Protein AF-0000000083612497 (afdb_homodimer)

Structure (mmCIF, N/CA/C/O backbone):
data_AF-0000000083612497-model_v1
#
loop_
_entity.id
_entity.type
_entity.pdbx_description
1 polymer 'Acyl-CoA dehydrogenase'
#
loop_
_atom_site.group_PDB
_atom_site.id
_atom_site.type_symbol
_atom_site.label_atom_id
_atom_site.label_alt_id
_atom_site.label_comp_id
_atom_site.label_asym_id
_atom_site.label_entity_id
_atom_site.label_seq_id
_atom_site.pdbx_PDB_ins_code
_atom_site.Cartn_x
_atom_site.Cartn_y
_atom_site.Cartn_z
_atom_site.occupancy
_atom_site.B_iso_or_equiv
_atom_site.auth_seq_id
_atom_site.auth_comp_id
_atom_site.auth_asym_id
_atom_site.auth_atom_id
_atom_site.pdbx_PDB_model_num
ATOM 1 N N . MET A 1 1 ? 21.734 -32.062 9.484 1 79.94 1 MET A N 1
ATOM 2 C CA . MET A 1 1 ? 21.203 -30.906 8.797 1 79.94 1 MET A CA 1
ATOM 3 C C . MET A 1 1 ? 22.312 -30.062 8.18 1 79.94 1 MET A C 1
ATOM 5 O O . MET A 1 1 ? 23.359 -29.875 8.797 1 79.94 1 MET A O 1
ATOM 9 N N . ASN A 1 2 ? 22.297 -29.859 6.898 1 88.94 2 ASN A N 1
ATOM 10 C CA . ASN A 1 2 ? 23.219 -29 6.168 1 88.94 2 ASN A CA 1
ATOM 11 C C . ASN A 1 2 ? 22.5 -27.812 5.531 1 88.94 2 ASN A C 1
ATOM 13 O O . ASN A 1 2 ? 21.672 -27.984 4.641 1 88.94 2 ASN A O 1
ATOM 17 N N . PHE A 1 3 ? 22.797 -26.641 6.023 1 91.5 3 PHE A N 1
ATOM 18 C CA . PHE A 1 3 ? 22.109 -25.422 5.59 1 91.5 3 PHE A CA 1
ATOM 19 C C . PHE A 1 3 ? 22.875 -24.734 4.469 1 91.5 3 PHE A C 1
ATOM 21 O O . PHE A 1 3 ? 22.516 -23.656 4.027 1 91.5 3 PHE A O 1
ATOM 28 N N . GLU A 1 4 ? 23.906 -25.359 4.004 1 92.56 4 GLU A N 1
ATOM 29 C CA . GLU A 1 4 ? 24.672 -24.781 2.902 1 92.56 4 GLU A CA 1
ATOM 30 C C . GLU A 1 4 ? 24.031 -25.109 1.556 1 92.56 4 GLU A C 1
ATOM 32 O O . GLU A 1 4 ? 23.531 -26.219 1.355 1 92.56 4 GLU A O 1
ATOM 37 N N . LEU A 1 5 ? 24.062 -24.172 0.673 1 95.44 5 LEU A N 1
ATOM 38 C CA . LEU A 1 5 ? 23.719 -24.453 -0.717 1 95.44 5 LEU A CA 1
ATOM 39 C C . LEU A 1 5 ? 24.797 -25.297 -1.384 1 95.44 5 LEU A C 1
ATOM 41 O O . LEU A 1 5 ? 25.984 -25.125 -1.103 1 95.44 5 LEU A O 1
ATOM 45 N N . THR A 1 6 ? 24.406 -26.219 -2.207 1 95.75 6 THR A N 1
ATOM 46 C CA . THR A 1 6 ? 25.406 -26.906 -3.027 1 95.75 6 THR A CA 1
ATOM 47 C C . THR A 1 6 ? 26.125 -25.922 -3.943 1 95.75 6 THR A C 1
ATOM 49 O O . THR A 1 6 ? 25.672 -24.797 -4.125 1 95.75 6 THR A O 1
ATOM 52 N N . LYS A 1 7 ? 27.234 -26.312 -4.492 1 95.94 7 LYS A N 1
ATOM 53 C CA . LYS A 1 7 ? 28 -25.453 -5.41 1 95.94 7 LYS A CA 1
ATOM 54 C C . LYS A 1 7 ? 27.141 -25.062 -6.613 1 95.94 7 LYS A C 1
ATOM 56 O O . LYS A 1 7 ? 27.219 -23.922 -7.074 1 95.94 7 LYS A O 1
ATOM 61 N N . GLU A 1 8 ? 26.406 -26 -7.109 1 95.31 8 GLU A N 1
ATOM 62 C CA . GLU A 1 8 ? 25.531 -25.75 -8.25 1 95.31 8 GLU A CA 1
ATOM 63 C C . GLU A 1 8 ? 24.453 -24.719 -7.898 1 95.31 8 GLU A C 1
ATOM 65 O O . GLU A 1 8 ? 24.188 -23.797 -8.672 1 95.31 8 GLU A O 1
ATOM 70 N N . GLN A 1 9 ? 23.797 -24.859 -6.762 1 96.75 9 GLN A N 1
ATOM 71 C CA . GLN A 1 9 ? 22.766 -23.922 -6.289 1 96.75 9 GLN A CA 1
ATOM 72 C C . GLN A 1 9 ? 23.344 -22.531 -6.094 1 96.75 9 GLN A C 1
ATOM 74 O O . GLN A 1 9 ? 22.703 -21.531 -6.453 1 96.75 9 GLN A O 1
ATOM 79 N N . GLN A 1 10 ? 24.547 -22.453 -5.562 1 97.19 10 GLN A N 1
ATOM 80 C CA . GLN A 1 10 ? 25.219 -21.172 -5.367 1 97.19 10 GLN A CA 1
ATOM 81 C C . GLN A 1 10 ? 25.5 -20.5 -6.703 1 97.19 10 GLN A C 1
ATOM 83 O O . GLN A 1 10 ? 25.328 -19.281 -6.836 1 97.19 10 GLN A O 1
ATOM 88 N N . MET A 1 11 ? 25.969 -21.281 -7.613 1 96.69 11 MET A N 1
ATOM 89 C CA . MET A 1 11 ? 26.281 -20.75 -8.938 1 96.69 11 MET A CA 1
ATOM 90 C C . MET A 1 11 ? 25.031 -20.203 -9.609 1 96.69 11 MET A C 1
ATOM 92 O O . MET A 1 11 ? 25.078 -19.125 -10.211 1 96.69 11 MET A O 1
ATOM 96 N N . ILE A 1 12 ? 23.922 -20.906 -9.5 1 96.94 12 ILE A N 1
ATOM 97 C CA . ILE A 1 12 ? 22.672 -20.469 -10.086 1 96.94 12 ILE A CA 1
ATOM 98 C C . ILE A 1 12 ? 22.219 -19.156 -9.43 1 96.94 12 ILE A C 1
ATOM 100 O O . ILE A 1 12 ? 21.844 -18.203 -10.117 1 96.94 12 ILE A O 1
ATOM 104 N N . ARG A 1 13 ? 22.188 -19.094 -8.117 1 97.69 13 ARG A N 1
ATOM 105 C CA . ARG A 1 13 ? 21.797 -17.906 -7.379 1 97.69 13 ARG A CA 1
ATOM 106 C C . ARG A 1 13 ? 22.609 -16.688 -7.816 1 97.69 13 ARG A C 1
ATOM 108 O O . ARG A 1 13 ? 22.047 -15.633 -8.102 1 97.69 13 ARG A O 1
ATOM 115 N N . ASP A 1 14 ? 23.953 -16.844 -7.891 1 98.25 14 ASP A N 1
ATOM 116 C CA . ASP A 1 14 ? 24.844 -15.727 -8.211 1 98.25 14 ASP A CA 1
ATOM 117 C C . ASP A 1 14 ? 24.656 -15.273 -9.656 1 98.25 14 ASP A C 1
ATOM 119 O O . ASP A 1 14 ? 24.656 -14.07 -9.938 1 98.25 14 ASP A O 1
ATOM 123 N N . MET A 1 15 ? 24.5 -16.219 -10.516 1 97.69 15 MET A N 1
ATOM 124 C CA . MET A 1 15 ? 24.281 -15.891 -11.922 1 97.69 15 MET A CA 1
ATOM 125 C C . MET A 1 15 ? 22.969 -15.125 -12.102 1 97.69 15 MET A C 1
ATOM 127 O O . MET A 1 15 ? 22.938 -14.109 -12.797 1 97.69 15 MET A O 1
ATOM 131 N N . VAL A 1 16 ? 21.938 -15.594 -11.508 1 98.62 16 VAL A N 1
ATOM 132 C CA . VAL A 1 16 ? 20.625 -14.969 -11.664 1 98.62 16 VAL A CA 1
ATOM 133 C C . VAL A 1 16 ? 20.625 -13.594 -10.992 1 98.62 16 VAL A C 1
ATOM 135 O O . VAL A 1 16 ? 19.984 -12.656 -11.477 1 98.62 16 VAL A O 1
ATOM 138 N N . ARG A 1 17 ? 21.281 -13.508 -9.852 1 98.38 17 ARG A N 1
ATOM 139 C CA . ARG A 1 17 ? 21.406 -12.211 -9.195 1 98.38 17 ARG A CA 1
ATOM 140 C C . ARG A 1 17 ? 22.016 -11.18 -10.133 1 98.38 17 ARG A C 1
ATOM 142 O O . ARG A 1 17 ? 21.5 -10.062 -10.266 1 98.38 17 ARG A O 1
ATOM 149 N N . GLU A 1 18 ? 23.078 -11.516 -10.789 1 98.5 18 GLU A N 1
ATOM 150 C CA . GLU A 1 18 ? 23.766 -10.625 -11.719 1 98.5 18 GLU A CA 1
ATOM 151 C C . GLU A 1 18 ? 22.859 -10.297 -12.914 1 98.5 18 GLU A C 1
ATOM 153 O O . GLU A 1 18 ? 22.781 -9.141 -13.336 1 98.5 18 GLU A O 1
ATOM 158 N N . PHE A 1 19 ? 22.297 -11.297 -13.453 1 98.56 19 PHE A N 1
ATOM 159 C CA . PHE A 1 19 ? 21.375 -11.117 -14.578 1 98.56 19 PHE A CA 1
ATOM 160 C C . PHE A 1 19 ? 20.234 -10.18 -14.211 1 98.56 19 PHE A C 1
ATOM 162 O O . PHE A 1 19 ? 19.922 -9.25 -14.953 1 98.56 19 PHE A O 1
ATOM 169 N N . ALA A 1 20 ? 19.562 -10.438 -13.016 1 98.75 20 ALA A N 1
ATOM 170 C CA . ALA A 1 20 ? 18.391 -9.664 -12.586 1 98.75 20 ALA A CA 1
ATOM 171 C C . ALA A 1 20 ? 18.766 -8.195 -12.367 1 98.75 20 ALA A C 1
ATOM 173 O O . ALA A 1 20 ? 17.984 -7.297 -12.703 1 98.75 20 ALA A O 1
ATOM 174 N N . GLN A 1 21 ? 19.922 -7.93 -11.828 1 98.12 21 GLN A N 1
ATOM 175 C CA . GLN A 1 21 ? 20.391 -6.566 -11.594 1 98.12 21 GLN A CA 1
ATOM 176 C C . GLN A 1 21 ? 20.641 -5.84 -12.906 1 98.12 21 GLN A C 1
ATOM 178 O O . GLN A 1 21 ? 20.406 -4.637 -13.016 1 98.12 21 GLN A O 1
ATOM 183 N N . ALA A 1 22 ? 21.062 -6.574 -13.914 1 98.12 22 ALA A N 1
ATOM 184 C CA . ALA A 1 22 ? 21.453 -5.969 -15.18 1 98.12 22 ALA A CA 1
ATOM 185 C C . ALA A 1 22 ? 20.266 -5.844 -16.125 1 98.12 22 ALA A C 1
ATOM 187 O O . ALA A 1 22 ? 20.172 -4.871 -16.875 1 98.12 22 ALA A O 1
ATOM 188 N N . GLU A 1 23 ? 19.344 -6.832 -16.047 1 98.19 23 GLU A N 1
ATOM 189 C CA . GLU A 1 23 ? 18.406 -6.961 -17.156 1 98.19 23 GLU A CA 1
ATOM 190 C C . GLU A 1 23 ? 16.953 -6.816 -16.672 1 98.19 23 GLU A C 1
ATOM 192 O O . GLU A 1 23 ? 16.031 -6.766 -17.484 1 98.19 23 GLU A O 1
ATOM 197 N N . ILE A 1 24 ? 16.766 -6.691 -15.375 1 98.69 24 ILE A N 1
ATOM 198 C CA . ILE A 1 24 ? 15.398 -6.605 -14.859 1 98.69 24 ILE A CA 1
ATOM 199 C C . ILE A 1 24 ? 15.242 -5.348 -14.008 1 98.69 24 ILE A C 1
ATOM 201 O O . ILE A 1 24 ? 14.406 -4.488 -14.312 1 98.69 24 ILE A O 1
ATOM 205 N N . ALA A 1 25 ? 16.125 -5.094 -13.062 1 98.62 25 ALA A N 1
ATOM 206 C CA . ALA A 1 25 ? 16.016 -4.039 -12.062 1 98.62 25 ALA A CA 1
ATOM 207 C C . ALA A 1 25 ? 15.961 -2.662 -12.719 1 98.62 25 ALA A C 1
ATOM 209 O O . ALA A 1 25 ? 15.172 -1.802 -12.312 1 98.62 25 ALA A O 1
ATOM 210 N N . PRO A 1 26 ? 16.75 -2.387 -13.75 1 98.31 26 PRO A N 1
ATOM 211 C CA . PRO A 1 26 ? 16.781 -1.035 -14.312 1 98.31 26 PRO A CA 1
ATOM 212 C C . PRO A 1 26 ? 15.445 -0.638 -14.945 1 98.31 26 PRO A C 1
ATOM 214 O O . PRO A 1 26 ? 15.172 0.551 -15.133 1 98.31 26 PRO A O 1
ATOM 217 N N . TYR A 1 27 ? 14.594 -1.618 -15.242 1 98.25 27 TYR A N 1
ATOM 218 C CA . TYR A 1 27 ? 13.367 -1.338 -15.969 1 98.25 27 TYR A CA 1
ATOM 219 C C . TYR A 1 27 ? 12.156 -1.395 -15.039 1 98.25 27 TYR A C 1
ATOM 221 O O . TYR A 1 27 ? 11.047 -1.015 -15.43 1 98.25 27 TYR A O 1
ATOM 229 N N . ALA A 1 28 ? 12.391 -1.837 -13.836 1 98.44 28 ALA A N 1
ATOM 230 C CA . ALA A 1 28 ? 11.297 -2.16 -12.922 1 98.44 28 ALA A CA 1
ATOM 231 C C . ALA A 1 28 ? 10.398 -0.947 -12.68 1 98.44 28 ALA A C 1
ATOM 233 O O . ALA A 1 28 ? 9.18 -1.046 -12.773 1 98.44 28 ALA A O 1
ATOM 234 N N . ARG A 1 29 ? 10.922 0.215 -12.391 1 97.19 29 ARG A N 1
ATOM 235 C CA . ARG A 1 29 ? 10.141 1.413 -12.086 1 97.19 29 ARG A CA 1
ATOM 236 C C . ARG A 1 29 ? 9.328 1.862 -13.297 1 97.19 29 ARG A C 1
ATOM 238 O O . ARG A 1 29 ? 8.148 2.18 -13.172 1 97.19 29 ARG A O 1
ATOM 245 N N . GLU A 1 30 ? 9.961 1.947 -14.414 1 97.75 30 GLU A N 1
ATOM 246 C CA . GLU A 1 30 ? 9.281 2.373 -15.633 1 97.75 30 GLU A CA 1
ATOM 247 C C . GLU A 1 30 ? 8.117 1.448 -15.969 1 97.75 30 GLU A C 1
ATOM 249 O O . GLU A 1 30 ? 7.039 1.911 -16.359 1 97.75 30 GLU A O 1
ATOM 254 N N . LEU A 1 31 ? 8.359 0.127 -15.859 1 98.38 31 LEU A N 1
ATOM 255 C CA . LEU A 1 31 ? 7.309 -0.846 -16.141 1 98.38 31 LEU A CA 1
ATOM 256 C C . LEU A 1 31 ? 6.145 -0.681 -15.164 1 98.38 31 LEU A C 1
ATOM 258 O O . LEU A 1 31 ? 4.984 -0.848 -15.547 1 98.38 31 LEU A O 1
ATOM 262 N N . ASP A 1 32 ? 6.441 -0.39 -13.945 1 98.12 32 ASP A N 1
ATOM 263 C CA . ASP A 1 32 ? 5.398 -0.109 -12.961 1 98.12 32 ASP A CA 1
ATOM 264 C C . ASP A 1 32 ? 4.594 1.128 -13.359 1 98.12 32 ASP A C 1
ATOM 266 O O . ASP A 1 32 ? 3.363 1.113 -13.312 1 98.12 32 ASP A O 1
ATOM 270 N N . GLU A 1 33 ? 5.254 2.207 -13.68 1 96.62 33 GLU A N 1
ATOM 271 C CA . GLU A 1 33 ? 4.613 3.467 -14.039 1 96.62 33 GLU A CA 1
ATOM 272 C C . GLU A 1 33 ? 3.713 3.299 -15.258 1 96.62 33 GLU A C 1
ATOM 274 O O . GLU A 1 33 ? 2.611 3.848 -15.305 1 96.62 33 GLU A O 1
ATOM 279 N N . LYS A 1 34 ? 4.176 2.482 -16.234 1 96.69 34 LYS A N 1
ATOM 280 C CA . LYS A 1 34 ? 3.477 2.365 -17.516 1 96.69 34 LYS A CA 1
ATOM 281 C C . LYS A 1 34 ? 2.488 1.202 -17.484 1 96.69 34 LYS A C 1
ATOM 283 O O . LYS A 1 34 ? 1.698 1.036 -18.422 1 96.69 34 LYS A O 1
ATOM 288 N N . HIS A 1 35 ? 2.492 0.387 -16.453 1 97.25 35 HIS A N 1
ATOM 289 C CA . HIS A 1 35 ? 1.666 -0.812 -16.375 1 97.25 35 HIS A CA 1
ATOM 290 C C . HIS A 1 35 ? 1.922 -1.734 -17.562 1 97.25 35 HIS A C 1
ATOM 292 O O . HIS A 1 35 ? 0.983 -2.143 -18.25 1 97.25 35 HIS A O 1
ATOM 298 N N . GLU A 1 36 ? 3.277 -2.104 -17.688 1 97.56 36 GLU A N 1
ATOM 299 C CA . GLU A 1 36 ? 3.627 -2.834 -18.906 1 97.56 36 GLU A CA 1
ATOM 300 C C . GLU A 1 36 ? 4.449 -4.078 -18.578 1 97.56 36 GLU A C 1
ATOM 302 O O . GLU A 1 36 ? 5.199 -4.098 -17.609 1 97.56 36 GLU A O 1
ATOM 307 N N . PHE A 1 37 ? 4.301 -5.082 -19.438 1 98.31 37 PHE A N 1
ATOM 308 C CA . PHE A 1 37 ? 5.07 -6.316 -19.438 1 98.31 37 PHE A CA 1
ATOM 309 C C . PHE A 1 37 ? 6.242 -6.223 -20.406 1 98.31 37 PHE A C 1
ATOM 311 O O . PHE A 1 37 ? 6.07 -5.801 -21.562 1 98.31 37 PHE A O 1
ATOM 318 N N . ARG A 1 38 ? 7.445 -6.586 -19.969 1 97.81 38 ARG A N 1
ATOM 319 C CA . ARG A 1 38 ? 8.625 -6.535 -20.828 1 97.81 38 ARG A CA 1
ATOM 320 C C . ARG A 1 38 ? 9.008 -7.93 -21.328 1 97.81 38 ARG A C 1
ATOM 322 O O . ARG A 1 38 ? 9.812 -8.617 -20.688 1 97.81 38 ARG A O 1
ATOM 329 N N . LYS A 1 39 ? 8.594 -8.258 -22.516 1 97.75 39 LYS A N 1
ATOM 330 C CA . LYS A 1 39 ? 8.836 -9.555 -23.125 1 97.75 39 LYS A CA 1
ATOM 331 C C . LYS A 1 39 ? 10.328 -9.828 -23.281 1 97.75 39 LYS A C 1
ATOM 333 O O . LYS A 1 39 ? 10.773 -10.969 -23.156 1 97.75 39 LYS A O 1
ATOM 338 N N . GLU A 1 40 ? 11.086 -8.812 -23.516 1 97.75 40 GLU A N 1
ATOM 339 C CA . GLU A 1 40 ? 12.531 -8.938 -23.703 1 97.75 40 GLU A CA 1
ATOM 340 C C . GLU A 1 40 ? 13.188 -9.578 -22.484 1 97.75 40 GLU A C 1
ATOM 342 O O . GLU A 1 40 ? 14.109 -10.383 -22.609 1 97.75 40 GLU A O 1
ATOM 347 N N . SER A 1 41 ? 12.773 -9.234 -21.281 1 97.69 41 SER A N 1
ATOM 348 C CA . SER A 1 41 ? 13.297 -9.844 -20.062 1 97.69 41 SER A CA 1
ATOM 349 C C . SER A 1 41 ? 13.07 -11.352 -20.047 1 97.69 41 SER A C 1
ATOM 351 O O . SER A 1 41 ? 13.953 -12.117 -19.672 1 97.69 41 SER A O 1
ATOM 353 N N . PHE A 1 42 ? 11.984 -11.797 -20.531 1 98.12 42 PHE A N 1
ATOM 354 C CA . PHE A 1 42 ? 11.633 -13.219 -20.5 1 98.12 42 PHE A CA 1
ATOM 355 C C . PHE A 1 42 ? 12.344 -13.961 -21.641 1 98.12 42 PHE A C 1
ATOM 357 O O . PHE A 1 42 ? 12.703 -15.125 -21.484 1 98.12 42 PHE A O 1
ATOM 364 N N . ASP A 1 43 ? 12.516 -13.242 -22.797 1 98 43 ASP A N 1
ATOM 365 C CA . ASP A 1 43 ? 13.32 -13.844 -23.859 1 98 43 ASP A CA 1
ATOM 366 C C . ASP A 1 43 ? 14.734 -14.148 -23.359 1 98 43 ASP A C 1
ATOM 368 O O . ASP A 1 43 ? 15.25 -15.242 -23.594 1 98 43 ASP A O 1
ATOM 372 N N . LYS A 1 44 ? 15.281 -13.227 -22.672 1 98.31 44 LYS A N 1
ATOM 373 C CA . LYS A 1 44 ? 16.625 -13.391 -22.141 1 98.31 44 LYS A CA 1
ATOM 374 C C . LYS A 1 44 ? 16.672 -14.484 -21.078 1 98.31 44 LYS A C 1
ATOM 376 O O . LYS A 1 44 ? 17.625 -15.258 -21.016 1 98.31 44 LYS A O 1
ATOM 381 N N . MET A 1 45 ? 15.656 -14.555 -20.188 1 98.38 45 MET A N 1
ATOM 382 C CA . MET A 1 45 ? 15.57 -15.625 -19.203 1 98.38 45 MET A CA 1
ATOM 383 C C . MET A 1 45 ? 15.492 -16.984 -19.891 1 98.38 45 MET A C 1
ATOM 385 O O . MET A 1 45 ? 16.078 -17.953 -19.406 1 98.38 45 MET A O 1
ATOM 389 N N . GLY A 1 46 ? 14.695 -17.016 -20.984 1 97.88 46 GLY A N 1
ATOM 390 C CA . GLY A 1 46 ? 14.617 -18.25 -21.766 1 97.88 46 GLY A CA 1
ATOM 391 C C . GLY A 1 46 ? 15.953 -18.688 -22.328 1 97.88 46 GLY A C 1
ATOM 392 O O . GLY A 1 46 ? 16.312 -19.875 -22.25 1 97.88 46 GLY A O 1
ATOM 393 N N . GLU A 1 47 ? 16.734 -17.75 -22.844 1 97.12 47 GLU A N 1
ATOM 394 C CA . GLU A 1 47 ? 18.062 -18.031 -23.406 1 97.12 47 GLU A CA 1
ATOM 395 C C . GLU A 1 47 ? 19 -18.578 -22.328 1 97.12 47 GLU A C 1
ATOM 397 O O . GLU A 1 47 ? 19.859 -19.422 -22.625 1 97.12 47 GLU A O 1
ATOM 402 N N . LEU A 1 48 ? 18.766 -18.172 -21.125 1 97.44 48 LEU A N 1
ATOM 403 C CA . LEU A 1 48 ? 19.641 -18.578 -20.016 1 97.44 48 LEU A CA 1
ATOM 404 C C . LEU A 1 48 ? 19.156 -19.891 -19.406 1 97.44 48 LEU A C 1
ATOM 406 O O . LEU A 1 48 ? 19.797 -20.438 -18.516 1 97.44 48 LEU A O 1
ATOM 410 N N . GLY A 1 49 ? 18 -20.391 -19.891 1 97.62 49 GLY A N 1
ATOM 411 C CA . GLY A 1 49 ? 17.469 -21.656 -19.406 1 97.62 49 GLY A CA 1
ATOM 412 C C . GLY A 1 49 ? 16.75 -21.531 -18.078 1 97.62 49 GLY A C 1
ATOM 413 O O . GLY A 1 49 ? 16.469 -22.531 -17.406 1 97.62 49 GLY A O 1
ATOM 414 N N . LEU A 1 50 ? 16.391 -20.312 -17.609 1 98.38 50 LEU A N 1
ATOM 415 C CA . LEU A 1 50 ? 15.828 -20.094 -16.281 1 98.38 50 LEU A CA 1
ATOM 416 C C . LEU A 1 50 ? 14.406 -20.641 -16.188 1 98.38 50 LEU A C 1
ATOM 418 O O . LEU A 1 50 ? 13.961 -21.062 -15.125 1 98.38 50 LEU A O 1
ATOM 422 N N . LEU A 1 51 ? 13.648 -20.641 -17.312 1 98.56 51 LEU A N 1
ATOM 423 C CA . LEU A 1 51 ? 12.273 -21.109 -17.281 1 98.56 51 LEU A CA 1
ATOM 424 C C . LEU A 1 51 ? 12.219 -22.641 -17.188 1 98.56 51 LEU A C 1
ATOM 426 O O . LEU A 1 51 ? 11.156 -23.203 -16.906 1 98.56 51 LEU A O 1
ATOM 430 N N . GLY A 1 52 ? 13.352 -23.312 -17.391 1 98.25 52 GLY A N 1
ATOM 431 C CA . GLY A 1 52 ? 13.391 -24.766 -17.375 1 98.25 52 GLY A CA 1
ATOM 432 C C . GLY A 1 52 ? 14.086 -25.344 -16.156 1 98.25 52 GLY A C 1
ATOM 433 O O . GLY A 1 52 ? 14.297 -26.547 -16.078 1 98.25 52 GLY A O 1
ATOM 434 N N . ILE A 1 53 ? 14.406 -24.531 -15.133 1 97.12 53 ILE A N 1
ATOM 435 C CA . ILE A 1 53 ? 15.25 -24.906 -14 1 97.12 53 ILE A CA 1
ATOM 436 C C . ILE A 1 53 ? 14.727 -26.172 -13.352 1 97.12 53 ILE A C 1
ATOM 438 O O . ILE A 1 53 ? 15.469 -27.141 -13.164 1 97.12 53 ILE A O 1
ATOM 442 N N . PRO A 1 54 ? 13.398 -26.312 -13.039 1 95.81 54 PRO A N 1
ATOM 443 C CA . PRO A 1 54 ? 12.977 -27.469 -12.242 1 95.81 54 PRO A CA 1
ATOM 444 C C . PRO A 1 54 ? 12.641 -28.672 -13.109 1 95.81 54 PRO A C 1
ATOM 446 O O . PRO A 1 54 ? 12.109 -29.672 -12.594 1 95.81 54 PRO A O 1
ATOM 449 N N . PHE A 1 55 ? 12.93 -28.656 -14.398 1 97.94 55 PHE A N 1
ATOM 450 C CA . PHE A 1 55 ? 12.539 -29.75 -15.289 1 97.94 55 PHE A CA 1
ATOM 451 C C . PHE A 1 55 ? 13.766 -30.5 -15.805 1 97.94 55 PHE A C 1
ATOM 453 O O . PHE A 1 55 ? 14.828 -29.906 -15.969 1 97.94 55 PHE A O 1
ATOM 460 N N . PRO A 1 56 ? 13.617 -31.797 -16.109 1 97.31 56 PRO A N 1
ATOM 461 C CA . PRO A 1 56 ? 14.727 -32.594 -16.672 1 97.31 56 PRO A CA 1
ATOM 462 C C . PRO A 1 56 ? 15.18 -32.094 -18.031 1 97.31 56 PRO A C 1
ATOM 464 O O . PRO A 1 56 ? 14.383 -31.516 -18.781 1 97.31 56 PRO A O 1
ATOM 467 N N . GLU A 1 57 ? 16.344 -32.406 -18.344 1 97.25 57 GLU A N 1
ATOM 468 C CA . GLU A 1 57 ? 16.938 -32 -19.609 1 97.25 57 GLU A CA 1
ATOM 469 C C . GLU A 1 57 ? 16.172 -32.625 -20.797 1 97.25 57 GLU A C 1
ATOM 471 O O . GLU A 1 57 ? 16.062 -31.984 -21.844 1 97.25 57 GLU A O 1
ATOM 476 N N . LYS A 1 58 ? 15.664 -33.781 -20.609 1 97.12 58 LYS A N 1
ATOM 477 C CA . LYS A 1 58 ? 14.945 -34.469 -21.672 1 97.12 58 LYS A CA 1
ATOM 478 C C . LYS A 1 58 ? 13.703 -33.688 -22.094 1 97.12 58 LYS A C 1
ATOM 480 O O . LYS A 1 58 ? 13.18 -33.875 -23.188 1 97.12 58 LYS A O 1
ATOM 485 N N . TYR A 1 59 ? 13.266 -32.781 -21.25 1 97.81 59 TYR A N 1
ATOM 486 C CA . TYR A 1 59 ? 12.109 -31.969 -21.578 1 97.81 59 TYR A CA 1
ATOM 487 C C . TYR A 1 59 ? 12.523 -30.5 -21.734 1 97.81 59 TYR A C 1
ATOM 489 O O . TYR A 1 59 ? 11.719 -29.594 -21.5 1 97.81 59 TYR A O 1
ATOM 497 N N . GLY A 1 60 ? 13.82 -30.266 -22.047 1 95.38 60 GLY A N 1
ATOM 498 C CA . GLY A 1 60 ? 14.289 -28.922 -22.328 1 95.38 60 GLY A CA 1
ATOM 499 C C . GLY A 1 60 ? 14.672 -28.156 -21.078 1 95.38 60 GLY A C 1
ATOM 500 O O . GLY A 1 60 ? 14.969 -26.953 -21.141 1 95.38 60 GLY A O 1
ATOM 501 N N . GLY A 1 61 ? 14.617 -28.828 -19.953 1 96.56 61 GLY A N 1
ATOM 502 C CA . GLY A 1 61 ? 14.93 -28.156 -18.703 1 96.56 61 GLY A CA 1
ATOM 503 C C . GLY A 1 61 ? 16.422 -28.125 -18.406 1 96.56 61 GLY A C 1
ATOM 504 O O . GLY A 1 61 ? 17.234 -28.484 -19.25 1 96.56 61 GLY A O 1
ATOM 505 N N . SER A 1 62 ? 16.766 -27.516 -17.266 1 94 62 SER A N 1
ATOM 506 C CA . SER A 1 62 ? 18.156 -27.359 -16.859 1 94 62 SER A CA 1
ATOM 507 C C . SER A 1 62 ? 18.547 -28.422 -15.828 1 94 62 SER A C 1
ATOM 509 O O . SER A 1 62 ? 19.703 -28.5 -15.406 1 94 62 SER A O 1
ATOM 511 N N . GLY A 1 63 ? 17.578 -29.203 -15.461 1 92.25 63 GLY A N 1
ATOM 512 C CA . GLY A 1 63 ? 17.859 -30.312 -14.562 1 92.25 63 GLY A CA 1
ATOM 513 C C . GLY A 1 63 ? 18.078 -29.891 -13.125 1 92.25 63 GLY A C 1
ATOM 514 O O . GLY A 1 63 ? 18.688 -30.609 -12.336 1 92.25 63 GLY A O 1
ATOM 515 N N . GLY A 1 64 ? 17.656 -28.734 -12.758 1 92.88 64 GLY A N 1
ATOM 516 C CA . GLY A 1 64 ? 17.812 -28.219 -11.398 1 92.88 64 GLY A CA 1
ATOM 517 C C . GLY A 1 64 ? 16.75 -28.734 -10.445 1 92.88 64 GLY A C 1
ATOM 518 O O . GLY A 1 64 ? 15.852 -29.484 -10.852 1 92.88 64 GLY A O 1
ATOM 519 N N . ASP A 1 65 ? 16.906 -28.406 -9.211 1 96.38 65 ASP A N 1
ATOM 520 C CA . ASP A 1 65 ? 15.961 -28.812 -8.18 1 96.38 65 ASP A CA 1
ATOM 521 C C . ASP A 1 65 ? 15.078 -27.656 -7.746 1 96.38 65 ASP A C 1
ATOM 523 O O . ASP A 1 65 ? 15.172 -26.547 -8.289 1 96.38 65 ASP A O 1
ATOM 527 N N . THR A 1 66 ? 14.125 -27.922 -6.848 1 97.56 66 THR A N 1
ATOM 528 C CA . THR A 1 66 ? 13.172 -26.906 -6.402 1 97.56 66 THR A CA 1
ATOM 529 C C . THR A 1 66 ? 13.875 -25.828 -5.59 1 97.56 66 THR A C 1
ATOM 531 O O . THR A 1 66 ? 13.484 -24.656 -5.645 1 97.56 66 THR A O 1
ATOM 534 N N . VAL A 1 67 ? 14.906 -26.125 -4.812 1 98.06 67 VAL A N 1
ATOM 535 C CA . VAL A 1 67 ? 15.672 -25.125 -4.082 1 98.06 67 VAL A CA 1
ATOM 536 C C . VAL A 1 67 ? 16.281 -24.125 -5.062 1 98.06 67 VAL A C 1
ATOM 538 O O . VAL A 1 67 ? 16.188 -22.906 -4.852 1 98.06 67 VAL A O 1
ATOM 541 N N . SER A 1 68 ? 16.875 -24.656 -6.18 1 98.25 68 SER A N 1
ATOM 542 C CA . SER A 1 68 ? 17.422 -23.781 -7.207 1 98.25 68 SER A CA 1
ATOM 543 C C . SER A 1 68 ? 16.344 -22.875 -7.793 1 98.25 68 SER A C 1
ATOM 545 O O . SER A 1 68 ? 16.562 -21.672 -7.988 1 98.25 68 SER A O 1
ATOM 547 N N . TYR A 1 69 ? 15.234 -23.5 -8.094 1 98.44 69 TYR A N 1
ATOM 548 C CA . TYR A 1 69 ? 14.109 -22.734 -8.625 1 98.44 69 TYR A CA 1
ATOM 549 C C . TYR A 1 69 ? 13.695 -21.625 -7.66 1 98.44 69 TYR A C 1
ATOM 551 O O . TYR A 1 69 ? 13.484 -20.484 -8.07 1 98.44 69 TYR A O 1
ATOM 559 N N . ALA A 1 70 ? 13.633 -21.922 -6.363 1 98.69 70 ALA A N 1
ATOM 560 C CA . ALA A 1 70 ? 13.258 -20.938 -5.348 1 98.69 70 ALA A CA 1
ATOM 561 C C . ALA A 1 70 ? 14.273 -19.812 -5.277 1 98.69 70 ALA A C 1
ATOM 563 O O . ALA A 1 70 ? 13.906 -18.641 -5.113 1 98.69 70 ALA A O 1
ATOM 564 N N . LEU A 1 71 ? 15.531 -20.141 -5.375 1 98.69 71 LEU A N 1
ATOM 565 C CA . LEU A 1 71 ? 16.594 -19.141 -5.379 1 98.69 71 LEU A CA 1
ATOM 566 C C . LEU A 1 71 ? 16.438 -18.188 -6.559 1 98.69 71 LEU A C 1
ATOM 568 O O . LEU A 1 71 ? 16.625 -16.969 -6.418 1 98.69 71 LEU A O 1
ATOM 572 N N . VAL A 1 72 ? 16.078 -18.703 -7.707 1 98.81 72 VAL A N 1
ATOM 573 C CA . VAL A 1 72 ? 15.906 -17.906 -8.914 1 98.81 72 VAL A CA 1
ATOM 574 C C . VAL A 1 72 ? 14.727 -16.953 -8.734 1 98.81 72 VAL A C 1
ATOM 576 O O . VAL A 1 72 ? 14.82 -15.758 -9.039 1 98.81 72 VAL A O 1
ATOM 579 N N . VAL A 1 73 ? 13.648 -17.453 -8.203 1 98.88 73 VAL A N 1
ATOM 580 C CA . VAL A 1 73 ? 12.461 -16.641 -7.977 1 98.88 73 VAL A CA 1
ATOM 581 C C . VAL A 1 73 ? 12.797 -15.5 -7.027 1 98.88 73 VAL A C 1
ATOM 583 O O . VAL A 1 73 ? 12.375 -14.359 -7.246 1 98.88 73 VAL A O 1
ATOM 586 N N . GLU A 1 74 ? 13.492 -15.836 -5.949 1 98.88 74 GLU A N 1
ATOM 587 C CA . GLU A 1 74 ? 13.867 -14.828 -4.961 1 98.88 74 GLU A CA 1
ATOM 588 C C . GLU A 1 74 ? 14.68 -13.703 -5.598 1 98.88 74 GLU A C 1
ATOM 590 O O . GLU A 1 74 ? 14.406 -12.523 -5.379 1 98.88 74 GLU A O 1
ATOM 595 N N . GLU A 1 75 ? 15.664 -14.055 -6.414 1 98.88 75 GLU A N 1
ATOM 596 C CA . GLU A 1 75 ? 16.547 -13.055 -7.012 1 98.88 75 GLU A CA 1
ATOM 597 C C . GLU A 1 75 ? 15.805 -12.211 -8.039 1 98.88 75 GLU A C 1
ATOM 599 O O . GLU A 1 75 ? 16.031 -11 -8.133 1 98.88 75 GLU A O 1
ATOM 604 N N . ILE A 1 76 ? 14.945 -12.836 -8.836 1 98.88 76 ILE A N 1
ATOM 605 C CA . ILE A 1 76 ? 14.172 -12.078 -9.812 1 98.88 76 ILE A CA 1
ATOM 606 C C . ILE A 1 76 ? 13.188 -11.156 -9.086 1 98.88 76 ILE A C 1
ATOM 608 O O . ILE A 1 76 ? 13.031 -9.992 -9.453 1 98.88 76 ILE A O 1
ATOM 612 N N . GLY A 1 77 ? 12.523 -11.703 -8.031 1 98.81 77 GLY A N 1
ATOM 613 C CA . GLY A 1 77 ? 11.602 -10.906 -7.234 1 98.81 77 GLY A CA 1
ATOM 614 C C . GLY A 1 77 ? 12.266 -9.727 -6.555 1 98.81 77 GLY A C 1
ATOM 615 O O . GLY A 1 77 ? 11.648 -8.672 -6.387 1 98.81 77 GLY A O 1
ATOM 616 N N . ARG A 1 78 ? 13.508 -9.938 -6.137 1 98.75 78 ARG A N 1
ATOM 617 C CA . ARG A 1 78 ? 14.297 -8.875 -5.523 1 98.75 78 ARG A CA 1
ATOM 618 C C . ARG A 1 78 ? 14.5 -7.711 -6.488 1 98.75 78 ARG A C 1
ATOM 620 O O . ARG A 1 78 ? 14.492 -6.547 -6.078 1 98.75 78 ARG A O 1
ATOM 627 N N . ALA A 1 79 ? 14.578 -7.992 -7.75 1 98.75 79 ALA A N 1
ATOM 628 C CA . ALA A 1 79 ? 14.781 -6.977 -8.781 1 98.75 79 ALA A CA 1
ATOM 629 C C . ALA A 1 79 ? 13.461 -6.312 -9.164 1 98.75 79 ALA A C 1
ATOM 631 O O . ALA A 1 79 ? 13.398 -5.098 -9.359 1 98.75 79 ALA A O 1
ATOM 632 N N . CYS A 1 80 ? 12.43 -7.086 -9.289 1 98.81 80 CYS A N 1
ATOM 633 C CA . CYS A 1 80 ? 11.117 -6.598 -9.688 1 98.81 80 CYS A CA 1
ATOM 634 C C . CYS A 1 80 ? 10.023 -7.59 -9.305 1 98.81 80 CYS A C 1
ATOM 636 O O . CYS A 1 80 ? 10 -8.719 -9.805 1 98.81 80 CYS A O 1
ATOM 638 N N . GLY A 1 81 ? 9.086 -7.137 -8.477 1 98.75 81 GLY A N 1
ATOM 639 C CA . GLY A 1 81 ? 8.008 -8 -8.023 1 98.75 81 GLY A CA 1
ATOM 640 C C . GLY A 1 81 ? 7.121 -8.484 -9.148 1 98.75 81 GLY A C 1
ATOM 641 O O . GLY A 1 81 ? 6.734 -9.656 -9.188 1 98.75 81 GLY A O 1
ATOM 642 N N . GLY A 1 82 ? 6.805 -7.613 -10.109 1 98.75 82 GLY A N 1
ATOM 643 C CA . GLY A 1 82 ? 5.957 -7.973 -11.234 1 98.75 82 GLY A CA 1
ATOM 644 C C . GLY A 1 82 ? 6.582 -9.008 -12.148 1 98.75 82 GLY A C 1
ATOM 645 O O . GLY A 1 82 ? 5.938 -9.992 -12.516 1 98.75 82 GLY A O 1
ATOM 646 N N . THR A 1 83 ? 7.84 -8.797 -12.492 1 98.81 83 THR A N 1
ATOM 647 C CA . THR A 1 83 ? 8.555 -9.758 -13.32 1 98.81 83 THR A CA 1
ATOM 648 C C . THR A 1 83 ? 8.688 -11.094 -12.594 1 98.81 83 THR A C 1
ATOM 650 O O . THR A 1 83 ? 8.523 -12.156 -13.211 1 98.81 83 THR A O 1
ATOM 653 N N . GLY A 1 84 ? 8.953 -11.008 -11.32 1 98.81 84 GLY A N 1
ATOM 654 C CA . GLY A 1 84 ? 9.039 -12.211 -10.516 1 98.81 84 GLY A CA 1
ATOM 655 C C . GLY A 1 84 ? 7.75 -13.008 -10.492 1 98.81 84 GLY A C 1
ATOM 656 O O . GLY A 1 84 ? 7.77 -14.242 -10.547 1 98.81 84 GLY A O 1
ATOM 657 N N . LEU A 1 85 ? 6.621 -12.305 -10.383 1 98.81 85 LEU A N 1
ATOM 658 C CA . LEU A 1 85 ? 5.324 -12.969 -10.375 1 98.81 85 LEU A CA 1
ATOM 659 C C . LEU A 1 85 ? 5.082 -13.711 -11.68 1 98.81 85 LEU A C 1
ATOM 661 O O . LEU A 1 85 ? 4.656 -14.867 -11.672 1 98.81 85 LEU A O 1
ATOM 665 N N . SER A 1 86 ? 5.34 -13.055 -12.773 1 98.81 86 SER A N 1
ATOM 666 C CA . SER A 1 86 ? 5.156 -13.68 -14.078 1 98.81 86 SER A CA 1
ATOM 667 C C . SER A 1 86 ? 6.066 -14.898 -14.25 1 98.81 86 SER A C 1
ATOM 669 O O . SER A 1 86 ? 5.656 -15.914 -14.805 1 98.81 86 SER A O 1
ATOM 671 N N . TYR A 1 87 ? 7.277 -14.773 -13.789 1 98.81 87 TYR A N 1
ATOM 672 C CA . TYR A 1 87 ? 8.227 -15.883 -13.875 1 98.81 87 TYR A CA 1
ATOM 673 C C . TYR A 1 87 ? 7.742 -17.078 -13.055 1 98.81 87 TYR A C 1
ATOM 675 O O . TYR A 1 87 ? 7.684 -18.203 -13.555 1 98.81 87 TYR A O 1
ATOM 683 N N . ALA A 1 88 ? 7.395 -16.797 -11.789 1 98.62 88 ALA A N 1
ATOM 684 C CA . ALA A 1 88 ? 6.938 -17.859 -10.898 1 98.62 88 ALA A CA 1
ATOM 685 C C . ALA A 1 88 ? 5.703 -18.562 -11.469 1 98.62 88 ALA A C 1
ATOM 687 O O . ALA A 1 88 ? 5.617 -19.781 -11.461 1 98.62 88 ALA A O 1
ATOM 688 N N . ALA A 1 89 ? 4.77 -17.75 -11.961 1 98.06 89 ALA A N 1
ATOM 689 C CA . ALA A 1 89 ? 3.523 -18.297 -12.5 1 98.06 89 ALA A CA 1
ATOM 690 C C . ALA A 1 89 ? 3.785 -19.125 -13.742 1 98.06 89 ALA A C 1
ATOM 692 O O . ALA A 1 89 ? 3.146 -20.172 -13.945 1 98.06 89 ALA A O 1
ATOM 693 N N . ALA A 1 90 ? 4.703 -18.688 -14.562 1 98.5 90 ALA A N 1
ATOM 694 C CA . ALA A 1 90 ? 5.008 -19.406 -15.797 1 98.5 90 ALA A CA 1
ATOM 695 C C . ALA A 1 90 ? 5.516 -20.812 -15.5 1 98.5 90 ALA A C 1
ATOM 697 O O . ALA A 1 90 ? 5.113 -21.781 -16.156 1 98.5 90 ALA A O 1
ATOM 698 N N . VAL A 1 91 ? 6.309 -20.891 -14.516 1 98.25 91 VAL A N 1
ATOM 699 C CA . VAL A 1 91 ? 6.98 -22.156 -14.234 1 98.25 91 VAL A CA 1
ATOM 700 C C . VAL A 1 91 ? 6.098 -23.016 -13.344 1 98.25 91 VAL A C 1
ATOM 702 O O . VAL A 1 91 ? 5.758 -24.156 -13.711 1 98.25 91 VAL A O 1
ATOM 705 N N . SER A 1 92 ? 5.672 -22.5 -12.227 1 96.94 92 SER A N 1
ATOM 706 C CA . SER A 1 92 ? 5.023 -23.312 -11.203 1 96.94 92 SER A CA 1
ATOM 707 C C . SER A 1 92 ? 3.58 -23.625 -11.578 1 96.94 92 SER A C 1
ATOM 709 O O . SER A 1 92 ? 3.082 -24.719 -11.289 1 96.94 92 SER A O 1
ATOM 711 N N . LEU A 1 93 ? 2.91 -22.688 -12.188 1 95.88 93 LEU A N 1
ATOM 712 C CA . LEU A 1 93 ? 1.501 -22.891 -12.508 1 95.88 93 LEU A CA 1
ATOM 713 C C . LEU A 1 93 ? 1.327 -23.266 -13.977 1 95.88 93 LEU A C 1
ATOM 715 O O . LEU A 1 93 ? 0.517 -24.141 -14.297 1 95.88 93 LEU A O 1
ATOM 719 N N . GLY A 1 94 ? 2.094 -22.688 -14.797 1 97.56 94 GLY A N 1
ATOM 720 C CA . GLY A 1 94 ? 1.906 -22.859 -16.219 1 97.56 94 GLY A CA 1
ATOM 721 C C . GLY A 1 94 ? 2.531 -24.141 -16.75 1 97.56 94 GLY A C 1
ATOM 722 O O . GLY A 1 94 ? 1.893 -24.891 -17.5 1 97.56 94 GLY A O 1
ATOM 723 N N . ALA A 1 95 ? 3.719 -24.438 -16.344 1 98.38 95 ALA A N 1
ATOM 724 C CA . ALA A 1 95 ? 4.492 -25.516 -16.953 1 98.38 95 ALA A CA 1
ATOM 725 C C . ALA A 1 95 ? 4.438 -26.781 -16.109 1 98.38 95 ALA A C 1
ATOM 727 O O . ALA A 1 95 ? 4.336 -27.891 -16.641 1 98.38 95 ALA A O 1
ATOM 728 N N . THR A 1 96 ? 4.441 -26.672 -14.82 1 97.94 96 THR A N 1
ATOM 729 C CA . THR A 1 96 ? 4.602 -27.781 -13.898 1 97.94 96 THR A CA 1
ATOM 730 C C . THR A 1 96 ? 3.477 -28.797 -14.07 1 97.94 96 THR A C 1
ATOM 732 O O . THR A 1 96 ? 3.707 -30.016 -14.016 1 97.94 96 THR A O 1
ATOM 735 N N . PRO A 1 97 ? 2.256 -28.391 -14.312 1 98 97 PRO A N 1
ATOM 736 C CA . PRO A 1 97 ? 1.197 -29.391 -14.492 1 98 97 PRO A CA 1
ATOM 737 C C . PRO A 1 97 ? 1.46 -30.312 -15.68 1 98 97 PRO A C 1
ATOM 739 O O . PRO A 1 97 ? 1.084 -31.484 -15.648 1 98 97 PRO A O 1
ATOM 742 N N . PHE A 1 98 ? 2.059 -29.828 -16.719 1 98.44 98 PHE A N 1
ATOM 743 C CA . PHE A 1 98 ? 2.396 -30.672 -17.859 1 98.44 98 PHE A CA 1
ATOM 744 C C . PHE A 1 98 ? 3.445 -31.703 -17.469 1 98.44 98 PHE A C 1
ATOM 746 O O . PHE A 1 98 ? 3.383 -32.875 -17.906 1 98.44 98 PHE A O 1
ATOM 753 N N . TYR A 1 99 ? 4.379 -31.281 -16.703 1 98.06 99 TYR A N 1
ATOM 754 C CA . TYR A 1 99 ? 5.414 -32.219 -16.25 1 98.06 99 TYR A CA 1
ATOM 755 C C . TYR A 1 99 ? 4.816 -33.312 -15.367 1 98.06 99 TYR A C 1
ATOM 757 O O . TYR A 1 99 ? 5.148 -34.469 -15.516 1 98.06 99 TYR A O 1
ATOM 765 N N . ASN A 1 100 ? 3.938 -32.938 -14.422 1 97.5 100 ASN A N 1
ATOM 766 C CA . ASN A 1 100 ? 3.418 -33.844 -13.422 1 97.5 100 ASN A CA 1
ATOM 767 C C . ASN A 1 100 ? 2.373 -34.781 -14.008 1 97.5 100 ASN A C 1
ATOM 769 O O . ASN A 1 100 ? 2.277 -35.938 -13.602 1 97.5 100 ASN A O 1
ATOM 773 N N . PHE A 1 101 ? 1.587 -34.281 -14.969 1 98.25 101 PHE A N 1
ATOM 774 C CA . PHE A 1 101 ? 0.389 -35.031 -15.305 1 98.25 101 PHE A CA 1
ATOM 775 C C . PHE A 1 101 ? 0.314 -35.312 -16.797 1 98.25 101 PHE A C 1
ATOM 777 O O . PHE A 1 101 ? -0.508 -36.094 -17.266 1 98.25 101 PHE A O 1
ATOM 784 N N . GLY A 1 102 ? 1.138 -34.688 -17.625 1 98.31 102 GLY A N 1
ATOM 785 C CA . GLY A 1 102 ? 1.041 -34.781 -19.062 1 98.31 102 GLY A CA 1
ATOM 786 C C . GLY A 1 102 ? 1.529 -36.125 -19.594 1 98.31 102 GLY A C 1
ATOM 787 O O . GLY A 1 102 ? 2.398 -36.75 -19 1 98.31 102 GLY A O 1
ATOM 788 N N . THR A 1 103 ? 0.953 -36.562 -20.703 1 98 103 THR A N 1
ATOM 789 C CA . THR A 1 103 ? 1.523 -37.688 -21.453 1 98 103 THR A CA 1
ATOM 790 C C . THR A 1 103 ? 2.863 -37.281 -22.078 1 98 103 THR A C 1
ATOM 792 O O . THR A 1 103 ? 3.213 -36.094 -22.109 1 98 103 THR A O 1
ATOM 795 N N . GLU A 1 104 ? 3.545 -38.344 -22.531 1 98.19 104 GLU A N 1
ATOM 796 C CA . GLU A 1 104 ? 4.816 -38.031 -23.188 1 98.19 104 GLU A CA 1
ATOM 797 C C . GLU A 1 104 ? 4.625 -37.094 -24.375 1 98.19 104 GLU A C 1
ATOM 799 O O . GLU A 1 104 ? 5.434 -36.188 -24.609 1 98.19 104 GLU A O 1
ATOM 804 N N . GLU A 1 105 ? 3.605 -37.312 -25.125 1 98 105 GLU A N 1
ATOM 805 C CA . GLU A 1 105 ? 3.297 -36.438 -26.266 1 98 105 GLU A CA 1
ATOM 806 C C . GLU A 1 105 ? 2.998 -35.031 -25.812 1 98 105 GLU A C 1
ATOM 808 O O . GLU A 1 105 ? 3.457 -34.062 -26.438 1 98 105 GLU A O 1
ATOM 813 N N . GLN A 1 106 ? 2.273 -34.844 -24.797 1 98.25 106 GLN A N 1
ATOM 814 C CA . GLN A 1 106 ? 1.92 -33.531 -24.266 1 98.25 106 GLN A CA 1
ATOM 815 C C . GLN A 1 106 ? 3.145 -32.812 -23.703 1 98.25 106 GLN A C 1
ATOM 817 O O . GLN A 1 106 ? 3.283 -31.594 -23.859 1 98.25 106 GLN A O 1
ATOM 822 N N . LYS A 1 107 ? 4.004 -33.531 -23.031 1 98.62 107 LYS A N 1
ATOM 823 C CA . LYS A 1 107 ? 5.23 -32.938 -22.5 1 98.62 107 LYS A CA 1
ATOM 824 C C . LYS A 1 107 ? 6.102 -32.406 -23.641 1 98.62 107 LYS A C 1
ATOM 826 O O . LYS A 1 107 ? 6.59 -31.266 -23.562 1 98.62 107 LYS A O 1
ATOM 831 N N . GLN A 1 108 ? 6.215 -33.219 -24.688 1 98.19 108 GLN A N 1
ATOM 832 C CA . GLN A 1 108 ? 7.027 -32.781 -25.812 1 98.19 108 GLN A CA 1
ATOM 833 C C . GLN A 1 108 ? 6.398 -31.578 -26.516 1 98.19 108 GLN A C 1
ATOM 835 O O . GLN A 1 108 ? 7.098 -30.625 -26.875 1 98.19 108 GLN A O 1
ATOM 840 N N . LYS A 1 109 ? 5.18 -31.562 -26.641 1 97.88 109 LYS A N 1
ATOM 841 C CA . LYS A 1 109 ? 4.469 -30.547 -27.422 1 97.88 109 LYS A CA 1
ATOM 842 C C . LYS A 1 109 ? 4.324 -29.25 -26.641 1 97.88 109 LYS A C 1
ATOM 844 O O . LYS A 1 109 ? 4.41 -28.156 -27.219 1 97.88 109 LYS A O 1
ATOM 849 N N . PHE A 1 110 ? 4.086 -29.344 -25.344 1 98.31 110 PHE A N 1
ATOM 850 C CA . PHE A 1 110 ? 3.68 -28.156 -24.609 1 98.31 110 PHE A CA 1
ATOM 851 C C . PHE A 1 110 ? 4.727 -27.781 -23.562 1 98.31 110 PHE A C 1
ATOM 853 O O . PHE A 1 110 ? 5.039 -26.609 -23.375 1 98.31 110 PHE A O 1
ATOM 860 N N . LEU A 1 111 ? 5.32 -28.703 -22.844 1 98.56 111 LEU A N 1
ATOM 861 C CA . LEU A 1 111 ? 6.266 -28.406 -21.766 1 98.56 111 LEU A CA 1
ATOM 862 C C . LEU A 1 111 ? 7.594 -27.922 -22.344 1 98.56 111 LEU A C 1
ATOM 864 O O . LEU A 1 111 ? 8.172 -26.938 -21.844 1 98.56 111 LEU A O 1
ATOM 868 N N . VAL A 1 112 ? 8.086 -28.594 -23.359 1 98.62 112 VAL A N 1
ATOM 869 C CA . VAL A 1 112 ? 9.422 -28.328 -23.875 1 98.62 112 VAL A CA 1
ATOM 870 C C . VAL A 1 112 ? 9.531 -26.875 -24.312 1 98.62 112 VAL A C 1
ATOM 872 O O . VAL A 1 112 ? 10.461 -26.156 -23.922 1 98.62 112 VAL A O 1
ATOM 875 N N . PRO A 1 113 ? 8.562 -26.328 -25.094 1 98.5 113 PRO A N 1
ATOM 876 C CA . PRO A 1 113 ? 8.68 -24.922 -25.484 1 98.5 113 PRO A CA 1
ATOM 877 C C . PRO A 1 113 ? 8.625 -23.969 -24.281 1 98.5 113 PRO A C 1
ATOM 879 O O . PRO A 1 113 ? 9.258 -22.922 -24.297 1 98.5 113 PRO A O 1
ATOM 882 N N . MET A 1 114 ? 7.875 -24.266 -23.281 1 98.62 114 MET A N 1
ATOM 883 C CA . MET A 1 114 ? 7.816 -23.438 -22.078 1 98.62 114 MET A CA 1
ATOM 884 C C . MET A 1 114 ? 9.141 -23.484 -21.312 1 98.62 114 MET A C 1
ATOM 886 O O . MET A 1 114 ? 9.656 -22.453 -20.906 1 98.62 114 MET A O 1
ATOM 890 N N . ALA A 1 115 ? 9.68 -24.688 -21.172 1 98.38 115 ALA A N 1
ATOM 891 C CA . ALA A 1 115 ? 10.938 -24.875 -20.469 1 98.38 115 ALA A CA 1
ATOM 892 C C . ALA A 1 115 ? 12.078 -24.141 -21.172 1 98.38 115 ALA A C 1
ATOM 894 O O . ALA A 1 115 ? 12.992 -23.625 -20.531 1 98.38 115 ALA A O 1
ATOM 895 N N . GLN A 1 116 ? 11.938 -24.031 -22.484 1 97.44 116 GLN A N 1
ATOM 896 C CA . GLN A 1 116 ? 12.969 -23.406 -23.281 1 97.44 116 GLN A CA 1
ATOM 897 C C . GLN A 1 116 ? 12.734 -21.891 -23.391 1 97.44 116 GLN A C 1
ATOM 899 O O . GLN A 1 116 ? 13.531 -21.188 -24.016 1 97.44 116 GLN A O 1
ATOM 904 N N . GLY A 1 117 ? 11.727 -21.438 -22.844 1 97.44 117 GLY A N 1
ATOM 905 C CA . GLY A 1 117 ? 11.438 -20.016 -22.797 1 97.44 117 GLY A CA 1
ATOM 906 C C . GLY A 1 117 ? 10.875 -19.469 -24.109 1 97.44 117 GLY A C 1
ATOM 907 O O . GLY A 1 117 ? 10.891 -18.266 -24.344 1 97.44 117 GLY A O 1
ATOM 908 N N . LYS A 1 118 ? 10.391 -20.328 -24.969 1 97.69 118 LYS A N 1
ATOM 909 C CA . LYS A 1 118 ? 9.828 -19.906 -26.25 1 97.69 118 LYS A CA 1
ATOM 910 C C . LYS A 1 118 ? 8.398 -19.406 -26.078 1 97.69 118 LYS A C 1
ATOM 912 O O . LYS A 1 118 ? 7.887 -18.688 -26.938 1 97.69 118 LYS A O 1
ATOM 917 N N . THR A 1 119 ? 7.734 -19.75 -25.047 1 98.12 119 THR A N 1
ATOM 918 C CA . THR A 1 119 ? 6.414 -19.281 -24.641 1 98.12 119 THR A CA 1
ATOM 919 C C . THR A 1 119 ? 6.254 -19.344 -23.125 1 98.12 119 THR A C 1
ATOM 921 O O . THR A 1 119 ? 7.043 -20 -22.438 1 98.12 119 THR A O 1
ATOM 924 N N . LEU A 1 120 ? 5.34 -18.609 -22.609 1 98.44 120 LEU A N 1
ATOM 925 C CA . LEU A 1 120 ? 5.09 -18.641 -21.172 1 98.44 120 LEU A CA 1
ATOM 926 C C . LEU A 1 120 ? 3.912 -19.562 -20.844 1 98.44 120 LEU A C 1
ATOM 928 O O . LEU A 1 120 ? 3.051 -19.797 -21.688 1 98.44 120 LEU A O 1
ATOM 932 N N . GLY A 1 121 ? 3.998 -20.125 -19.688 1 97.62 121 GLY A N 1
ATOM 933 C CA . GLY A 1 121 ? 2.871 -20.891 -19.188 1 97.62 121 GLY A CA 1
ATOM 934 C C . GLY A 1 121 ? 1.795 -20.047 -18.547 1 97.62 121 GLY A C 1
ATOM 935 O O . GLY A 1 121 ? 2.084 -18.969 -18.016 1 97.62 121 GLY A O 1
ATOM 936 N N . SER A 1 122 ? 0.572 -20.516 -18.578 1 98.31 122 SER A N 1
ATOM 937 C CA . SER A 1 122 ? -0.583 -19.844 -17.984 1 98.31 122 SER A CA 1
ATOM 938 C C . SER A 1 122 ? -1.624 -20.859 -17.516 1 98.31 122 SER A C 1
ATOM 940 O O . SER A 1 122 ? -1.781 -21.922 -18.141 1 98.31 122 SER A O 1
ATOM 942 N N . PHE A 1 123 ? -2.258 -20.547 -16.484 1 97.25 123 PHE A N 1
ATOM 943 C CA . PHE A 1 123 ? -3.238 -21.422 -15.875 1 97.25 123 PHE A CA 1
ATOM 944 C C . PHE A 1 123 ? -4.527 -20.672 -15.562 1 97.25 123 PHE A C 1
ATOM 946 O O . PHE A 1 123 ? -4.516 -19.672 -14.844 1 97.25 123 PHE A O 1
ATOM 953 N N . GLY A 1 124 ? -5.637 -21.172 -16.062 1 96.88 124 GLY A N 1
ATOM 954 C CA . GLY A 1 124 ? -6.926 -20.516 -15.906 1 96.88 124 GLY A CA 1
ATOM 955 C C . GLY A 1 124 ? -7.82 -21.203 -14.883 1 96.88 124 GLY A C 1
ATOM 956 O O . GLY A 1 124 ? -8.695 -21.984 -15.242 1 96.88 124 GLY A O 1
ATOM 957 N N . LEU A 1 125 ? -7.773 -20.734 -13.609 1 94.38 125 LEU A N 1
ATOM 958 C CA . LEU A 1 125 ? -8.555 -21.297 -12.516 1 94.38 125 LEU A CA 1
ATOM 959 C C . LEU A 1 125 ? -9.609 -20.312 -12.031 1 94.38 125 LEU A C 1
ATOM 961 O O . LEU A 1 125 ? -10.805 -20.594 -12.102 1 94.38 125 LEU A O 1
ATOM 965 N N . THR A 1 126 ? -9.195 -19.156 -11.633 1 95.88 126 THR A N 1
ATOM 966 C CA . THR A 1 126 ? -10.039 -18.188 -10.945 1 95.88 126 THR A CA 1
ATOM 967 C C . THR A 1 126 ? -11.133 -17.656 -11.875 1 95.88 126 THR A C 1
ATOM 969 O O . THR A 1 126 ? -10.883 -17.422 -13.062 1 95.88 126 THR A O 1
ATOM 972 N N . GLU A 1 127 ? -12.32 -17.594 -11.383 1 97 127 GLU A N 1
ATOM 973 C CA . GLU A 1 127 ? -13.469 -17 -12.055 1 97 127 GLU A CA 1
ATOM 974 C C . GLU A 1 127 ? -14.094 -15.891 -11.211 1 97 127 GLU A C 1
ATOM 976 O O . GLU A 1 127 ? -13.859 -15.812 -10.008 1 97 127 GLU A O 1
ATOM 981 N N . PRO A 1 128 ? -14.844 -15.039 -11.883 1 94.44 128 PRO A N 1
ATOM 982 C CA . PRO A 1 128 ? -15.492 -13.969 -11.117 1 94.44 128 PRO A CA 1
ATOM 983 C C . PRO A 1 128 ? -16.281 -14.5 -9.922 1 94.44 128 PRO A C 1
ATOM 985 O O . PRO A 1 128 ? -16.297 -13.867 -8.859 1 94.44 128 PRO A O 1
ATOM 988 N N . ASN A 1 129 ? -16.844 -15.656 -10.016 1 92.31 129 ASN A N 1
ATOM 989 C CA . ASN A 1 129 ? -17.688 -16.172 -8.961 1 92.31 129 ASN A CA 1
ATOM 990 C C . ASN A 1 129 ? -16.953 -17.219 -8.117 1 92.31 129 ASN A C 1
ATOM 992 O O . ASN A 1 129 ? -17.5 -17.719 -7.121 1 92.31 129 ASN A O 1
ATOM 996 N N . ALA A 1 130 ? -15.766 -17.609 -8.531 1 92.69 130 ALA A N 1
ATOM 997 C CA . ALA A 1 130 ? -15.023 -18.656 -7.832 1 92.69 130 ALA A CA 1
ATOM 998 C C . ALA A 1 130 ? -13.555 -18.281 -7.664 1 92.69 130 ALA A C 1
ATOM 1000 O O . ALA A 1 130 ? -12.812 -18.203 -8.648 1 92.69 130 ALA A O 1
ATOM 1001 N N . GLY A 1 131 ? -13.172 -18.016 -6.402 1 92.31 131 GLY A N 1
ATOM 1002 C CA . GLY A 1 131 ? -11.797 -17.75 -6.035 1 92.31 131 GLY A CA 1
ATOM 1003 C C . GLY A 1 131 ? -11.203 -18.797 -5.109 1 92.31 131 GLY A C 1
ATOM 1004 O O . GLY A 1 131 ? -10.836 -19.875 -5.551 1 92.31 131 GLY A O 1
ATOM 1005 N N . SER A 1 132 ? -11.266 -18.531 -3.814 1 90.81 132 SER A N 1
ATOM 1006 C CA . SER A 1 132 ? -10.805 -19.484 -2.818 1 90.81 132 SER A CA 1
ATOM 1007 C C . SER A 1 132 ? -11.633 -20.766 -2.852 1 90.81 132 SER A C 1
ATOM 1009 O O . SER A 1 132 ? -11.117 -21.859 -2.584 1 90.81 132 SER A O 1
ATOM 1011 N N . ASP A 1 133 ? -12.883 -20.625 -3.193 1 91.75 133 ASP A N 1
ATOM 1012 C CA . ASP A 1 133 ? -13.734 -21.781 -3.441 1 91.75 133 ASP A CA 1
ATOM 1013 C C . ASP A 1 133 ? -13.562 -22.297 -4.867 1 91.75 133 ASP A C 1
ATOM 1015 O O . ASP A 1 133 ? -14.484 -22.219 -5.684 1 91.75 133 ASP A O 1
ATOM 1019 N N . ALA A 1 134 ? -12.523 -22.938 -5.109 1 85.69 134 ALA A N 1
ATOM 1020 C CA . ALA A 1 134 ? -12.156 -23.359 -6.465 1 85.69 134 ALA A CA 1
ATOM 1021 C C . ALA A 1 134 ? -13.133 -24.406 -7 1 85.69 134 ALA A C 1
ATOM 1023 O O . ALA A 1 134 ? -13.328 -24.516 -8.211 1 85.69 134 ALA A O 1
ATOM 1024 N N . GLY A 1 135 ? -13.703 -25.125 -6.113 1 88.06 135 GLY A N 1
ATOM 1025 C CA . GLY A 1 135 ? -14.695 -26.109 -6.527 1 88.06 135 GLY A CA 1
ATOM 1026 C C . GLY A 1 135 ? -15.953 -25.484 -7.094 1 88.06 135 GLY A C 1
ATOM 1027 O O . GLY A 1 135 ? -16.75 -26.156 -7.734 1 88.06 135 GLY A O 1
ATOM 1028 N N . GLY A 1 136 ? -16.094 -24.172 -6.938 1 90.5 136 GLY A N 1
ATOM 1029 C CA . GLY A 1 136 ? -17.281 -23.469 -7.402 1 90.5 136 GLY A CA 1
ATOM 1030 C C . GLY A 1 136 ? -17.172 -23 -8.844 1 90.5 136 GLY A C 1
ATOM 1031 O O . GLY A 1 136 ? -17.984 -22.188 -9.297 1 90.5 136 GLY A O 1
ATOM 1032 N N . THR A 1 137 ? -16.234 -23.531 -9.586 1 94.31 137 THR A N 1
ATOM 1033 C CA . THR A 1 137 ? -16.031 -23.156 -10.984 1 94.31 137 THR A CA 1
ATOM 1034 C C . THR A 1 137 ? -17.312 -23.359 -11.789 1 94.31 137 THR A C 1
ATOM 1036 O O . THR A 1 137 ? -18.031 -24.344 -11.586 1 94.31 137 THR A O 1
ATOM 1039 N N . ARG A 1 138 ? -17.578 -22.344 -12.695 1 95.75 138 ARG A N 1
ATOM 1040 C CA . ARG A 1 138 ? -18.781 -22.391 -13.508 1 95.75 138 ARG A CA 1
ATOM 1041 C C . ARG A 1 138 ? -18.453 -22.609 -14.977 1 95.75 138 ARG A C 1
ATOM 1043 O O . ARG A 1 138 ? -19.328 -22.922 -15.781 1 95.75 138 ARG A O 1
ATOM 1050 N N . THR A 1 139 ? -17.234 -22.438 -15.344 1 98.25 139 THR A N 1
ATOM 1051 C CA . THR A 1 139 ? -16.828 -22.844 -16.688 1 98.25 139 THR A CA 1
ATOM 1052 C C . THR A 1 139 ? -17.219 -24.297 -16.953 1 98.25 139 THR A C 1
ATOM 1054 O O . THR A 1 139 ? -17.031 -25.156 -16.094 1 98.25 139 THR A O 1
ATOM 1057 N N . ARG A 1 140 ? -17.766 -24.547 -18.156 1 98.56 140 ARG A N 1
ATOM 1058 C CA . ARG A 1 140 ? -18.25 -25.891 -18.469 1 98.56 140 ARG A CA 1
ATOM 1059 C C . ARG A 1 140 ? -17.641 -26.375 -19.781 1 98.56 140 ARG A C 1
ATOM 1061 O O . ARG A 1 140 ? -17.328 -25.578 -20.672 1 98.56 140 ARG A O 1
ATOM 1068 N N . ALA A 1 141 ? -17.531 -27.641 -19.812 1 98.69 141 ALA A N 1
ATOM 1069 C CA . ALA A 1 141 ? -17.125 -28.312 -21.047 1 98.69 141 ALA A CA 1
ATOM 1070 C C . ALA A 1 141 ? -17.906 -29.609 -21.25 1 98.69 141 ALA A C 1
ATOM 1072 O O . ALA A 1 141 ? -18.203 -30.328 -20.297 1 98.69 141 ALA A O 1
ATOM 1073 N N . PHE A 1 142 ? -18.297 -29.875 -22.438 1 98.31 142 PHE A N 1
ATOM 1074 C CA . PHE A 1 142 ? -18.938 -31.141 -22.781 1 98.31 142 PHE A CA 1
ATOM 1075 C C . PHE A 1 142 ? -18.344 -31.703 -24.062 1 98.31 142 PHE A C 1
ATOM 1077 O O . PHE A 1 142 ? -17.844 -30.953 -24.906 1 98.31 142 PHE A O 1
ATOM 1084 N N . LEU A 1 143 ? -18.438 -33.031 -24.172 1 97.62 143 LEU A N 1
ATOM 1085 C CA . LEU A 1 143 ? -17.922 -33.688 -25.359 1 97.62 143 LEU A CA 1
ATOM 1086 C C . LEU A 1 143 ? -18.938 -33.656 -26.5 1 97.62 143 LEU A C 1
ATOM 1088 O O . LEU A 1 143 ? -20.094 -34 -26.312 1 97.62 143 LEU A O 1
ATOM 1092 N N . ASP A 1 144 ? -18.562 -33.125 -27.547 1 98.06 144 ASP A N 1
ATOM 1093 C CA . ASP A 1 144 ? -19.281 -33.156 -28.812 1 98.06 144 ASP A CA 1
ATOM 1094 C C . ASP A 1 144 ? -18.469 -33.906 -29.891 1 98.06 144 ASP A C 1
ATOM 1096 O O . ASP A 1 144 ? -17.641 -33.281 -30.562 1 98.06 144 ASP A O 1
ATOM 1100 N N . GLY A 1 145 ? -18.781 -35.188 -30.062 1 97.25 145 GLY A N 1
ATOM 1101 C CA . GLY A 1 145 ? -17.906 -36 -30.875 1 97.25 145 GLY A CA 1
ATOM 1102 C C . GLY A 1 145 ? -16.531 -36.219 -30.25 1 97.25 145 GLY A C 1
ATOM 1103 O O . GLY A 1 145 ? -16.438 -36.688 -29.125 1 97.25 145 GLY A O 1
ATOM 1104 N N . ASP A 1 146 ? -15.508 -35.812 -30.984 1 97.75 146 ASP A N 1
ATOM 1105 C CA . ASP A 1 146 ? -14.141 -36 -30.516 1 97.75 146 ASP A CA 1
ATOM 1106 C C . ASP A 1 146 ? -13.531 -34.688 -30.031 1 97.75 146 ASP A C 1
ATOM 1108 O O . ASP A 1 146 ? -12.312 -34.562 -29.938 1 97.75 146 ASP A O 1
ATOM 1112 N N . GLU A 1 147 ? -14.461 -33.781 -29.703 1 98.56 147 GLU A N 1
ATOM 1113 C CA . GLU A 1 147 ? -13.969 -32.5 -29.234 1 98.56 147 GLU A CA 1
ATOM 1114 C C . GLU A 1 147 ? -14.688 -32.062 -27.953 1 98.56 147 GLU A C 1
ATOM 1116 O O . GLU A 1 147 ? -15.875 -32.344 -27.781 1 98.56 147 GLU A O 1
ATOM 1121 N N . TRP A 1 148 ? -13.953 -31.422 -27.094 1 98.69 148 TRP A N 1
ATOM 1122 C CA . TRP A 1 148 ? -14.547 -30.688 -25.984 1 98.69 148 TRP A CA 1
ATOM 1123 C C . TRP A 1 148 ? -15.039 -29.312 -26.453 1 98.69 148 TRP A C 1
ATOM 1125 O O . TRP A 1 148 ? -14.359 -28.625 -27.219 1 98.69 148 TRP A O 1
ATOM 1135 N N . VAL A 1 149 ? -16.219 -28.938 -26.047 1 98.88 149 VAL A N 1
ATOM 1136 C CA . VAL A 1 149 ? -16.734 -27.578 -26.234 1 98.88 149 VAL A CA 1
ATOM 1137 C C . VAL A 1 149 ? -16.781 -26.859 -24.891 1 98.88 149 VAL A C 1
ATOM 1139 O O . VAL A 1 149 ? -17.438 -27.297 -23.953 1 98.88 149 VAL A O 1
ATOM 1142 N N . ILE A 1 150 ? -16.062 -25.766 -24.797 1 98.81 150 ILE A N 1
ATOM 1143 C CA . ILE A 1 150 ? -15.828 -25.109 -23.531 1 98.81 150 ILE A CA 1
ATOM 1144 C C . ILE A 1 150 ? -16.484 -23.719 -23.547 1 98.81 150 ILE A C 1
ATOM 1146 O O . ILE A 1 150 ? -16.297 -22.953 -24.484 1 98.81 150 ILE A O 1
ATOM 1150 N N . ASN A 1 151 ? -17.266 -23.375 -22.547 1 98.88 151 ASN A N 1
ATOM 1151 C CA . ASN A 1 151 ? -17.875 -22.062 -22.312 1 98.88 151 ASN A CA 1
ATOM 1152 C C . ASN A 1 151 ? -17.609 -21.578 -20.891 1 98.88 151 ASN A C 1
ATOM 1154 O O . ASN A 1 151 ? -17.781 -22.328 -19.922 1 98.88 151 ASN A O 1
ATOM 1158 N N . GLY A 1 152 ? -17.172 -20.422 -20.812 1 98.44 152 GLY A N 1
ATOM 1159 C CA . GLY A 1 152 ? -16.953 -19.844 -19.484 1 98.44 152 GLY A CA 1
ATOM 1160 C C . GLY A 1 152 ? -16.016 -18.641 -19.516 1 98.44 152 GLY A C 1
ATOM 1161 O O . GLY A 1 152 ? -15.805 -18.031 -20.562 1 98.44 152 GLY A O 1
ATOM 1162 N N . GLU A 1 153 ? -15.555 -18.188 -18.359 1 98.31 153 GLU A N 1
ATOM 1163 C CA . GLU A 1 153 ? -14.641 -17.062 -18.219 1 98.31 153 GLU A CA 1
ATOM 1164 C C . GLU A 1 153 ? -13.688 -17.281 -17.047 1 98.31 153 GLU A C 1
ATOM 1166 O O . GLU A 1 153 ? -14.047 -17.922 -16.062 1 98.31 153 GLU A O 1
ATOM 1171 N N . LYS A 1 154 ? -12.516 -16.906 -17.219 1 98.25 154 LYS A N 1
ATOM 1172 C CA . LYS A 1 154 ? -11.492 -16.859 -16.188 1 98.25 154 LYS A CA 1
ATOM 1173 C C . LYS A 1 154 ? -11 -15.43 -15.961 1 98.25 154 LYS A C 1
ATOM 1175 O O . LYS A 1 154 ? -11.023 -14.609 -16.875 1 98.25 154 LYS A O 1
ATOM 1180 N N . CYS A 1 155 ? -10.586 -15.109 -14.695 1 97.62 155 CYS A N 1
ATOM 1181 C CA . CYS A 1 155 ? -10.102 -13.766 -14.414 1 97.62 155 CYS A CA 1
ATOM 1182 C C . CYS A 1 155 ? -8.805 -13.805 -13.617 1 97.62 155 CYS A C 1
ATOM 1184 O O . CYS A 1 155 ? -8.516 -14.789 -12.938 1 97.62 155 CYS A O 1
ATOM 1186 N N . TRP A 1 156 ? -8.016 -12.75 -13.812 1 97.88 156 TRP A N 1
ATOM 1187 C CA . TRP A 1 156 ? -6.727 -12.531 -13.156 1 97.88 156 TRP A CA 1
ATOM 1188 C C . TRP A 1 156 ? -5.727 -13.617 -13.547 1 97.88 156 TRP A C 1
ATOM 1190 O O . TRP A 1 156 ? -4.977 -14.109 -12.703 1 97.88 156 TRP A O 1
ATOM 1200 N N . ILE A 1 157 ? -5.738 -13.992 -14.75 1 98.38 157 ILE A N 1
ATOM 1201 C CA . ILE A 1 157 ? -4.863 -15.07 -15.203 1 98.38 157 ILE A CA 1
ATOM 1202 C C . ILE A 1 157 ? -3.523 -14.492 -15.656 1 98.38 157 ILE A C 1
ATOM 1204 O O . ILE A 1 157 ? -3.469 -13.703 -16.609 1 98.38 157 ILE A O 1
ATOM 1208 N N . THR A 1 158 ? -2.49 -14.852 -14.992 1 98.44 158 THR A N 1
ATOM 1209 C CA . THR A 1 158 ? -1.151 -14.344 -15.273 1 98.44 158 THR A CA 1
ATOM 1210 C C . THR A 1 158 ? -0.608 -14.922 -16.578 1 98.44 158 THR A C 1
ATOM 1212 O O . THR A 1 158 ? -0.736 -16.125 -16.828 1 98.44 158 THR A O 1
ATOM 1215 N N . ASN A 1 159 ? -0.053 -14.133 -17.484 1 98.69 159 ASN A N 1
ATOM 1216 C CA . ASN A 1 159 ? 0.793 -14.445 -18.641 1 98.69 159 ASN A CA 1
ATOM 1217 C C . ASN A 1 159 ? -0.032 -14.891 -19.844 1 98.69 159 ASN A C 1
ATOM 1219 O O . ASN A 1 159 ? 0.521 -15.227 -20.891 1 98.69 159 ASN A O 1
ATOM 1223 N N . ALA A 1 160 ? -1.355 -14.844 -19.766 1 98.69 160 ALA A N 1
ATOM 1224 C CA . ALA A 1 160 ? -2.174 -15.453 -20.812 1 98.69 160 ALA A CA 1
ATOM 1225 C C . ALA A 1 160 ? -1.927 -14.781 -22.156 1 98.69 160 ALA A C 1
ATOM 1227 O O . ALA A 1 160 ? -1.968 -15.438 -23.203 1 98.69 160 ALA A O 1
ATOM 1228 N N . SER A 1 161 ? -1.607 -13.484 -22.203 1 98.31 161 SER A N 1
ATOM 1229 C CA . SER A 1 161 ? -1.361 -12.75 -23.438 1 98.31 161 SER A CA 1
ATOM 1230 C C . SER A 1 161 ? -0.088 -13.234 -24.125 1 98.31 161 SER A C 1
ATOM 1232 O O . SER A 1 161 ? 0.113 -12.992 -25.312 1 98.31 161 SER A O 1
ATOM 1234 N N . TYR A 1 162 ? 0.742 -13.906 -23.391 1 98.31 162 TYR A N 1
ATOM 1235 C CA . TYR A 1 162 ? 2.047 -14.305 -23.906 1 98.31 162 TYR A CA 1
ATOM 1236 C C . TYR A 1 162 ? 2.207 -15.82 -23.875 1 98.31 162 TYR A C 1
ATOM 1238 O O . TYR A 1 162 ? 3.326 -16.328 -23.953 1 98.31 162 TYR A O 1
ATOM 1246 N N . ALA A 1 163 ? 1.105 -16.516 -23.703 1 98.62 163 ALA A N 1
ATOM 1247 C CA . ALA A 1 163 ? 1.121 -17.969 -23.625 1 98.62 163 ALA A CA 1
ATOM 1248 C C . ALA A 1 163 ? 0.59 -18.578 -24.922 1 98.62 163 ALA A C 1
ATOM 1250 O O . ALA A 1 163 ? -0.339 -18.047 -25.531 1 98.62 163 ALA A O 1
ATOM 1251 N N . ARG A 1 164 ? 1.122 -19.688 -25.312 1 98.12 164 ARG A N 1
ATOM 1252 C CA . ARG A 1 164 ? 0.646 -20.438 -26.469 1 98.12 164 ARG A CA 1
ATOM 1253 C C . ARG A 1 164 ? -0.594 -21.25 -26.125 1 98.12 164 ARG A C 1
ATOM 1255 O O . ARG A 1 164 ? -1.429 -21.516 -26.984 1 98.12 164 ARG A O 1
ATOM 1262 N N . GLN A 1 165 ? -0.679 -21.641 -24.875 1 98.62 165 GLN A N 1
ATOM 1263 C CA . GLN A 1 165 ? -1.826 -22.375 -24.359 1 98.62 165 GLN A CA 1
ATOM 1264 C C . GLN A 1 165 ? -2.117 -22.016 -22.906 1 98.62 165 GLN A C 1
ATOM 1266 O O . GLN A 1 165 ? -1.236 -21.531 -22.203 1 98.62 165 GLN A O 1
ATOM 1271 N N . ILE A 1 166 ? -3.32 -22.219 -22.531 1 98.56 166 ILE A N 1
ATOM 1272 C CA . ILE A 1 166 ? -3.775 -22.078 -21.156 1 98.56 166 ILE A CA 1
ATOM 1273 C C . ILE A 1 166 ? -4.402 -23.391 -20.688 1 98.56 166 ILE A C 1
ATOM 1275 O O . ILE A 1 166 ? -5.148 -24.031 -21.422 1 98.56 166 ILE A O 1
ATOM 1279 N N . VAL A 1 167 ? -4.02 -23.844 -19.531 1 98.62 167 VAL A N 1
ATOM 1280 C CA . VAL A 1 167 ? -4.754 -24.938 -18.906 1 98.62 167 VAL A CA 1
ATOM 1281 C C . VAL A 1 167 ? -5.992 -24.406 -18.188 1 98.62 167 VAL A C 1
ATOM 1283 O O . VAL A 1 167 ? -5.875 -23.625 -17.25 1 98.62 167 VAL A O 1
ATOM 1286 N N . VAL A 1 168 ? -7.152 -24.844 -18.656 1 98.12 168 VAL A N 1
ATOM 1287 C CA . VAL A 1 168 ? -8.422 -24.328 -18.141 1 98.12 168 VAL A CA 1
ATOM 1288 C C . VAL A 1 168 ? -9.148 -25.438 -17.375 1 98.12 168 VAL A C 1
ATOM 1290 O O . VAL A 1 168 ? -9.258 -26.562 -17.859 1 98.12 168 VAL A O 1
ATOM 1293 N N . THR A 1 169 ? -9.617 -25.109 -16.203 1 97.12 169 THR A N 1
ATOM 1294 C CA . THR A 1 169 ? -10.461 -26.047 -15.461 1 97.12 169 THR A CA 1
ATOM 1295 C C . THR A 1 169 ? -11.938 -25.828 -15.805 1 97.12 169 THR A C 1
ATOM 1297 O O . THR A 1 169 ? -12.383 -24.688 -15.953 1 97.12 169 THR A O 1
ATOM 1300 N N . ALA A 1 170 ? -12.633 -26.906 -16 1 98.19 170 ALA A N 1
ATOM 1301 C CA . ALA A 1 170 ? -14.047 -26.828 -16.359 1 98.19 170 ALA A CA 1
ATOM 1302 C C . ALA A 1 170 ? -14.828 -28 -15.758 1 98.19 170 ALA A C 1
ATOM 1304 O O . ALA A 1 170 ? -14.273 -29.078 -15.562 1 98.19 170 ALA A O 1
ATOM 1305 N N . VAL A 1 171 ? -16.047 -27.703 -15.453 1 98.12 171 VAL A N 1
ATOM 1306 C CA . VAL A 1 171 ? -16.953 -28.766 -15.055 1 98.12 171 VAL A CA 1
ATOM 1307 C C . VAL A 1 171 ? -17.328 -29.609 -16.266 1 98.12 171 VAL A C 1
ATOM 1309 O O . VAL A 1 171 ? -17.859 -29.094 -17.25 1 98.12 171 VAL A O 1
ATOM 1312 N N . THR A 1 172 ? -17.094 -30.938 -16.172 1 97.75 172 THR A N 1
ATOM 1313 C CA . THR A 1 172 ? -17.359 -31.797 -17.312 1 97.75 172 THR A CA 1
ATOM 1314 C C . THR A 1 172 ? -18.422 -32.844 -16.969 1 97.75 172 THR A C 1
ATOM 1316 O O . THR A 1 172 ? -18.844 -33.625 -17.828 1 97.75 172 THR A O 1
ATOM 1319 N N . GLY A 1 173 ? -18.828 -32.875 -15.766 1 96.12 173 GLY A N 1
ATOM 1320 C CA . GLY A 1 173 ? -19.859 -33.812 -15.312 1 96.12 173 GLY A CA 1
ATOM 1321 C C . GLY A 1 173 ? -20.047 -33.781 -13.812 1 96.12 173 GLY A C 1
ATOM 1322 O O . GLY A 1 173 ? -19.641 -32.844 -13.133 1 96.12 173 GLY A O 1
ATOM 1323 N N . LYS A 1 174 ? -20.875 -34.719 -13.398 1 96 174 LYS A N 1
ATOM 1324 C CA . LYS A 1 174 ? -21.078 -34.938 -11.977 1 96 174 LYS A CA 1
ATOM 1325 C C . LYS A 1 174 ? -20.734 -36.375 -11.602 1 96 174 LYS A C 1
ATOM 1327 O O . LYS A 1 174 ? -20.969 -37.312 -12.391 1 96 174 LYS A O 1
ATOM 1332 N N . ASN A 1 175 ? -20.062 -36.469 -10.492 1 94 175 ASN A N 1
ATOM 1333 C CA . ASN A 1 175 ? -19.781 -37.812 -10.031 1 94 175 ASN A CA 1
ATOM 1334 C C . ASN A 1 175 ? -21.016 -38.469 -9.414 1 94 175 ASN A C 1
ATOM 1336 O O . ASN A 1 175 ? -22.109 -37.875 -9.445 1 94 175 ASN A O 1
ATOM 1340 N N . ASP A 1 176 ? -20.812 -39.688 -8.734 1 93.31 176 ASP A N 1
ATOM 1341 C CA . ASP A 1 176 ? -21.922 -40.469 -8.211 1 93.31 176 ASP A CA 1
ATOM 1342 C C . ASP A 1 176 ? -22.578 -39.75 -7.016 1 93.31 176 ASP A C 1
ATOM 1344 O O . ASP A 1 176 ? -23.734 -40.031 -6.68 1 93.31 176 ASP A O 1
ATOM 1348 N N . ARG A 1 177 ? -22.094 -39.031 -6.316 1 90.25 177 ARG A N 1
ATOM 1349 C CA . ARG A 1 177 ? -22.594 -38.344 -5.133 1 90.25 177 ARG A CA 1
ATOM 1350 C C . ARG A 1 177 ? -23.172 -37 -5.5 1 90.25 177 ARG A C 1
ATOM 1352 O O . ARG A 1 177 ? -23.5 -36.188 -4.621 1 90.25 177 ARG A O 1
ATOM 1359 N N . GLY A 1 178 ? -22.984 -36.562 -6.859 1 91.94 178 GLY A N 1
ATOM 1360 C CA . GLY A 1 178 ? -23.594 -35.312 -7.32 1 91.94 178 GLY A CA 1
ATOM 1361 C C . GLY A 1 178 ? -22.625 -34.156 -7.301 1 91.94 178 GLY A C 1
ATOM 1362 O O . GLY A 1 178 ? -23.016 -33 -7.504 1 91.94 178 GLY A O 1
ATOM 1363 N N . LYS A 1 179 ? -21.422 -34.344 -7.016 1 92.94 179 LYS A N 1
ATOM 1364 C CA . LYS A 1 179 ? -20.422 -33.312 -7 1 92.94 179 LYS A CA 1
ATOM 1365 C C . LYS A 1 179 ? -19.828 -33.094 -8.391 1 92.94 179 LYS A C 1
ATOM 1367 O O . LYS A 1 179 ? -19.734 -34.031 -9.188 1 92.94 179 LYS A O 1
ATOM 1372 N N . ASN A 1 180 ? -19.422 -31.922 -8.617 1 95 180 ASN A N 1
ATOM 1373 C CA . ASN A 1 180 ? -18.859 -31.562 -9.914 1 95 180 ASN A CA 1
ATOM 1374 C C . ASN A 1 180 ? -17.562 -32.312 -10.188 1 95 180 ASN A C 1
ATOM 1376 O O . ASN A 1 180 ? -16.719 -32.469 -9.305 1 95 180 ASN A O 1
ATOM 1380 N N . ILE A 1 181 ? -17.469 -32.938 -11.352 1 97 181 ILE A N 1
ATOM 1381 C CA . ILE A 1 181 ? -16.188 -33.406 -11.875 1 97 181 ILE A CA 1
ATOM 1382 C C . ILE A 1 181 ? -15.477 -32.25 -12.609 1 97 181 ILE A C 1
ATOM 1384 O O . ILE A 1 181 ? -16.031 -31.688 -13.547 1 97 181 ILE A O 1
ATOM 1388 N N . ILE A 1 182 ? -14.344 -31.891 -12.117 1 97.12 182 ILE A N 1
ATOM 1389 C CA . ILE A 1 182 ? -13.562 -30.828 -12.734 1 97.12 182 ILE A CA 1
ATOM 1390 C C . ILE A 1 182 ? -12.406 -31.438 -13.531 1 97.12 182 ILE A C 1
ATOM 1392 O O . ILE A 1 182 ? -11.68 -32.312 -13.031 1 97.12 182 ILE A O 1
ATOM 1396 N N . THR A 1 183 ? -12.305 -31.062 -14.781 1 98 183 THR A N 1
ATOM 1397 C CA . THR A 1 183 ? -11.273 -31.531 -15.695 1 98 183 THR A CA 1
ATOM 1398 C C . THR A 1 183 ? -10.344 -30.406 -16.109 1 98 183 THR A C 1
ATOM 1400 O O . THR A 1 183 ? -10.789 -29.266 -16.297 1 98 183 THR A O 1
ATOM 1403 N N . ALA A 1 184 ? -9.055 -30.672 -16.172 1 98.25 184 ALA A N 1
ATOM 1404 C CA . ALA A 1 184 ? -8.086 -29.734 -16.719 1 98.25 184 ALA A CA 1
ATOM 1405 C C . ALA A 1 184 ? -7.949 -29.906 -18.234 1 98.25 184 ALA A C 1
ATOM 1407 O O . ALA A 1 184 ? -7.637 -31 -18.719 1 98.25 184 ALA A O 1
ATOM 1408 N N . LEU A 1 185 ? -8.18 -28.844 -18.969 1 98.75 185 LEU A N 1
ATOM 1409 C CA . LEU A 1 185 ? -8.148 -28.906 -20.438 1 98.75 185 LEU A CA 1
ATOM 1410 C C . LEU A 1 185 ? -7.102 -27.953 -21 1 98.75 185 LEU A C 1
ATOM 1412 O O . LEU A 1 185 ? -7.035 -26.781 -20.594 1 98.75 185 LEU A O 1
ATOM 1416 N N . ILE A 1 186 ? -6.262 -28.469 -21.891 1 98.81 186 ILE A N 1
ATOM 1417 C CA . ILE A 1 186 ? -5.285 -27.656 -22.609 1 98.81 186 ILE A CA 1
ATOM 1418 C C . ILE A 1 186 ? -5.98 -26.875 -23.719 1 98.81 186 ILE A C 1
ATOM 1420 O O . ILE A 1 186 ? -6.547 -27.469 -24.641 1 98.81 186 ILE A O 1
ATOM 1424 N N . VAL A 1 187 ? -5.938 -25.578 -23.672 1 98.81 187 VAL A N 1
ATOM 1425 C CA . VAL A 1 187 ? -6.605 -24.719 -24.656 1 98.81 187 VAL A CA 1
ATOM 1426 C C . VAL A 1 187 ? -5.578 -23.844 -25.359 1 98.81 187 VAL A C 1
ATOM 1428 O O . VAL A 1 187 ? -5.086 -22.875 -24.781 1 98.81 187 VAL A O 1
ATOM 1431 N N . PRO A 1 188 ? -5.27 -24.141 -26.609 1 98.75 188 PRO A N 1
ATOM 1432 C CA . PRO A 1 188 ? -4.43 -23.203 -27.359 1 98.75 188 PRO A CA 1
ATOM 1433 C C . PRO A 1 188 ? -5.039 -21.812 -27.438 1 98.75 188 PRO A C 1
ATOM 1435 O O . PRO A 1 188 ? -6.25 -21.672 -27.625 1 98.75 188 PRO A O 1
ATOM 1438 N N . THR A 1 189 ? -4.188 -20.766 -27.312 1 98.5 189 THR A N 1
ATOM 1439 C CA . THR A 1 189 ? -4.699 -19.422 -27.141 1 98.5 189 THR A CA 1
ATOM 1440 C C . THR A 1 189 ? -5.203 -18.859 -28.469 1 98.5 189 THR A C 1
ATOM 1442 O O . THR A 1 189 ? -5.926 -17.859 -28.484 1 98.5 189 THR A O 1
ATOM 1445 N N . ASP A 1 190 ? -4.883 -19.484 -29.562 1 98 190 ASP A N 1
ATOM 1446 C CA . ASP A 1 190 ? -5.332 -19.016 -30.875 1 98 190 ASP A CA 1
ATOM 1447 C C . ASP A 1 190 ? -6.578 -19.766 -31.328 1 98 190 ASP A C 1
ATOM 1449 O O . ASP A 1 190 ? -7.008 -19.625 -32.469 1 98 190 ASP A O 1
ATOM 1453 N N . THR A 1 191 ? -7.121 -20.547 -30.469 1 98.56 191 THR A N 1
ATOM 1454 C CA . THR A 1 191 ? -8.336 -21.266 -30.797 1 98.56 191 THR A CA 1
ATOM 1455 C C . THR A 1 191 ? -9.516 -20.312 -30.969 1 98.56 191 THR A C 1
ATOM 1457 O O . THR A 1 191 ? -9.656 -19.359 -30.188 1 98.56 191 THR A O 1
ATOM 1460 N N . LYS A 1 192 ? -10.359 -20.562 -32 1 98.5 192 LYS A N 1
ATOM 1461 C CA . LYS A 1 192 ? -11.562 -19.766 -32.219 1 98.5 192 LYS A CA 1
ATOM 1462 C C . LYS A 1 192 ? -12.438 -19.75 -30.953 1 98.5 192 LYS A C 1
ATOM 1464 O O . LYS A 1 192 ? -12.656 -20.797 -30.344 1 98.5 192 LYS A O 1
ATOM 1469 N N . GLY A 1 193 ? -12.906 -18.531 -30.609 1 98.81 193 GLY A N 1
ATOM 1470 C CA . GLY A 1 193 ? -13.781 -18.391 -29.453 1 98.81 193 GLY A CA 1
ATOM 1471 C C . GLY A 1 193 ? -13.047 -17.953 -28.188 1 98.81 193 GLY A C 1
ATOM 1472 O O . GLY A 1 193 ? -13.68 -17.562 -27.219 1 98.81 193 GLY A O 1
ATOM 1473 N N . VAL A 1 194 ? -11.695 -18.047 -28.219 1 98.81 194 VAL A N 1
ATOM 1474 C CA . VAL A 1 194 ? -10.898 -17.594 -27.078 1 98.81 194 VAL A CA 1
ATOM 1475 C C . VAL A 1 194 ? -10.648 -16.078 -27.203 1 98.81 194 VAL A C 1
ATOM 1477 O O . VAL A 1 194 ? -10.18 -15.609 -28.234 1 98.81 194 VAL A O 1
ATOM 1480 N N . THR A 1 195 ? -11 -15.336 -26.172 1 98.75 195 THR A N 1
ATOM 1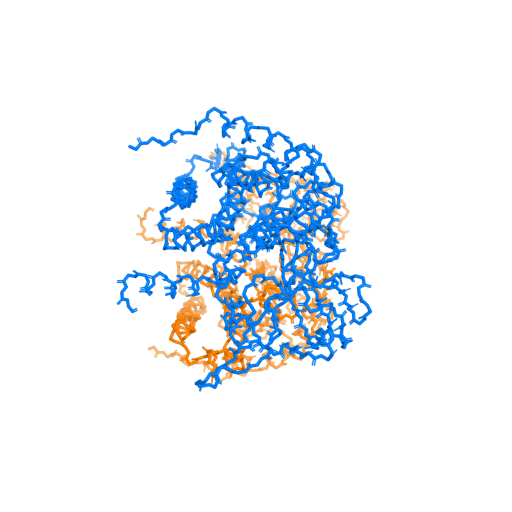481 C CA . THR A 1 195 ? -10.68 -13.914 -26.078 1 98.75 195 THR A CA 1
ATOM 1482 C C . THR A 1 195 ? -9.852 -13.625 -24.828 1 98.75 195 THR A C 1
ATOM 1484 O O . THR A 1 195 ? -10.25 -13.984 -23.719 1 98.75 195 THR A O 1
ATOM 1487 N N . ILE A 1 196 ? -8.695 -13.023 -25.031 1 98.62 196 ILE A N 1
ATOM 1488 C CA . ILE A 1 196 ? -7.801 -12.641 -23.938 1 98.62 196 ILE A CA 1
ATOM 1489 C C . ILE A 1 196 ? -7.672 -11.125 -23.891 1 98.62 196 ILE A C 1
ATOM 1491 O O . ILE A 1 196 ? -7.348 -10.484 -24.891 1 98.62 196 ILE A O 1
ATOM 1495 N N . ARG A 1 197 ? -8.016 -10.508 -22.734 1 97.25 197 ARG A N 1
ATOM 1496 C CA . ARG A 1 197 ? -7.875 -9.07 -22.516 1 97.25 197 ARG A CA 1
ATOM 1497 C C . ARG A 1 197 ? -7.004 -8.797 -21.297 1 97.25 197 ARG A C 1
ATOM 1499 O O . ARG A 1 197 ? -7.059 -9.531 -20.297 1 97.25 197 ARG A O 1
ATOM 1506 N N . SER A 1 198 ? -6.152 -7.863 -21.328 1 96.38 198 SER A N 1
ATOM 1507 C CA . SER A 1 198 ? -5.262 -7.5 -20.219 1 96.38 198 SER A CA 1
ATOM 1508 C C . SER A 1 198 ? -5.41 -6.027 -19.859 1 96.38 198 SER A C 1
ATOM 1510 O O . SER A 1 198 ? -4.445 -5.266 -19.922 1 96.38 198 SER A O 1
ATOM 1512 N N . GLU A 1 199 ? -6.527 -5.629 -19.281 1 95 199 GLU A N 1
ATOM 1513 C CA . GLU A 1 199 ? -6.848 -4.219 -19.078 1 95 199 GLU A CA 1
ATOM 1514 C C . GLU A 1 199 ? -6.973 -3.902 -17.578 1 95 199 GLU A C 1
ATOM 1516 O O . GLU A 1 199 ? -7.41 -2.811 -17.219 1 95 199 GLU A O 1
ATOM 1521 N N . TYR A 1 200 ? -6.594 -4.824 -16.797 1 95.62 200 TYR A N 1
ATOM 1522 C CA . TYR A 1 200 ? -6.75 -4.609 -15.367 1 95.62 200 TYR A CA 1
ATOM 1523 C C . TYR A 1 200 ? -5.871 -3.459 -14.891 1 95.62 200 TYR A C 1
ATOM 1525 O O . TYR A 1 200 ? -4.711 -3.346 -15.289 1 95.62 200 TYR A O 1
ATOM 1533 N N . GLN A 1 201 ? -6.41 -2.549 -14.102 1 96.69 201 GLN A N 1
ATOM 1534 C CA . GLN A 1 201 ? -5.645 -1.584 -13.32 1 96.69 201 GLN A CA 1
ATOM 1535 C C . GLN A 1 201 ? -5.402 -2.09 -11.898 1 96.69 201 GLN A C 1
ATOM 1537 O O . GLN A 1 201 ? -6.293 -2.012 -11.047 1 96.69 201 GLN A O 1
ATOM 1542 N N . LYS A 1 202 ? -4.164 -2.508 -11.648 1 97.75 202 LYS A N 1
ATOM 1543 C CA . LYS A 1 202 ? -3.82 -3.189 -10.406 1 97.75 202 LYS A CA 1
ATOM 1544 C C . LYS A 1 202 ? -3.068 -2.258 -9.453 1 97.75 202 LYS A C 1
ATOM 1546 O O . LYS A 1 202 ? -2.377 -1.338 -9.898 1 97.75 202 LYS A O 1
ATOM 1551 N N . MET A 1 203 ? -3.154 -2.572 -8.156 1 98 203 MET A N 1
ATOM 1552 C CA . MET A 1 203 ? -2.422 -1.857 -7.117 1 98 203 MET A CA 1
ATOM 1553 C C . MET A 1 203 ? -0.917 -1.969 -7.336 1 98 203 MET A C 1
ATOM 1555 O O . MET A 1 203 ? -0.185 -0.993 -7.16 1 98 203 MET A O 1
ATOM 1559 N N . GLY A 1 204 ? -0.492 -3.145 -7.641 1 98.38 204 GLY A N 1
ATOM 1560 C CA . GLY A 1 204 ? 0.919 -3.455 -7.805 1 98.38 204 GLY A CA 1
ATOM 1561 C C . GLY A 1 204 ? 1.172 -4.602 -8.766 1 98.38 204 GLY A C 1
ATOM 1562 O O . GLY A 1 204 ? 0.281 -4.992 -9.523 1 98.38 204 GLY A O 1
ATOM 1563 N N . VAL A 1 205 ? 2.484 -5.047 -8.812 1 98.69 205 VAL A N 1
ATOM 1564 C CA . VAL A 1 205 ? 2.98 -6.027 -9.766 1 98.69 205 VAL A CA 1
ATOM 1565 C C . VAL A 1 205 ? 2.521 -5.656 -11.18 1 98.69 205 VAL A C 1
ATOM 1567 O O . VAL A 1 205 ? 2.012 -6.504 -11.914 1 98.69 205 VAL A O 1
ATOM 1570 N N . ARG A 1 206 ? 2.633 -4.441 -11.453 1 98.31 206 ARG A N 1
ATOM 1571 C CA . ARG A 1 206 ? 2.092 -3.883 -12.688 1 98.31 206 ARG A CA 1
ATOM 1572 C C . ARG A 1 206 ? 2.908 -4.328 -13.891 1 98.31 206 ARG A C 1
ATOM 1574 O O . ARG A 1 206 ? 2.451 -4.215 -15.031 1 98.31 206 ARG A O 1
ATOM 1581 N N . ALA A 1 207 ? 4.098 -4.879 -13.648 1 98.44 207 ALA A N 1
ATOM 1582 C CA . ALA A 1 207 ? 4.93 -5.406 -14.727 1 98.44 207 ALA A CA 1
ATOM 1583 C C . ALA A 1 207 ? 4.52 -6.828 -15.094 1 98.44 207 ALA A C 1
ATOM 1585 O O . ALA A 1 207 ? 5.035 -7.402 -16.062 1 98.44 207 ALA A O 1
ATOM 1586 N N . SER A 1 208 ? 3.654 -7.434 -14.336 1 98.56 208 SER A N 1
ATOM 1587 C CA . SER A 1 208 ? 3.131 -8.758 -14.656 1 98.56 208 SER A CA 1
ATOM 1588 C C . SER A 1 208 ? 1.914 -8.664 -15.57 1 98.56 208 SER A C 1
ATOM 1590 O O . SER A 1 208 ? 1.062 -7.793 -15.391 1 98.56 208 SER A O 1
ATOM 1592 N N . ASN A 1 209 ? 1.858 -9.469 -16.562 1 98.44 209 ASN A N 1
ATOM 1593 C CA . ASN A 1 209 ? 0.692 -9.578 -17.422 1 98.44 209 ASN A CA 1
ATOM 1594 C C . ASN A 1 209 ? -0.452 -10.32 -16.734 1 98.44 209 ASN A C 1
ATOM 1596 O O . ASN A 1 209 ? -0.281 -11.453 -16.281 1 98.44 209 ASN A O 1
ATOM 1600 N N . THR A 1 210 ? -1.536 -9.758 -16.484 1 98.31 210 THR A N 1
ATOM 1601 C CA . THR A 1 210 ? -2.725 -10.32 -15.867 1 98.31 210 THR A CA 1
ATOM 1602 C C . THR A 1 210 ? -3.941 -10.164 -16.766 1 98.31 210 THR A C 1
ATOM 1604 O O . THR A 1 210 ? -4.242 -9.062 -17.234 1 98.31 210 THR A O 1
ATOM 1607 N N . CYS A 1 211 ? -4.703 -11.273 -16.969 1 98.5 211 CYS A N 1
ATOM 1608 C CA . CYS A 1 211 ? -5.645 -11.25 -18.094 1 98.5 211 CYS A CA 1
ATOM 1609 C C . CYS A 1 211 ? -7.016 -11.758 -17.656 1 98.5 211 CYS A C 1
ATOM 1611 O O . CYS A 1 211 ? -7.125 -12.516 -16.688 1 98.5 211 CYS A O 1
ATOM 1613 N N . GLU A 1 212 ? -7.957 -11.289 -18.344 1 98.25 212 GLU A N 1
ATOM 1614 C CA . GLU A 1 212 ? -9.281 -11.898 -18.438 1 98.25 212 GLU A CA 1
ATOM 1615 C C . GLU A 1 212 ? -9.398 -12.805 -19.656 1 98.25 212 GLU A C 1
ATOM 1617 O O . GLU A 1 212 ? -8.938 -12.453 -20.734 1 98.25 212 GLU A O 1
ATOM 1622 N N . ILE A 1 213 ? -10.008 -13.961 -19.453 1 98.62 213 ILE A N 1
ATOM 1623 C CA . ILE A 1 213 ? -10.195 -14.898 -20.547 1 98.62 213 ILE A CA 1
ATOM 1624 C C . ILE A 1 213 ? -11.688 -15.219 -20.703 1 98.62 213 ILE A C 1
ATOM 1626 O O . ILE A 1 213 ? -12.352 -15.594 -19.734 1 98.62 213 ILE A O 1
ATOM 1630 N N . VAL A 1 214 ? -12.133 -15.078 -21.891 1 98.75 214 VAL A N 1
ATOM 1631 C CA . VAL A 1 214 ? -13.5 -15.461 -22.219 1 98.75 214 VAL A CA 1
ATOM 1632 C C . VAL A 1 214 ? -13.484 -16.625 -23.219 1 98.75 214 VAL A C 1
ATOM 1634 O O . VAL A 1 214 ? -12.766 -16.562 -24.234 1 98.75 214 VAL A O 1
ATOM 1637 N N . LEU A 1 215 ? -14.234 -17.625 -22.891 1 98.88 215 LEU A N 1
ATOM 1638 C CA . LEU A 1 215 ? -14.375 -18.812 -23.734 1 98.88 215 LEU A CA 1
ATOM 1639 C C . LEU A 1 215 ? -15.797 -18.953 -24.25 1 98.88 215 LEU A C 1
ATOM 1641 O O . LEU A 1 215 ? -16.719 -19.188 -23.469 1 98.88 215 LEU A O 1
ATOM 1645 N N . GLU A 1 216 ? -15.938 -18.828 -25.547 1 98.81 216 GLU A N 1
ATOM 1646 C CA . GLU A 1 216 ? -17.234 -18.969 -26.188 1 98.81 216 GLU A CA 1
ATOM 1647 C C . GLU A 1 216 ? -17.234 -20.078 -27.219 1 98.81 216 GLU A C 1
ATOM 1649 O O . GLU A 1 216 ? -16.812 -19.875 -28.359 1 98.81 216 GLU A O 1
ATOM 1654 N N . ASN A 1 217 ? -17.797 -21.156 -26.891 1 98.75 217 ASN A N 1
ATOM 1655 C CA . ASN A 1 217 ? -17.875 -22.344 -27.75 1 98.75 217 ASN A CA 1
ATOM 1656 C C . ASN A 1 217 ? -16.5 -22.734 -28.281 1 98.75 217 ASN A C 1
ATOM 1658 O O . ASN A 1 217 ? -16.328 -22.938 -29.484 1 98.75 217 ASN A O 1
ATOM 1662 N N . VAL A 1 218 ? -15.547 -22.734 -27.422 1 98.88 218 VAL A N 1
ATOM 1663 C CA . VAL A 1 218 ? -14.18 -23.109 -27.781 1 98.88 218 VAL A CA 1
ATOM 1664 C C . VAL A 1 218 ? -14.094 -24.609 -27.984 1 98.88 218 VAL A C 1
ATOM 1666 O O . VAL A 1 218 ? -14.531 -25.391 -27.125 1 98.88 218 VAL A O 1
ATOM 1669 N N . ARG A 1 219 ? -13.539 -25.016 -29.078 1 98.81 219 ARG A N 1
ATOM 1670 C CA . ARG A 1 219 ? -13.445 -26.438 -29.375 1 98.81 219 ARG A CA 1
ATOM 1671 C C . ARG A 1 219 ? -11.992 -26.922 -29.359 1 98.81 219 ARG A C 1
ATOM 1673 O O . ARG A 1 219 ? -11.133 -26.312 -30 1 98.81 219 ARG A O 1
ATOM 1680 N N . VAL A 1 220 ? -11.734 -27.938 -28.594 1 98.69 220 VAL A N 1
ATOM 1681 C CA . VAL A 1 220 ? -10.422 -28.562 -28.578 1 98.69 220 VAL A CA 1
ATOM 1682 C C . VAL A 1 220 ? -10.578 -30.078 -28.656 1 98.69 220 VAL A C 1
ATOM 1684 O O . VAL A 1 220 ? -11.609 -30.625 -28.25 1 98.69 220 VAL A O 1
ATOM 1687 N N . PRO A 1 221 ? -9.562 -30.797 -29.109 1 98.31 221 PRO A N 1
ATOM 1688 C CA . PRO A 1 221 ? -9.656 -32.25 -29.234 1 98.31 221 PRO A CA 1
ATOM 1689 C C . PRO A 1 221 ? -9.828 -32.938 -27.875 1 98.31 221 PRO A C 1
ATOM 1691 O O . PRO A 1 221 ? -9.344 -32.438 -26.859 1 98.31 221 PRO A O 1
ATOM 1694 N N . LYS A 1 222 ? -10.391 -34.125 -27.891 1 97.5 222 LYS A N 1
ATOM 1695 C CA . LYS A 1 222 ? -10.633 -34.906 -26.688 1 97.5 222 LYS A CA 1
ATOM 1696 C C . LYS A 1 222 ? -9.32 -35.219 -25.969 1 97.5 222 LYS A C 1
ATOM 1698 O O . LYS A 1 222 ? -9.289 -35.312 -24.734 1 97.5 222 LYS A O 1
ATOM 1703 N N . GLU A 1 223 ? -8.203 -35.312 -26.703 1 97.06 223 GLU A N 1
ATOM 1704 C CA . GLU A 1 223 ? -6.902 -35.688 -26.156 1 97.06 223 GLU A CA 1
ATOM 1705 C C . GLU A 1 223 ? -6.277 -34.531 -25.391 1 97.06 223 GLU A C 1
ATOM 1707 O O . GLU A 1 223 ? -5.242 -34.688 -24.75 1 97.06 223 GLU A O 1
ATOM 1712 N N . ASN A 1 224 ? -6.988 -33.375 -25.344 1 98.31 224 ASN A N 1
ATOM 1713 C CA . ASN A 1 224 ? -6.438 -32.188 -24.688 1 98.31 224 ASN A CA 1
ATOM 1714 C C . ASN A 1 224 ? -6.734 -32.219 -23.188 1 98.31 224 ASN A C 1
ATOM 1716 O O . ASN A 1 224 ? -6.484 -31.234 -22.484 1 98.31 224 ASN A O 1
ATOM 1720 N N . VAL A 1 225 ? -7.238 -33.312 -22.719 1 98.56 225 VAL A N 1
ATOM 1721 C CA . VAL A 1 225 ? -7.328 -33.5 -21.266 1 98.56 225 VAL A CA 1
ATOM 1722 C C . VAL A 1 225 ? -5.93 -33.625 -20.672 1 98.56 225 VAL A C 1
ATOM 1724 O O . VAL A 1 225 ? -5.129 -34.438 -21.156 1 98.56 225 VAL A O 1
ATOM 1727 N N . LEU A 1 226 ? -5.617 -32.812 -19.766 1 98.5 226 LEU A N 1
ATOM 1728 C CA . LEU A 1 226 ? -4.344 -32.938 -19.062 1 98.5 226 LEU A CA 1
ATOM 1729 C C . LEU A 1 226 ? -4.48 -33.812 -17.828 1 98.5 226 LEU A C 1
ATOM 1731 O O . LEU A 1 226 ? -5.117 -33.406 -16.844 1 98.5 226 LEU A O 1
ATOM 1735 N N . GLY A 1 227 ? -3.832 -34.938 -17.828 1 97.94 227 GLY A N 1
ATOM 1736 C CA . GLY A 1 227 ? -3.914 -35.875 -16.719 1 97.94 227 GLY A CA 1
ATOM 1737 C C . GLY A 1 227 ? -5.207 -36.656 -16.703 1 97.94 227 GLY A C 1
ATOM 1738 O O . GLY A 1 227 ? -5.652 -37.156 -17.734 1 97.94 227 GLY A O 1
ATOM 1739 N N . ASP A 1 228 ? -5.742 -36.875 -15.469 1 97.25 228 ASP A N 1
ATOM 1740 C CA . ASP A 1 228 ? -6.953 -37.688 -15.273 1 97.25 228 ASP A CA 1
ATOM 1741 C C . ASP A 1 228 ? -8.203 -36.812 -15.43 1 97.25 228 ASP A C 1
ATOM 1743 O O . ASP A 1 228 ? -8.367 -35.812 -14.734 1 97.25 228 ASP A O 1
ATOM 1747 N N . GLU A 1 229 ? -9.047 -37.188 -16.281 1 96.38 229 GLU A N 1
ATOM 1748 C CA . GLU A 1 229 ? -10.258 -36.469 -16.625 1 96.38 229 GLU A CA 1
ATOM 1749 C C . GLU A 1 229 ? -11.117 -36.219 -15.383 1 96.38 229 GLU A C 1
ATOM 1751 O O . GLU A 1 229 ? -11.828 -35.219 -15.289 1 96.38 229 GLU A O 1
ATOM 1756 N N . LYS A 1 230 ? -11.039 -37.125 -14.445 1 96.06 230 LYS A N 1
ATOM 1757 C CA . LYS A 1 230 ? -11.93 -37.062 -13.289 1 96.06 230 LYS A CA 1
ATOM 1758 C C . LYS A 1 230 ? -11.211 -36.469 -12.078 1 96.06 230 LYS A C 1
ATOM 1760 O O . LYS A 1 230 ? -11.836 -36.25 -11.039 1 96.06 230 LYS A O 1
ATOM 1765 N N . LYS A 1 231 ? -9.922 -36.094 -12.258 1 95.75 231 LYS A N 1
ATOM 1766 C CA . LYS A 1 231 ? -9.156 -35.688 -11.078 1 95.75 231 LYS A CA 1
ATOM 1767 C C . LYS A 1 231 ? -8.531 -34.312 -11.281 1 95.75 231 LYS A C 1
ATOM 1769 O O . LYS A 1 231 ? -7.508 -34 -10.672 1 95.75 231 LYS A O 1
ATOM 1774 N N . GLY A 1 232 ? -9.141 -33.562 -12.188 1 94.5 232 GLY A N 1
ATOM 1775 C CA . GLY A 1 232 ? -8.594 -32.25 -12.484 1 94.5 232 GLY A CA 1
ATOM 1776 C C . GLY A 1 232 ? -8.484 -31.359 -11.266 1 94.5 232 GLY A C 1
ATOM 1777 O O . GLY A 1 232 ? -7.508 -30.625 -11.109 1 94.5 232 GLY A O 1
ATOM 1778 N N . PHE A 1 233 ? -9.445 -31.406 -10.406 1 91.56 233 PHE A N 1
ATOM 1779 C CA . PHE A 1 233 ? -9.445 -30.578 -9.203 1 91.56 233 PHE A CA 1
ATOM 1780 C C . PHE A 1 233 ? -8.297 -30.953 -8.281 1 91.56 233 PHE A C 1
ATOM 1782 O O . PHE A 1 233 ? -7.562 -30.094 -7.797 1 91.56 233 PHE A O 1
ATOM 1789 N N . GLY A 1 234 ? -8.156 -32.219 -8.039 1 93.44 234 GLY A N 1
ATOM 1790 C CA . GLY A 1 234 ? -7.051 -32.688 -7.223 1 93.44 234 GLY A CA 1
ATOM 1791 C C . GLY A 1 234 ? -5.695 -32.344 -7.801 1 93.44 234 GLY A C 1
ATOM 1792 O O . GLY A 1 234 ? -4.766 -32 -7.066 1 93.44 234 GLY A O 1
ATOM 1793 N N . GLN A 1 235 ? -5.555 -32.438 -9.117 1 95.31 235 GLN A N 1
ATOM 1794 C CA . GLN A 1 235 ? -4.32 -32.094 -9.805 1 95.31 235 GLN A CA 1
ATOM 1795 C C . GLN A 1 235 ? -3.994 -30.609 -9.594 1 95.31 235 GLN A C 1
ATOM 1797 O O . GLN A 1 235 ? -2.83 -30.25 -9.398 1 95.31 235 GLN A O 1
ATOM 1802 N N . PHE A 1 236 ? -5.047 -29.844 -9.633 1 91.56 236 PHE A N 1
ATOM 1803 C CA . PHE A 1 236 ? -4.867 -28.422 -9.422 1 91.56 236 PHE A CA 1
ATOM 1804 C C . PHE A 1 236 ? -4.391 -28.141 -8.008 1 91.56 236 PHE A C 1
ATOM 1806 O O . PHE A 1 236 ? -3.5 -27.312 -7.797 1 91.56 236 PHE A O 1
ATOM 1813 N N . LEU A 1 237 ? -4.988 -28.719 -7.023 1 91.12 237 LEU A N 1
ATOM 1814 C CA . LEU A 1 237 ? -4.586 -28.516 -5.637 1 91.12 237 LEU A CA 1
ATOM 1815 C C . LEU A 1 237 ? -3.121 -28.891 -5.434 1 91.12 237 LEU A C 1
ATOM 1817 O O . LEU A 1 237 ? -2.391 -28.203 -4.719 1 91.12 237 LEU A O 1
ATOM 1821 N N . ASP A 1 238 ? -2.742 -29.953 -6.086 1 93.12 238 ASP A N 1
ATOM 1822 C CA . ASP A 1 238 ? -1.351 -30.391 -6.027 1 93.12 238 ASP A CA 1
ATOM 1823 C C . ASP A 1 238 ? -0.42 -29.344 -6.633 1 93.12 238 ASP A C 1
ATOM 1825 O O . ASP A 1 238 ? 0.663 -29.094 -6.102 1 93.12 238 ASP A O 1
ATOM 1829 N N . THR A 1 239 ? -0.823 -28.797 -7.73 1 94.19 239 THR A N 1
ATOM 1830 C CA . THR A 1 239 ? -0.057 -27.75 -8.398 1 94.19 239 THR A CA 1
ATOM 1831 C C . THR A 1 239 ? 0.099 -26.531 -7.5 1 94.19 239 THR A C 1
ATOM 1833 O O . THR A 1 239 ? 1.182 -25.953 -7.414 1 94.19 239 THR A O 1
ATOM 1836 N N . LEU A 1 240 ? -0.935 -26.172 -6.793 1 94.12 240 LEU A N 1
ATOM 1837 C CA . LEU A 1 240 ? -0.917 -25.016 -5.91 1 94.12 240 LEU A CA 1
ATOM 1838 C C . LEU A 1 240 ? 0.017 -25.25 -4.727 1 94.12 240 LEU A C 1
ATOM 1840 O O . LEU A 1 240 ? 0.65 -24.312 -4.238 1 94.12 240 LEU A O 1
ATOM 1844 N N . ASP A 1 241 ? 0.109 -26.469 -4.27 1 93.94 241 ASP A N 1
ATOM 1845 C CA . ASP A 1 241 ? 1.027 -26.766 -3.178 1 93.94 241 ASP A CA 1
ATOM 1846 C C . ASP A 1 241 ? 2.467 -26.438 -3.562 1 93.94 241 ASP A C 1
ATOM 1848 O O . ASP A 1 241 ? 3.201 -25.828 -2.775 1 93.94 241 ASP A O 1
ATOM 1852 N N . GLY A 1 242 ? 2.824 -26.859 -4.738 1 94.5 242 GLY A N 1
ATOM 1853 C CA . GLY A 1 242 ? 4.152 -26.516 -5.223 1 94.5 242 GLY A CA 1
ATOM 1854 C C . GLY A 1 242 ? 4.332 -25.031 -5.465 1 94.5 242 GLY A C 1
ATOM 1855 O O . GLY A 1 242 ? 5.398 -24.484 -5.188 1 94.5 242 GLY A O 1
ATOM 1856 N N . GLY A 1 243 ? 3.314 -24.375 -5.992 1 96.5 243 GLY A N 1
ATOM 1857 C CA . GLY A 1 243 ? 3.348 -22.938 -6.277 1 96.5 243 GLY A CA 1
ATOM 1858 C C . GLY A 1 243 ? 3.545 -22.094 -5.043 1 96.5 243 GLY A C 1
ATOM 1859 O O . GLY A 1 243 ? 4.172 -21.031 -5.105 1 96.5 243 GLY A O 1
ATOM 1860 N N . ARG A 1 244 ? 3.068 -22.594 -3.906 1 98 244 ARG A N 1
ATOM 1861 C CA . ARG A 1 244 ? 3.203 -21.859 -2.648 1 98 244 ARG A CA 1
ATOM 1862 C C . ARG A 1 244 ? 4.672 -21.625 -2.312 1 98 244 ARG A C 1
ATOM 1864 O O . ARG A 1 244 ? 5.02 -20.578 -1.745 1 98 244 ARG A O 1
ATOM 1871 N N . ILE A 1 245 ? 5.551 -22.531 -2.688 1 98.38 245 ILE A N 1
ATOM 1872 C CA . ILE A 1 245 ? 6.977 -22.406 -2.422 1 98.38 245 ILE A CA 1
ATOM 1873 C C . ILE A 1 245 ? 7.539 -21.219 -3.215 1 98.38 245 ILE A C 1
ATOM 1875 O O . ILE A 1 245 ? 8.273 -20.391 -2.672 1 98.38 245 ILE A O 1
ATOM 1879 N N . SER A 1 246 ? 7.18 -21.109 -4.477 1 98.38 246 SER A N 1
ATOM 1880 C CA . SER A 1 246 ? 7.719 -20.047 -5.309 1 98.38 246 SER A CA 1
ATOM 1881 C C . SER A 1 246 ? 7.145 -18.688 -4.914 1 98.38 246 SER A C 1
ATOM 1883 O O . SER A 1 246 ? 7.848 -17.672 -4.957 1 98.38 246 SER A O 1
ATOM 1885 N N . ILE A 1 247 ? 5.855 -18.641 -4.52 1 98.75 247 ILE A N 1
ATOM 1886 C CA . ILE A 1 247 ? 5.27 -17.375 -4.082 1 98.75 247 ILE A CA 1
ATOM 1887 C C . ILE A 1 247 ? 5.926 -16.922 -2.779 1 98.75 247 ILE A C 1
ATOM 1889 O O . ILE A 1 247 ? 6.133 -15.727 -2.562 1 98.75 247 ILE A O 1
ATOM 1893 N N . ALA A 1 248 ? 6.223 -17.891 -1.9 1 98.88 248 ALA A N 1
ATOM 1894 C CA . ALA A 1 248 ? 6.977 -17.578 -0.689 1 98.88 248 ALA A CA 1
ATOM 1895 C C . ALA A 1 248 ? 8.359 -17.016 -1.03 1 98.88 248 ALA A C 1
ATOM 1897 O O . ALA A 1 248 ? 8.789 -16.016 -0.457 1 98.88 248 ALA A O 1
ATOM 1898 N N . ALA A 1 249 ? 9.031 -17.641 -1.954 1 98.94 249 ALA A N 1
ATOM 1899 C CA . ALA A 1 249 ? 10.352 -17.188 -2.385 1 98.94 249 ALA A CA 1
ATOM 1900 C C . ALA A 1 249 ? 10.281 -15.789 -2.986 1 98.94 249 ALA A C 1
ATOM 1902 O O . ALA A 1 249 ? 11.156 -14.953 -2.74 1 98.94 249 ALA A O 1
ATOM 1903 N N . LEU A 1 250 ? 9.258 -15.562 -3.801 1 98.94 250 LEU A N 1
ATOM 1904 C CA . LEU A 1 250 ? 9.031 -14.242 -4.375 1 98.94 250 LEU A CA 1
ATOM 1905 C C . LEU A 1 250 ? 8.867 -13.195 -3.277 1 98.94 250 LEU A C 1
ATOM 1907 O O . LEU A 1 250 ? 9.422 -12.102 -3.373 1 98.94 250 LEU A O 1
ATOM 1911 N N . SER A 1 251 ? 8.102 -13.562 -2.236 1 98.94 251 SER A N 1
ATOM 1912 C CA . SER A 1 251 ? 7.898 -12.672 -1.101 1 98.94 251 SER A CA 1
ATOM 1913 C C . SER A 1 251 ? 9.227 -12.32 -0.432 1 98.94 251 SER A C 1
ATOM 1915 O O . SER A 1 251 ? 9.461 -11.164 -0.088 1 98.94 251 SER A O 1
ATOM 1917 N N . VAL A 1 252 ? 10.047 -13.328 -0.247 1 98.94 252 VAL A N 1
ATOM 1918 C CA . VAL A 1 252 ? 11.359 -13.117 0.353 1 98.94 252 VAL A CA 1
ATOM 1919 C C . VAL A 1 252 ? 12.172 -12.156 -0.514 1 98.94 252 VAL A C 1
ATOM 1921 O O . VAL A 1 252 ? 12.828 -11.25 0.001 1 98.94 252 VAL A O 1
ATOM 1924 N N . GLY A 1 253 ? 12.156 -12.32 -1.795 1 98.94 253 GLY A N 1
ATOM 1925 C CA . GLY A 1 253 ? 12.891 -11.453 -2.701 1 98.94 253 GLY A CA 1
ATOM 1926 C C . GLY A 1 253 ? 12.453 -10.008 -2.625 1 98.94 253 GLY A C 1
ATOM 1927 O O . GLY A 1 253 ? 13.289 -9.109 -2.504 1 98.94 253 GLY A O 1
ATOM 1928 N N . ILE A 1 254 ? 11.148 -9.773 -2.701 1 98.94 254 ILE A N 1
ATOM 1929 C CA . ILE A 1 254 ? 10.609 -8.422 -2.643 1 98.94 254 ILE A CA 1
ATOM 1930 C C . ILE A 1 254 ? 10.969 -7.781 -1.303 1 98.94 254 ILE A C 1
ATOM 1932 O O . ILE A 1 254 ? 11.406 -6.629 -1.256 1 98.94 254 ILE A O 1
ATOM 1936 N N . ALA A 1 255 ? 10.797 -8.562 -0.219 1 98.94 255 ALA A N 1
ATOM 1937 C CA . ALA A 1 255 ? 11.117 -8.07 1.118 1 98.94 255 ALA A CA 1
ATOM 1938 C C . ALA A 1 255 ? 12.602 -7.734 1.238 1 98.94 255 ALA A C 1
ATOM 1940 O O . ALA A 1 255 ? 12.969 -6.727 1.843 1 98.94 255 ALA A O 1
ATOM 1941 N N . GLN A 1 256 ? 13.422 -8.586 0.703 1 98.81 256 GLN A N 1
ATOM 1942 C CA . GLN A 1 256 ? 14.867 -8.367 0.736 1 98.81 256 GLN A CA 1
ATOM 1943 C C . GLN A 1 256 ? 15.242 -7.055 0.058 1 98.81 256 GLN A C 1
ATOM 1945 O O . GLN A 1 256 ? 16.078 -6.312 0.56 1 98.81 256 GLN A O 1
ATOM 1950 N N . ALA A 1 257 ? 14.656 -6.777 -1.074 1 98.88 257 ALA A N 1
ATOM 1951 C CA . ALA A 1 257 ? 14.914 -5.531 -1.791 1 98.88 257 ALA A CA 1
ATOM 1952 C C . ALA A 1 257 ? 14.539 -4.32 -0.941 1 98.88 257 ALA A C 1
ATOM 1954 O O . ALA A 1 257 ? 15.312 -3.361 -0.841 1 98.88 257 ALA A O 1
ATOM 1955 N N . ALA A 1 258 ? 13.375 -4.352 -0.358 1 98.88 258 ALA A N 1
ATOM 1956 C CA . ALA A 1 258 ? 12.898 -3.256 0.483 1 98.88 258 ALA A CA 1
ATOM 1957 C C . ALA A 1 258 ? 13.828 -3.043 1.678 1 98.88 258 ALA A C 1
ATOM 1959 O O . ALA A 1 258 ? 14.172 -1.905 2.01 1 98.88 258 ALA A O 1
ATOM 1960 N N . TYR A 1 259 ? 14.281 -4.172 2.295 1 98.81 259 TYR A N 1
ATOM 1961 C CA . TYR A 1 259 ? 15.172 -4.133 3.447 1 98.81 259 TYR A CA 1
ATOM 1962 C C . TYR A 1 259 ? 16.5 -3.488 3.082 1 98.81 259 TYR A C 1
ATOM 1964 O O . TYR A 1 259 ? 17 -2.619 3.803 1 98.81 259 TYR A O 1
ATOM 1972 N N . GLU A 1 260 ? 16.984 -3.869 2.021 1 98.75 260 GLU A N 1
ATOM 1973 C CA . GLU A 1 260 ? 18.297 -3.367 1.611 1 98.75 260 GLU A CA 1
ATOM 1974 C C . GLU A 1 260 ? 18.25 -1.869 1.324 1 98.75 260 GLU A C 1
ATOM 1976 O O . GLU A 1 260 ? 19.172 -1.133 1.683 1 98.75 260 GLU A O 1
ATOM 1981 N N . LYS A 1 261 ? 17.219 -1.439 0.67 1 98.62 261 LYS A N 1
ATOM 1982 C CA . LYS A 1 261 ? 17.062 -0.011 0.413 1 98.62 261 LYS A CA 1
ATOM 1983 C C . LYS A 1 261 ? 16.922 0.769 1.718 1 98.62 261 LYS A C 1
ATOM 1985 O O . LYS A 1 261 ? 17.484 1.858 1.858 1 98.62 261 LYS A O 1
ATOM 1990 N N . ALA A 1 262 ? 16.141 0.243 2.613 1 98.81 262 ALA A N 1
ATOM 1991 C CA . ALA A 1 262 ? 15.945 0.899 3.904 1 98.81 262 ALA A CA 1
ATOM 1992 C C . ALA A 1 262 ? 17.25 0.965 4.688 1 98.81 262 ALA A C 1
ATOM 1994 O O . ALA A 1 262 ? 17.562 1.993 5.293 1 98.81 262 ALA A O 1
ATOM 1995 N N . LEU A 1 263 ? 17.953 -0.151 4.719 1 98.69 263 LEU A N 1
ATOM 1996 C CA . LEU A 1 263 ? 19.234 -0.203 5.418 1 98.69 263 LEU A CA 1
ATOM 1997 C C . LEU A 1 263 ? 20.203 0.815 4.84 1 98.69 263 LEU A C 1
ATOM 1999 O O . LEU A 1 263 ? 20.828 1.577 5.586 1 98.69 263 LEU A O 1
ATOM 2003 N N . GLN A 1 264 ? 20.328 0.803 3.508 1 98.56 264 GLN A N 1
ATOM 2004 C CA . GLN A 1 264 ? 21.219 1.746 2.848 1 98.56 264 GLN A CA 1
ATOM 2005 C C . GLN A 1 264 ? 20.812 3.188 3.146 1 98.56 264 GLN A C 1
ATOM 2007 O O . GLN A 1 264 ? 21.656 4.004 3.533 1 98.56 264 GLN A O 1
ATOM 2012 N N . TYR A 1 265 ? 19.594 3.498 2.988 1 98.44 265 TYR A N 1
ATOM 2013 C CA . TYR A 1 265 ? 19.078 4.84 3.242 1 98.44 265 TYR A CA 1
ATOM 2014 C C . TYR A 1 265 ? 19.359 5.266 4.68 1 98.44 265 TYR A C 1
ATOM 2016 O O . TYR A 1 265 ? 19.75 6.41 4.93 1 98.44 265 TYR A O 1
ATOM 2024 N N . SER A 1 266 ? 19.141 4.371 5.633 1 98.38 266 SER A N 1
ATOM 2025 C CA . SER A 1 266 ? 19.297 4.688 7.051 1 98.38 266 SER A CA 1
ATOM 2026 C C . SER A 1 266 ? 20.734 5.062 7.387 1 98.38 266 SER A C 1
ATOM 2028 O O . SER A 1 266 ? 20.969 5.836 8.312 1 98.38 266 SER A O 1
ATOM 2030 N N . LYS A 1 267 ? 21.656 4.48 6.645 1 98.12 267 LYS A N 1
ATOM 2031 C CA . LYS A 1 267 ? 23.062 4.777 6.871 1 98.12 267 LYS A CA 1
ATOM 2032 C C . LYS A 1 267 ? 23.453 6.125 6.266 1 98.12 267 LYS A C 1
ATOM 2034 O O . LYS A 1 267 ? 24.406 6.754 6.703 1 98.12 267 LYS A O 1
ATOM 2039 N N . GLU A 1 268 ? 22.703 6.613 5.273 1 97.81 268 GLU A N 1
ATOM 2040 C CA . GLU A 1 268 ? 23.016 7.828 4.531 1 97.81 268 GLU A CA 1
ATOM 2041 C C . GLU A 1 268 ? 22.25 9.031 5.086 1 97.81 268 GLU A C 1
ATOM 2043 O O . GLU A 1 268 ? 22.797 10.133 5.16 1 97.81 268 GLU A O 1
ATOM 2048 N N . ARG A 1 269 ? 21.016 8.883 5.426 1 97.19 269 ARG A N 1
ATOM 2049 C CA . ARG A 1 269 ? 20.172 9.969 5.906 1 97.19 269 ARG A CA 1
ATOM 2050 C C . ARG A 1 269 ? 20.609 10.43 7.297 1 97.19 269 ARG A C 1
ATOM 2052 O O . ARG A 1 269 ? 20.75 9.617 8.211 1 97.19 269 ARG A O 1
ATOM 2059 N N . VAL A 1 270 ? 20.844 11.742 7.414 1 96.19 270 VAL A N 1
ATOM 2060 C CA . VAL A 1 270 ? 21.266 12.297 8.695 1 96.19 270 VAL A CA 1
ATOM 2061 C C . VAL A 1 270 ? 20.141 13.133 9.289 1 96.19 270 VAL A C 1
ATOM 2063 O O . VAL A 1 270 ? 19.578 14.016 8.617 1 96.19 270 VAL A O 1
ATOM 2066 N N . GLN A 1 271 ? 19.703 12.797 10.453 1 93.81 271 GLN A N 1
ATOM 2067 C CA . GLN A 1 271 ? 18.828 13.562 11.328 1 93.81 271 GLN A CA 1
ATOM 2068 C C . GLN A 1 271 ? 19.359 13.602 12.758 1 93.81 271 GLN A C 1
ATOM 2070 O O . GLN A 1 271 ? 20.031 12.664 13.195 1 93.81 271 GLN A O 1
ATOM 2075 N N . PHE A 1 272 ? 19.078 14.742 13.461 1 94.5 272 PHE A N 1
ATOM 2076 C CA . PHE A 1 272 ? 19.516 14.938 14.844 1 94.5 272 PHE A CA 1
ATOM 2077 C C . PHE A 1 272 ? 21.016 14.742 14.961 1 94.5 272 PHE A C 1
ATOM 2079 O O . PHE A 1 272 ? 21.5 14.141 15.93 1 94.5 272 PHE A O 1
ATOM 2086 N N . 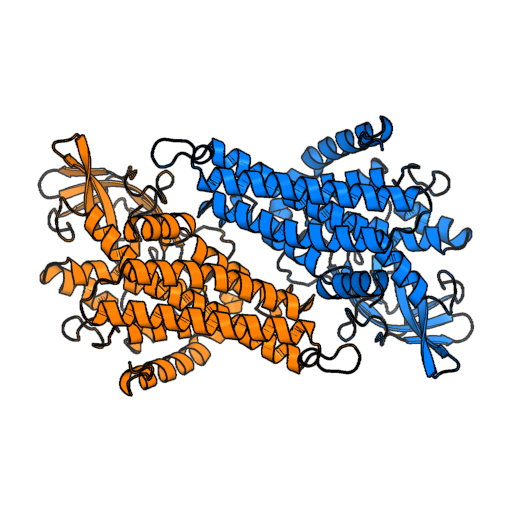GLY A 1 273 ? 21.781 15.039 13.914 1 93.56 273 GLY A N 1
ATOM 2087 C CA . GLY A 1 273 ? 23.234 15.133 13.945 1 93.56 273 GLY A CA 1
ATOM 2088 C C . GLY A 1 273 ? 23.922 13.812 13.664 1 93.56 273 GLY A C 1
ATOM 2089 O O . GLY A 1 273 ? 25.156 13.719 13.742 1 93.56 273 GLY A O 1
ATOM 2090 N N . GLN A 1 274 ? 23.094 12.75 13.336 1 96.12 274 GLN A N 1
ATOM 2091 C CA . GLN A 1 274 ? 23.703 11.445 13.047 1 96.12 274 GLN A CA 1
ATOM 2092 C C . GLN A 1 274 ? 22.875 10.68 12.016 1 96.12 274 GLN A C 1
ATOM 2094 O O . GLN A 1 274 ? 21.734 11.047 11.727 1 96.12 274 GLN A O 1
ATOM 2099 N N . SER A 1 275 ? 23.578 9.68 11.43 1 97.5 275 SER A N 1
ATOM 2100 C CA . SER A 1 275 ? 22.812 8.781 10.57 1 97.5 275 SER A CA 1
ATOM 2101 C C . SER A 1 275 ? 21.641 8.148 11.312 1 97.5 275 SER A C 1
ATOM 2103 O O . SER A 1 275 ? 21.766 7.773 12.477 1 97.5 275 SER A O 1
ATOM 2105 N N . ILE A 1 276 ? 20.531 8.023 10.641 1 97.62 276 ILE A N 1
ATOM 2106 C CA . ILE A 1 276 ? 19.375 7.535 11.367 1 97.62 276 ILE A CA 1
ATOM 2107 C C . ILE A 1 276 ? 19.562 6.062 11.719 1 97.62 276 ILE A C 1
ATOM 2109 O O . ILE A 1 276 ? 18.844 5.52 12.57 1 97.62 276 ILE A O 1
ATOM 2113 N N . SER A 1 277 ? 20.531 5.332 11.125 1 97.56 277 SER A N 1
ATOM 2114 C CA . SER A 1 277 ? 20.844 3.953 11.484 1 97.56 277 SER A CA 1
ATOM 2115 C C . SER A 1 277 ? 21.359 3.859 12.914 1 97.56 277 SER A C 1
ATOM 2117 O O . SER A 1 277 ? 21.422 2.771 13.492 1 97.56 277 SER A O 1
ATOM 2119 N N . LYS A 1 278 ? 21.781 4.965 13.508 1 97.38 278 LYS A N 1
ATOM 2120 C CA . LYS A 1 278 ? 22.312 4.988 14.867 1 97.38 278 LYS A CA 1
ATOM 2121 C C . LYS A 1 278 ? 21.203 5.242 15.883 1 97.38 278 LYS A C 1
ATOM 2123 O O . LYS A 1 278 ? 21.422 5.129 17.094 1 97.38 278 LYS A O 1
ATOM 2128 N N . LEU A 1 279 ? 20.016 5.578 15.492 1 96.62 279 LEU A N 1
ATOM 2129 C CA . LEU A 1 279 ? 18.875 5.738 16.375 1 96.62 279 LEU A CA 1
ATOM 2130 C C . LEU A 1 279 ? 18.25 4.387 16.734 1 96.62 279 LEU A C 1
ATOM 2132 O O . LEU A 1 279 ? 17.969 3.582 15.844 1 96.62 279 LEU A O 1
ATOM 2136 N N . GLN A 1 280 ? 17.969 4.113 17.969 1 95.5 280 GLN A N 1
ATOM 2137 C CA . GLN A 1 280 ? 17.547 2.803 18.453 1 95.5 280 GLN A CA 1
ATOM 2138 C C . GLN A 1 280 ? 16.25 2.355 17.797 1 95.5 280 GLN A C 1
ATOM 2140 O O . GLN A 1 280 ? 16.078 1.178 17.469 1 95.5 280 GLN A O 1
ATOM 2145 N N . ALA A 1 281 ? 15.312 3.264 17.656 1 95.56 281 ALA A N 1
ATOM 2146 C CA . ALA A 1 281 ? 14.031 2.926 17.047 1 95.56 281 ALA A CA 1
ATOM 2147 C C . ALA A 1 281 ? 14.234 2.355 15.648 1 95.56 281 ALA A C 1
ATOM 2149 O O . ALA A 1 281 ? 13.523 1.432 15.242 1 95.56 281 ALA A O 1
ATOM 2150 N N . ILE A 1 282 ? 15.172 2.934 14.898 1 97.56 282 ILE A N 1
ATOM 2151 C CA . ILE A 1 282 ? 15.461 2.488 13.539 1 97.56 282 ILE A CA 1
ATOM 2152 C C . ILE A 1 282 ? 16.25 1.179 13.586 1 97.56 282 ILE A C 1
ATOM 2154 O O . ILE A 1 282 ? 15.977 0.264 12.797 1 97.56 282 ILE A O 1
ATOM 2158 N N . GLN A 1 283 ? 17.156 1.03 14.523 1 97.19 283 GLN A N 1
ATOM 2159 C CA . GLN A 1 283 ? 17.938 -0.195 14.695 1 97.19 283 GLN A CA 1
ATOM 2160 C C . GLN A 1 283 ? 17.031 -1.394 14.93 1 97.19 283 GLN A C 1
ATOM 2162 O O . GLN A 1 283 ? 17.25 -2.469 14.367 1 97.19 283 GLN A O 1
ATOM 2167 N N . PHE A 1 284 ? 16 -1.211 15.742 1 96.81 284 PHE A N 1
ATOM 2168 C CA . PHE A 1 284 ? 15.109 -2.314 16.078 1 96.81 284 PHE A CA 1
ATOM 2169 C C . PHE A 1 284 ? 14.266 -2.723 14.883 1 96.81 284 PHE A C 1
ATOM 2171 O O . PHE A 1 284 ? 14.047 -3.912 14.648 1 96.81 284 PHE A O 1
ATOM 2178 N N . LYS A 1 285 ? 13.781 -1.691 14.141 1 98.06 285 LYS A N 1
ATOM 2179 C CA . LYS A 1 285 ? 13.055 -2.006 12.914 1 98.06 285 LYS A CA 1
ATOM 2180 C C . LYS A 1 285 ? 13.906 -2.842 11.969 1 98.06 285 LYS A C 1
ATOM 2182 O O . LYS A 1 285 ? 13.461 -3.871 11.461 1 98.06 285 LYS A O 1
ATOM 2187 N N . LEU A 1 286 ? 15.164 -2.445 11.766 1 98.5 286 LEU A N 1
ATOM 2188 C CA . LEU A 1 286 ? 16.062 -3.117 10.836 1 98.5 286 LEU A CA 1
ATOM 2189 C C . LEU A 1 286 ? 16.406 -4.52 11.328 1 98.5 286 LEU A C 1
ATOM 2191 O O . LEU A 1 286 ? 16.469 -5.461 10.539 1 98.5 286 LEU A O 1
ATOM 2195 N N . ALA A 1 287 ? 16.578 -4.703 12.633 1 98.5 287 ALA A N 1
ATOM 2196 C CA . ALA A 1 287 ? 16.875 -6.012 13.211 1 98.5 287 ALA A CA 1
ATOM 2197 C C . ALA A 1 287 ? 15.711 -6.977 12.992 1 98.5 287 ALA A C 1
ATOM 2199 O O . ALA A 1 287 ? 15.922 -8.125 12.594 1 98.5 287 ALA A O 1
ATOM 2200 N N . ASP A 1 288 ? 14.508 -6.473 13.234 1 98.06 288 ASP A N 1
ATOM 2201 C CA . ASP A 1 288 ? 13.328 -7.301 13.039 1 98.06 288 ASP A CA 1
ATOM 2202 C C . ASP A 1 288 ? 13.172 -7.703 11.57 1 98.06 288 ASP A C 1
ATOM 2204 O O . ASP A 1 288 ? 12.867 -8.859 11.266 1 98.06 288 ASP A O 1
ATOM 2208 N N . MET A 1 289 ? 13.367 -6.754 10.703 1 98.56 289 MET A N 1
ATOM 2209 C CA . MET A 1 289 ? 13.281 -7.027 9.273 1 98.56 289 MET A CA 1
ATOM 2210 C C . MET A 1 289 ? 14.273 -8.109 8.859 1 98.56 289 MET A C 1
ATOM 2212 O O . MET A 1 289 ? 13.906 -9.086 8.211 1 98.56 289 MET A O 1
ATOM 2216 N N . ALA A 1 290 ? 15.508 -7.965 9.266 1 98.5 290 ALA A N 1
ATOM 2217 C CA . ALA A 1 290 ? 16.562 -8.922 8.93 1 98.5 290 ALA A CA 1
ATOM 2218 C C . ALA A 1 290 ? 16.234 -10.312 9.469 1 98.5 290 ALA A C 1
ATOM 2220 O O . ALA A 1 290 ? 16.359 -11.305 8.75 1 98.5 290 ALA A O 1
ATOM 2221 N N . MET A 1 291 ? 15.82 -10.375 10.719 1 98.44 291 MET A N 1
ATOM 2222 C CA . MET A 1 291 ? 15.484 -11.641 11.375 1 98.44 291 MET A CA 1
ATOM 2223 C C . MET A 1 291 ? 14.344 -12.336 10.641 1 98.44 291 MET A C 1
ATOM 2225 O O . MET A 1 291 ? 14.445 -13.523 10.312 1 98.44 291 MET A O 1
ATOM 2229 N N . GLU A 1 292 ? 13.281 -11.625 10.352 1 98.56 292 GLU A N 1
ATOM 2230 C CA . GLU A 1 292 ? 12.086 -12.227 9.773 1 98.56 292 GLU A CA 1
ATOM 2231 C C . GLU A 1 292 ? 12.328 -12.68 8.336 1 98.56 292 GLU A C 1
ATOM 2233 O O . GLU A 1 292 ? 11.789 -13.703 7.906 1 98.56 292 GLU A O 1
ATOM 2238 N N . ILE A 1 293 ? 13.141 -11.906 7.586 1 98.75 293 ILE A N 1
ATOM 2239 C CA . ILE A 1 293 ? 13.492 -12.312 6.23 1 98.75 293 ILE A CA 1
ATOM 2240 C C . ILE A 1 293 ? 14.25 -13.633 6.266 1 98.75 293 ILE A C 1
ATOM 2242 O O . ILE A 1 293 ? 13.977 -14.539 5.473 1 98.75 293 ILE A O 1
ATOM 2246 N N . GLU A 1 294 ? 15.148 -13.75 7.211 1 97.81 294 GLU A N 1
ATOM 2247 C CA . GLU A 1 294 ? 15.93 -14.984 7.332 1 97.81 294 GLU A CA 1
ATOM 2248 C C . GLU A 1 294 ? 15.047 -16.156 7.719 1 97.81 294 GLU A C 1
ATOM 2250 O O . GLU A 1 294 ? 15.203 -17.266 7.188 1 97.81 294 GLU A O 1
ATOM 2255 N N . LEU A 1 295 ? 14.125 -15.969 8.648 1 97.94 295 LEU A N 1
ATOM 2256 C CA . LEU A 1 295 ? 13.188 -17.016 9.055 1 97.94 295 LEU A CA 1
ATOM 2257 C C . LEU A 1 295 ? 12.344 -17.484 7.871 1 97.94 295 LEU A C 1
ATOM 2259 O O . LEU A 1 295 ? 12.141 -18.672 7.68 1 97.94 295 LEU A O 1
ATOM 2263 N N . ALA A 1 296 ? 11.891 -16.531 7.074 1 98.75 296 ALA A N 1
ATOM 2264 C CA . ALA A 1 296 ? 11.086 -16.844 5.895 1 98.75 296 ALA A CA 1
ATOM 2265 C C . ALA A 1 296 ? 11.898 -17.641 4.879 1 98.75 296 ALA A C 1
ATOM 2267 O O . ALA A 1 296 ? 11.422 -18.672 4.363 1 98.75 296 ALA A O 1
ATOM 2268 N N . ARG A 1 297 ? 13.109 -17.172 4.586 1 98.44 297 ARG A N 1
ATOM 2269 C CA . ARG A 1 297 ? 13.984 -17.844 3.629 1 98.44 297 ARG A CA 1
ATOM 2270 C C . ARG A 1 297 ? 14.25 -19.281 4.051 1 98.44 297 ARG A C 1
ATOM 2272 O O . ARG A 1 297 ? 14.234 -20.188 3.219 1 98.44 297 ARG A O 1
ATOM 2279 N N . ASN A 1 298 ? 14.477 -19.484 5.301 1 97.75 298 ASN A N 1
ATOM 2280 C CA . ASN A 1 298 ? 14.727 -20.828 5.816 1 97.75 298 ASN A CA 1
ATOM 2281 C C . ASN A 1 298 ? 13.531 -21.734 5.605 1 97.75 298 ASN A C 1
ATOM 2283 O O . ASN A 1 298 ? 13.695 -22.922 5.281 1 97.75 298 ASN A O 1
ATOM 2287 N N . MET A 1 299 ? 12.32 -21.25 5.844 1 98.31 299 MET A N 1
ATOM 2288 C CA . MET A 1 299 ? 11.117 -22.062 5.664 1 98.31 299 MET A CA 1
ATOM 2289 C C . MET A 1 299 ? 10.891 -22.391 4.191 1 98.31 299 MET A C 1
ATOM 2291 O O . MET A 1 299 ? 10.422 -23.469 3.854 1 98.31 299 MET A O 1
ATOM 2295 N N . VAL A 1 300 ? 11.211 -21.391 3.287 1 98.62 300 VAL A N 1
ATOM 2296 C CA . VAL A 1 300 ? 11.125 -21.625 1.85 1 98.62 300 VAL A CA 1
ATOM 2297 C C . VAL A 1 300 ? 12.055 -22.781 1.461 1 98.62 300 VAL A C 1
ATOM 2299 O O . VAL A 1 300 ? 11.641 -23.719 0.775 1 98.62 300 VAL A O 1
ATOM 2302 N N . HIS A 1 301 ? 13.289 -22.734 1.923 1 98.19 301 HIS A N 1
ATOM 2303 C CA . HIS A 1 301 ? 14.273 -23.766 1.597 1 98.19 301 HIS A CA 1
ATOM 2304 C C . HIS A 1 301 ? 13.859 -25.125 2.15 1 98.19 301 HIS A C 1
ATOM 2306 O O . HIS A 1 301 ? 14.047 -26.141 1.493 1 98.19 301 HIS A O 1
ATOM 2312 N N . LYS A 1 302 ? 13.32 -25.125 3.338 1 97.81 302 LYS A N 1
ATOM 2313 C CA . LYS A 1 302 ? 12.883 -26.391 3.918 1 97.81 302 LYS A CA 1
ATOM 2314 C C . LYS A 1 302 ? 11.781 -27.031 3.076 1 97.81 302 LYS A C 1
ATOM 2316 O O . LYS A 1 302 ? 11.828 -28.219 2.773 1 97.81 302 LYS A O 1
ATOM 2321 N N . ALA A 1 303 ? 10.758 -26.25 2.711 1 98.44 303 ALA A N 1
ATOM 2322 C CA . ALA A 1 303 ? 9.664 -26.766 1.905 1 98.44 303 ALA A CA 1
ATOM 2323 C C . ALA A 1 303 ? 10.164 -27.297 0.564 1 98.44 303 ALA A C 1
ATOM 2325 O O . ALA A 1 303 ? 9.766 -28.375 0.123 1 98.44 303 ALA A O 1
ATOM 2326 N N . ALA A 1 304 ? 11.07 -26.516 -0.065 1 98.38 304 ALA A N 1
ATOM 2327 C CA . ALA A 1 304 ? 11.641 -26.922 -1.347 1 98.38 304 ALA A CA 1
ATOM 2328 C C . ALA A 1 304 ? 12.438 -28.219 -1.205 1 98.38 304 ALA A C 1
ATOM 2330 O O . ALA A 1 304 ? 12.344 -29.109 -2.049 1 98.38 304 ALA A O 1
ATOM 2331 N N . TRP A 1 305 ? 13.242 -28.297 -0.149 1 97.75 305 TRP A N 1
ATOM 2332 C CA . TRP A 1 305 ? 14.062 -29.469 0.105 1 97.75 305 TRP A CA 1
ATOM 2333 C C . TRP A 1 305 ? 13.188 -30.703 0.319 1 97.75 305 TRP A C 1
ATOM 2335 O O . TRP A 1 305 ? 13.484 -31.781 -0.202 1 97.75 305 TRP A O 1
ATOM 2345 N N . LEU A 1 306 ? 12.125 -30.578 1.116 1 98 306 LEU A N 1
ATOM 2346 C CA . LEU A 1 306 ? 11.203 -31.688 1.339 1 98 306 LEU A CA 1
ATOM 2347 C C . LEU A 1 306 ? 10.609 -32.188 0.021 1 98 306 LEU A C 1
ATOM 2349 O O . LEU A 1 306 ? 10.578 -33.375 -0.241 1 98 306 LEU A O 1
ATOM 2353 N N . LYS A 1 307 ? 10.195 -31.25 -0.806 1 97.5 307 LYS A N 1
ATOM 2354 C CA . LYS A 1 307 ? 9.641 -31.594 -2.109 1 97.5 307 LYS A CA 1
ATOM 2355 C C . LYS A 1 307 ? 10.664 -32.344 -2.965 1 97.5 307 LYS A C 1
ATOM 2357 O O . LYS A 1 307 ? 10.344 -33.375 -3.572 1 97.5 307 LYS A O 1
ATOM 2362 N N . ASP A 1 308 ? 11.891 -31.859 -3.021 1 96.31 308 ASP A N 1
ATOM 2363 C CA . ASP A 1 308 ? 12.961 -32.438 -3.832 1 96.31 308 ASP A CA 1
ATOM 2364 C C . ASP A 1 308 ? 13.297 -33.844 -3.359 1 96.31 308 ASP A C 1
ATOM 2366 O O . ASP A 1 308 ? 13.797 -34.688 -4.137 1 96.31 308 ASP A O 1
ATOM 2370 N N . HIS A 1 309 ? 12.977 -34.188 -2.164 1 96.94 309 HIS A N 1
ATOM 2371 C CA . HIS A 1 309 ? 13.344 -35.5 -1.605 1 96.94 309 HIS A CA 1
ATOM 2372 C C . HIS A 1 309 ? 12.125 -36.406 -1.487 1 96.94 309 HIS A C 1
ATOM 2374 O O . HIS A 1 309 ? 12.156 -37.406 -0.757 1 96.94 309 HIS A O 1
ATOM 2380 N N . GLY A 1 310 ? 11.055 -36.062 -2.127 1 96 310 GLY A N 1
ATOM 2381 C CA . GLY A 1 310 ? 9.867 -36.906 -2.186 1 96 310 GLY A CA 1
ATOM 2382 C C . GLY A 1 310 ? 9.172 -37.031 -0.845 1 96 310 GLY A C 1
ATOM 2383 O O . GLY A 1 310 ? 8.492 -38.031 -0.598 1 96 310 GLY A O 1
ATOM 2384 N N . LYS A 1 311 ? 9.367 -36.094 0.067 1 97 311 LYS A N 1
ATOM 2385 C CA . LYS A 1 311 ? 8.719 -36.062 1.377 1 97 311 LYS A CA 1
ATOM 2386 C C . LYS A 1 311 ? 7.508 -35.156 1.376 1 97 311 LYS A C 1
ATOM 2388 O O . LYS A 1 311 ? 7.402 -34.25 0.537 1 97 311 LYS A O 1
ATOM 2393 N N . PRO A 1 312 ? 6.527 -35.469 2.271 1 96.62 312 PRO A N 1
ATOM 2394 C CA . PRO A 1 312 ? 5.41 -34.5 2.375 1 96.62 312 PRO A CA 1
ATOM 2395 C C . PRO A 1 312 ? 5.871 -33.094 2.646 1 96.62 312 PRO A C 1
ATOM 2397 O O . PRO A 1 312 ? 6.723 -32.844 3.512 1 96.62 312 PRO A O 1
ATOM 2400 N N . PHE A 1 313 ? 5.379 -32.125 1.881 1 97.5 313 PHE A N 1
ATOM 2401 C CA . PHE A 1 313 ? 5.859 -30.75 2.021 1 97.5 313 PHE A CA 1
ATOM 2402 C C . PHE A 1 313 ? 4.699 -29.766 2.068 1 97.5 313 PHE A C 1
ATOM 2404 O O . PHE A 1 313 ? 4.906 -28.547 2.213 1 97.5 313 PHE A O 1
ATOM 2411 N N . LYS A 1 314 ? 3.482 -30.203 1.966 1 97.12 314 LYS A N 1
ATOM 2412 C CA . LYS A 1 314 ? 2.307 -29.344 1.832 1 97.12 314 LYS A CA 1
ATOM 2413 C C . LYS A 1 314 ? 2.18 -28.391 3.021 1 97.12 314 LYS A C 1
ATOM 2415 O O . LYS A 1 314 ? 1.951 -27.203 2.844 1 97.12 314 LYS A O 1
ATOM 2420 N N . LYS A 1 315 ? 2.311 -28.922 4.227 1 97.38 315 LYS A N 1
ATOM 2421 C CA . LYS A 1 315 ? 2.203 -28.109 5.438 1 97.38 315 LYS A CA 1
ATOM 2422 C C . LYS A 1 315 ? 3.301 -27.062 5.488 1 97.38 315 LYS A C 1
ATOM 2424 O O . LYS A 1 315 ? 3.027 -25.875 5.75 1 97.38 315 LYS A O 1
ATOM 2429 N N . GLU A 1 316 ? 4.543 -27.469 5.242 1 97.44 316 GLU A N 1
ATOM 2430 C CA . GLU A 1 316 ? 5.688 -26.562 5.27 1 97.44 316 GLU A CA 1
ATOM 2431 C C . GLU A 1 316 ? 5.586 -25.5 4.168 1 97.44 316 GLU A C 1
ATOM 2433 O O . GLU A 1 316 ? 6 -24.359 4.359 1 97.44 316 GLU A O 1
ATOM 2438 N N . ALA A 1 317 ? 5.055 -25.906 2.99 1 98.5 317 ALA A N 1
ATOM 2439 C CA . ALA A 1 317 ? 4.82 -24.938 1.915 1 98.5 317 ALA A CA 1
ATOM 2440 C C . ALA A 1 317 ? 3.797 -23.891 2.332 1 98.5 317 ALA A C 1
ATOM 2442 O O . ALA A 1 317 ? 3.969 -22.703 2.049 1 98.5 317 ALA A O 1
ATOM 2443 N N . ALA A 1 318 ? 2.766 -24.297 3.012 1 98.56 318 ALA A N 1
ATOM 2444 C CA . ALA A 1 318 ? 1.75 -23.375 3.508 1 98.56 318 ALA A CA 1
ATOM 2445 C C . ALA A 1 318 ? 2.328 -22.453 4.574 1 98.56 318 ALA A C 1
ATOM 2447 O O . ALA A 1 318 ? 2.006 -21.25 4.609 1 98.56 318 ALA A O 1
ATOM 2448 N N . PHE A 1 319 ? 3.225 -23.016 5.543 1 98.44 319 PHE A N 1
ATOM 2449 C CA . PHE A 1 319 ? 3.938 -22.172 6.496 1 98.44 319 PHE A CA 1
ATOM 2450 C C . PHE A 1 319 ? 4.719 -21.078 5.777 1 98.44 319 PHE A C 1
ATOM 2452 O O . PHE A 1 319 ? 4.637 -19.906 6.145 1 98.44 319 PHE A O 1
ATOM 2459 N N . ALA A 1 320 ? 5.457 -21.516 4.762 1 98.69 320 ALA A N 1
ATOM 2460 C CA . ALA A 1 320 ? 6.348 -20.609 4.043 1 98.69 320 ALA A CA 1
ATOM 2461 C C . ALA A 1 320 ? 5.559 -19.484 3.363 1 98.69 320 ALA A C 1
ATOM 2463 O O . ALA A 1 320 ? 5.891 -18.312 3.508 1 98.69 320 ALA A O 1
ATOM 2464 N N . LYS A 1 321 ? 4.551 -19.891 2.623 1 98.75 321 LYS A N 1
ATOM 2465 C CA . LYS A 1 321 ? 3.744 -18.906 1.902 1 98.75 321 LYS A CA 1
ATOM 2466 C C . LYS A 1 321 ? 3.08 -17.938 2.865 1 98.75 321 LYS A C 1
ATOM 2468 O O . LYS A 1 321 ? 3.145 -16.719 2.666 1 98.75 321 LYS A O 1
ATOM 2473 N N . LEU A 1 322 ? 2.449 -18.438 3.934 1 98.75 322 LEU A N 1
ATOM 2474 C CA . LEU A 1 322 ? 1.745 -17.594 4.898 1 98.75 322 LEU A CA 1
ATOM 2475 C C . LEU A 1 322 ? 2.705 -16.625 5.57 1 98.75 322 LEU A C 1
ATOM 2477 O O . LEU A 1 322 ? 2.482 -15.406 5.551 1 98.75 322 LEU A O 1
ATOM 2481 N N . PHE A 1 323 ? 3.801 -17.078 6.129 1 98.75 323 PHE A N 1
ATOM 2482 C CA . PHE A 1 323 ? 4.727 -16.234 6.883 1 98.75 323 PHE A CA 1
ATOM 2483 C C . PHE A 1 323 ? 5.441 -15.258 5.965 1 98.75 323 PHE A C 1
ATOM 2485 O O . PHE A 1 323 ? 5.531 -14.062 6.273 1 98.75 323 PHE A O 1
ATOM 2492 N N . SER A 1 324 ? 5.949 -15.75 4.832 1 98.88 324 SER A N 1
ATOM 2493 C CA . SER A 1 324 ? 6.75 -14.906 3.949 1 98.88 324 SER A CA 1
ATOM 2494 C C . SER A 1 324 ? 5.926 -13.758 3.385 1 98.88 324 SER A C 1
ATOM 2496 O O . SER A 1 324 ? 6.414 -12.633 3.277 1 98.88 324 SER A O 1
ATOM 2498 N N . SER A 1 325 ? 4.676 -14.07 2.951 1 98.81 325 SER A N 1
ATOM 2499 C CA . SER A 1 325 ? 3.834 -13.039 2.363 1 98.81 325 SER A CA 1
ATOM 2500 C C . SER A 1 325 ? 3.48 -11.961 3.389 1 98.81 325 SER A C 1
ATOM 2502 O O . SER A 1 325 ? 3.643 -10.773 3.129 1 98.81 325 SER A O 1
ATOM 2504 N N . GLU A 1 326 ? 3.059 -12.32 4.625 1 98.69 326 GLU A N 1
ATOM 2505 C CA . GLU A 1 326 ? 2.688 -11.359 5.664 1 98.69 326 GLU A CA 1
ATOM 2506 C C . GLU A 1 326 ? 3.91 -10.617 6.191 1 98.69 326 GLU A C 1
ATOM 2508 O O . GLU A 1 326 ? 3.854 -9.406 6.43 1 98.69 326 GLU A O 1
ATOM 2513 N N . MET A 1 327 ? 4.996 -11.43 6.371 1 98.56 327 MET A N 1
ATOM 2514 C CA . MET A 1 327 ? 6.254 -10.797 6.762 1 98.56 327 MET A CA 1
ATOM 2515 C C . MET A 1 327 ? 6.707 -9.789 5.715 1 98.56 327 MET A C 1
ATOM 2517 O O . MET A 1 327 ? 7.184 -8.703 6.055 1 98.56 327 MET A O 1
ATOM 2521 N N . GLY A 1 328 ? 6.672 -10.203 4.457 1 98.88 328 GLY A N 1
ATOM 2522 C CA . GLY A 1 328 ? 7.047 -9.289 3.385 1 98.88 328 GLY A CA 1
ATOM 2523 C C . GLY A 1 328 ? 6.285 -7.98 3.422 1 98.88 328 GLY A C 1
ATOM 2524 O O . GLY A 1 328 ? 6.867 -6.91 3.238 1 98.88 328 GLY A O 1
ATOM 2525 N N . PHE A 1 329 ? 4.973 -8.023 3.678 1 98.81 329 PHE A N 1
ATOM 2526 C CA . PHE A 1 329 ? 4.152 -6.82 3.77 1 98.81 329 PHE A CA 1
ATOM 2527 C C . PHE A 1 329 ? 4.613 -5.938 4.918 1 98.81 329 PHE A C 1
ATOM 2529 O O . PHE A 1 329 ? 4.746 -4.719 4.762 1 98.81 329 PHE A O 1
ATOM 2536 N N . ARG A 1 330 ? 4.875 -6.5 6.109 1 98.5 330 ARG A N 1
ATOM 2537 C CA . ARG A 1 330 ? 5.379 -5.738 7.25 1 98.5 330 ARG A CA 1
ATOM 2538 C C . ARG A 1 330 ? 6.719 -5.086 6.926 1 98.5 330 ARG A C 1
ATOM 2540 O O . ARG A 1 330 ? 6.938 -3.918 7.25 1 98.5 330 ARG A O 1
ATOM 2547 N N . THR A 1 331 ? 7.559 -5.875 6.301 1 98.81 331 THR A N 1
ATOM 2548 C CA . THR A 1 331 ? 8.891 -5.398 5.965 1 98.81 331 THR A CA 1
ATOM 2549 C C . THR A 1 331 ? 8.82 -4.223 4.996 1 98.81 331 THR A C 1
ATOM 2551 O O . THR A 1 331 ? 9.477 -3.199 5.203 1 98.81 331 THR A O 1
ATOM 2554 N N . CYS A 1 332 ? 8.039 -4.391 3.936 1 98.88 332 CYS A N 1
ATOM 2555 C CA . CYS A 1 332 ? 7.914 -3.33 2.943 1 98.88 332 CYS A CA 1
ATOM 2556 C C . CYS A 1 332 ? 7.297 -2.08 3.559 1 98.88 332 CYS A C 1
ATOM 2558 O O . CYS A 1 332 ? 7.691 -0.96 3.23 1 98.88 332 CYS A O 1
ATOM 2560 N N . ASN A 1 333 ? 6.316 -2.266 4.43 1 98.75 333 ASN A N 1
ATOM 2561 C CA . ASN A 1 333 ? 5.738 -1.136 5.152 1 98.75 333 ASN A CA 1
ATOM 2562 C C . ASN A 1 333 ? 6.797 -0.386 5.957 1 98.75 333 ASN A C 1
ATOM 2564 O O . ASN A 1 333 ? 6.844 0.845 5.93 1 98.75 333 ASN A O 1
ATOM 2568 N N . GLN A 1 334 ? 7.625 -1.076 6.695 1 98.69 334 GLN A N 1
ATOM 2569 C CA . GLN A 1 334 ? 8.648 -0.452 7.523 1 98.69 334 GLN A CA 1
ATOM 2570 C C . GLN A 1 334 ? 9.719 0.216 6.668 1 98.69 334 GLN A C 1
ATOM 2572 O O . GLN A 1 334 ? 10.289 1.236 7.059 1 98.69 334 GLN A O 1
ATOM 2577 N N . ALA A 1 335 ? 10 -0.381 5.48 1 98.88 335 ALA A N 1
ATOM 2578 C CA . ALA A 1 335 ? 10.945 0.265 4.578 1 98.88 335 ALA A CA 1
ATOM 2579 C C . ALA A 1 335 ? 10.477 1.665 4.195 1 98.88 335 ALA A C 1
ATOM 2581 O O . ALA A 1 335 ? 11.266 2.613 4.184 1 98.88 335 ALA A O 1
ATOM 2582 N N . ILE A 1 336 ? 9.18 1.793 3.887 1 98.75 336 ILE A N 1
ATOM 2583 C CA . ILE A 1 336 ? 8.609 3.109 3.611 1 98.75 336 ILE A CA 1
ATOM 2584 C C . ILE A 1 336 ? 8.789 4.012 4.832 1 98.75 336 ILE A C 1
ATOM 2586 O O . ILE A 1 336 ? 9.227 5.156 4.703 1 98.75 336 ILE A O 1
ATOM 2590 N N . GLN A 1 337 ? 8.477 3.461 5.98 1 98.69 337 GLN A N 1
ATOM 2591 C CA . GLN A 1 337 ? 8.5 4.227 7.223 1 98.69 337 GLN A CA 1
ATOM 2592 C C . GLN A 1 337 ? 9.898 4.754 7.52 1 98.69 337 GLN A C 1
ATOM 2594 O O . GLN A 1 337 ? 10.062 5.902 7.93 1 98.69 337 GLN A O 1
ATOM 2599 N N . ILE A 1 338 ? 10.891 3.959 7.328 1 98.56 338 ILE A N 1
ATOM 2600 C CA . ILE A 1 338 ? 12.273 4.328 7.594 1 98.56 338 ILE A CA 1
ATOM 2601 C C . ILE A 1 338 ? 12.703 5.453 6.648 1 98.56 338 ILE A C 1
ATOM 2603 O O . ILE A 1 338 ? 13.445 6.352 7.043 1 98.56 338 ILE A O 1
ATOM 2607 N N . HIS A 1 339 ? 12.172 5.453 5.418 1 98.31 339 HIS A N 1
ATOM 2608 C CA . HIS A 1 339 ? 12.492 6.492 4.441 1 98.31 339 HIS A CA 1
ATOM 2609 C C . HIS A 1 339 ? 11.742 7.781 4.746 1 98.31 339 HIS A C 1
ATOM 2611 O O . HIS A 1 339 ? 12.102 8.852 4.242 1 98.31 339 HIS A O 1
ATOM 2617 N N . GLY A 1 340 ? 10.672 7.719 5.582 1 97.19 340 GLY A N 1
ATOM 2618 C CA . GLY A 1 340 ? 9.852 8.898 5.816 1 97.19 340 GLY A CA 1
ATOM 2619 C C . GLY A 1 340 ? 9.156 9.398 4.57 1 97.19 340 GLY A C 1
ATOM 2620 O O . GLY A 1 340 ? 8.57 8.609 3.82 1 97.19 340 GLY A O 1
ATOM 2621 N N . GLY A 1 341 ? 9.07 10.68 4.359 1 96.69 341 GLY A N 1
ATOM 2622 C CA . GLY A 1 341 ? 8.422 11.266 3.193 1 96.69 341 GLY A CA 1
ATOM 2623 C C . GLY A 1 341 ? 8.984 10.758 1.881 1 96.69 341 GLY A C 1
ATOM 2624 O O . GLY A 1 341 ? 8.25 10.562 0.915 1 96.69 341 GLY A O 1
ATOM 2625 N N . TYR A 1 342 ? 10.312 10.555 1.835 1 97.12 342 TYR A N 1
ATOM 2626 C CA . TYR A 1 342 ? 10.953 10.062 0.62 1 97.12 342 TYR A CA 1
ATOM 2627 C C . TYR A 1 342 ? 10.43 8.672 0.254 1 97.12 342 TYR A C 1
ATOM 2629 O O . TYR A 1 342 ? 10.312 8.344 -0.927 1 97.12 342 TYR A O 1
ATOM 2637 N N . GLY A 1 343 ? 10.133 7.848 1.262 1 98.06 343 GLY A N 1
ATOM 2638 C CA . GLY A 1 343 ? 9.625 6.508 1.02 1 98.06 343 GLY A CA 1
ATOM 2639 C C . GLY A 1 343 ? 8.242 6.504 0.391 1 98.06 343 GLY A C 1
ATOM 2640 O O . GLY A 1 343 ? 7.805 5.484 -0.152 1 98.06 343 GLY A O 1
ATOM 2641 N N . TYR A 1 344 ? 7.555 7.609 0.571 1 97.94 344 TYR A N 1
ATOM 2642 C CA . TYR A 1 344 ? 6.203 7.766 0.053 1 97.94 344 TYR A CA 1
ATOM 2643 C C . TYR A 1 344 ? 6.223 8.219 -1.402 1 97.94 344 TYR A C 1
ATOM 2645 O O . TYR A 1 344 ? 5.18 8.281 -2.055 1 97.94 344 TYR A O 1
ATOM 2653 N N . MET A 1 345 ? 7.43 8.547 -1.961 1 97.06 345 MET A N 1
ATOM 2654 C CA . MET A 1 345 ? 7.621 8.969 -3.346 1 97.06 345 MET A CA 1
ATOM 2655 C C . MET A 1 345 ? 8.023 7.789 -4.223 1 97.06 345 MET A C 1
ATOM 2657 O O . MET A 1 345 ? 8.812 6.938 -3.799 1 97.06 345 MET A O 1
ATOM 2661 N N . ALA A 1 346 ? 7.57 7.809 -5.484 1 95.56 346 ALA A N 1
ATOM 2662 C CA . ALA A 1 346 ? 7.785 6.691 -6.402 1 95.56 346 ALA A CA 1
ATOM 2663 C C . ALA A 1 346 ? 9.266 6.512 -6.715 1 95.56 346 ALA A C 1
ATOM 2665 O O . ALA A 1 346 ? 9.727 5.395 -6.957 1 95.56 346 ALA A O 1
ATOM 2666 N N . GLU A 1 347 ? 10 7.582 -6.586 1 94.25 347 GLU A N 1
ATOM 2667 C CA . GLU A 1 347 ? 11.383 7.586 -7.066 1 94.25 347 GLU A CA 1
ATOM 2668 C C . GLU A 1 347 ? 12.273 6.727 -6.176 1 94.25 347 GLU A C 1
ATOM 2670 O O . GLU A 1 347 ? 13.383 6.355 -6.574 1 94.25 347 GLU A O 1
ATOM 2675 N N . TYR A 1 348 ? 11.797 6.332 -5.027 1 95.62 348 TYR A N 1
ATOM 2676 C CA . TYR A 1 348 ? 12.641 5.566 -4.113 1 95.62 348 TYR A CA 1
ATOM 2677 C C . TYR A 1 348 ? 12.289 4.086 -4.164 1 95.62 348 TYR A C 1
ATOM 2679 O O . TYR A 1 348 ? 12.945 3.266 -3.514 1 95.62 348 TYR A O 1
ATOM 2687 N N . ASP A 1 349 ? 11.32 3.693 -4.777 1 96.56 349 ASP A N 1
ATOM 2688 C CA . ASP A 1 349 ? 10.945 2.34 -5.172 1 96.56 349 ASP A CA 1
ATOM 2689 C C . ASP A 1 349 ? 10.289 1.591 -4.016 1 96.56 349 ASP A C 1
ATOM 2691 O O . ASP A 1 349 ? 9.586 0.603 -4.23 1 96.56 349 ASP A O 1
ATOM 2695 N N . VAL A 1 350 ? 10.469 2.047 -2.746 1 98.5 350 VAL A N 1
ATOM 2696 C CA . VAL A 1 350 ? 10.023 1.229 -1.623 1 98.5 350 VAL A CA 1
ATOM 2697 C C . VAL A 1 350 ? 8.5 1.205 -1.571 1 98.5 350 VAL A C 1
ATOM 2699 O O . VAL A 1 350 ? 7.902 0.21 -1.153 1 98.5 350 VAL A O 1
ATOM 2702 N N . GLU A 1 351 ? 7.836 2.305 -1.97 1 98.69 351 GLU A N 1
ATOM 2703 C CA . GLU A 1 351 ? 6.379 2.275 -2.027 1 98.69 351 GLU A CA 1
ATOM 2704 C C . GLU A 1 351 ? 5.887 1.243 -3.037 1 98.69 351 GLU A C 1
ATOM 2706 O O . GLU A 1 351 ? 4.879 0.569 -2.805 1 98.69 351 GLU A O 1
ATOM 2711 N N . ARG A 1 352 ? 6.566 1.048 -4.199 1 98.56 352 ARG A N 1
ATOM 2712 C CA . ARG A 1 352 ? 6.227 0.024 -5.184 1 98.56 352 ARG A CA 1
ATOM 2713 C C . ARG A 1 352 ? 6.332 -1.372 -4.578 1 98.56 352 ARG A C 1
ATOM 2715 O O . ARG A 1 352 ? 5.5 -2.236 -4.848 1 98.56 352 ARG A O 1
ATOM 2722 N N . HIS A 1 353 ? 7.406 -1.609 -3.75 1 98.88 353 HIS A N 1
ATOM 2723 C CA . HIS A 1 353 ? 7.582 -2.912 -3.117 1 98.88 353 HIS A CA 1
ATOM 2724 C C . HIS A 1 353 ? 6.383 -3.264 -2.24 1 98.88 353 HIS A C 1
ATOM 2726 O O . HIS A 1 353 ? 5.945 -4.418 -2.215 1 98.88 353 HIS A O 1
ATOM 2732 N N . LEU A 1 354 ? 5.828 -2.266 -1.526 1 98.88 354 LEU A N 1
ATOM 2733 C CA . LEU A 1 354 ? 4.656 -2.51 -0.694 1 98.88 354 LEU A CA 1
ATOM 2734 C C . LEU A 1 354 ? 3.449 -2.887 -1.549 1 98.88 354 LEU A C 1
ATOM 2736 O O . LEU A 1 354 ? 2.721 -3.824 -1.221 1 98.88 354 LEU A O 1
ATOM 2740 N N . ARG A 1 355 ? 3.227 -2.131 -2.598 1 98.75 355 ARG A N 1
ATOM 2741 C CA . ARG A 1 355 ? 2.096 -2.412 -3.477 1 98.75 355 ARG A CA 1
ATOM 2742 C C . ARG A 1 355 ? 2.225 -3.791 -4.113 1 98.75 355 ARG A C 1
ATOM 2744 O O . ARG A 1 355 ? 1.243 -4.531 -4.207 1 98.75 355 ARG A O 1
ATOM 2751 N N . ASP A 1 356 ? 3.447 -4.164 -4.484 1 98.81 356 ASP A N 1
ATOM 2752 C CA . ASP A 1 356 ? 3.689 -5.453 -5.125 1 98.81 356 ASP A CA 1
ATOM 2753 C C . ASP A 1 356 ? 3.457 -6.602 -4.145 1 98.81 356 ASP A C 1
ATOM 2755 O O . ASP A 1 356 ? 2.775 -7.578 -4.473 1 98.81 356 ASP A O 1
ATOM 2759 N N . ILE A 1 357 ? 3.967 -6.477 -2.93 1 98.81 357 ILE A N 1
ATOM 2760 C CA . ILE A 1 357 ? 4.043 -7.598 -1.995 1 98.81 357 ILE A CA 1
ATOM 2761 C C . ILE A 1 357 ? 2.643 -7.953 -1.504 1 98.81 357 ILE A C 1
ATOM 2763 O O . ILE A 1 357 ? 2.395 -9.094 -1.096 1 98.81 357 ILE A O 1
ATOM 2767 N N . LYS A 1 358 ? 1.707 -6.984 -1.591 1 98.88 358 LYS A N 1
ATOM 2768 C CA . LYS A 1 358 ? 0.365 -7.227 -1.067 1 98.88 358 LYS A CA 1
ATOM 2769 C C . LYS A 1 358 ? -0.306 -8.391 -1.788 1 98.88 358 LYS A C 1
ATOM 2771 O O . LYS A 1 358 ? -1.046 -9.164 -1.176 1 98.88 358 LYS A O 1
ATOM 2776 N N . LEU A 1 359 ? -0.03 -8.539 -3.023 1 98.75 359 LEU A N 1
ATOM 2777 C CA . LEU A 1 359 ? -0.671 -9.602 -3.789 1 98.75 359 LEU A CA 1
ATOM 2778 C C . LEU A 1 359 ? -0.29 -10.977 -3.238 1 98.75 359 LEU A C 1
ATOM 2780 O O . LEU A 1 359 ? -1.062 -11.93 -3.35 1 98.75 359 LEU A O 1
ATOM 2784 N N . MET A 1 360 ? 0.894 -11.117 -2.609 1 98.75 360 MET A N 1
ATOM 2785 C CA . MET A 1 360 ? 1.382 -12.414 -2.15 1 98.75 360 MET A CA 1
ATOM 2786 C C . MET A 1 360 ? 0.523 -12.945 -1.005 1 98.75 360 MET A C 1
ATOM 2788 O O . MET A 1 360 ? 0.536 -14.141 -0.716 1 98.75 360 MET A O 1
ATOM 2792 N N . GLU A 1 361 ? -0.241 -12.078 -0.345 1 98.56 361 GLU A N 1
ATOM 2793 C CA . GLU A 1 361 ? -1.169 -12.5 0.699 1 98.56 361 GLU A CA 1
ATOM 2794 C C . GLU A 1 361 ? -2.506 -12.93 0.107 1 98.56 361 GLU A C 1
ATOM 2796 O O . GLU A 1 361 ? -3.373 -13.438 0.823 1 98.56 361 GLU A O 1
ATOM 2801 N N . ILE A 1 362 ? -2.703 -12.758 -1.216 1 98.25 362 ILE A N 1
ATOM 2802 C CA . ILE A 1 362 ? -4.008 -12.938 -1.843 1 98.25 362 ILE A CA 1
ATOM 2803 C C . ILE A 1 362 ? -3.932 -14.047 -2.887 1 98.25 362 ILE A C 1
ATOM 2805 O O . ILE A 1 362 ? -4.719 -14.992 -2.854 1 98.25 362 ILE A O 1
ATOM 2809 N N . GLY A 1 363 ? -2.936 -13.922 -3.752 1 95.81 363 GLY A N 1
ATOM 2810 C CA . GLY A 1 363 ? -2.818 -14.836 -4.875 1 95.81 363 GLY A CA 1
ATOM 2811 C C . GLY A 1 363 ? -2.377 -16.234 -4.469 1 95.81 363 GLY A C 1
ATOM 2812 O O . GLY A 1 363 ? -1.748 -16.406 -3.426 1 95.81 363 GLY A O 1
ATOM 2813 N N . GLU A 1 364 ? -2.77 -17.234 -5.316 1 94.31 364 GLU A N 1
ATOM 2814 C CA . GLU A 1 364 ? -2.393 -18.641 -5.145 1 94.31 364 GLU A CA 1
ATOM 2815 C C . GLU A 1 364 ? -2.746 -19.141 -3.744 1 94.31 364 GLU A C 1
ATOM 2817 O O . GLU A 1 364 ? -1.989 -19.906 -3.141 1 94.31 364 GLU A O 1
ATOM 2822 N N . GLY A 1 365 ? -3.887 -18.656 -3.273 1 95 365 GLY A N 1
ATOM 2823 C CA . GLY A 1 365 ? -4.363 -18.969 -1.935 1 95 365 GLY A CA 1
ATOM 2824 C C . GLY A 1 365 ? -4.098 -17.859 -0.934 1 95 365 GLY A C 1
ATOM 2825 O O . GLY A 1 365 ? -2.941 -17.562 -0.619 1 95 365 GLY A O 1
ATOM 2826 N N . THR A 1 366 ? -5.16 -17.266 -0.42 1 97.31 366 THR A N 1
ATOM 2827 C CA . THR A 1 366 ? -5.055 -16.156 0.525 1 97.31 366 THR A CA 1
ATOM 2828 C C . THR A 1 366 ? -4.426 -16.625 1.834 1 97.31 366 THR A C 1
ATOM 2830 O O . THR A 1 366 ? -4.293 -17.828 2.074 1 97.31 366 THR A O 1
ATOM 2833 N N . SER A 1 367 ? -4.016 -15.68 2.639 1 98.12 367 SER A N 1
ATOM 2834 C CA . SER A 1 367 ? -3.531 -15.984 3.98 1 98.12 367 SER A CA 1
ATOM 2835 C C . SER A 1 367 ? -4.539 -16.828 4.75 1 98.12 367 SER A C 1
ATOM 2837 O O . SER A 1 367 ? -4.156 -17.75 5.48 1 98.12 367 SER A O 1
ATOM 2839 N N . GLU A 1 368 ? -5.863 -16.578 4.629 1 97.12 368 GLU A N 1
ATOM 2840 C CA . GLU A 1 368 ? -6.926 -17.344 5.281 1 97.12 368 GLU A CA 1
ATOM 2841 C C . GLU A 1 368 ? -6.945 -18.781 4.797 1 97.12 368 GLU A C 1
ATOM 2843 O O . GLU A 1 368 ? -7.105 -19.703 5.598 1 97.12 368 GLU A O 1
ATOM 2848 N N . ILE A 1 369 ? -6.766 -18.969 3.508 1 96.56 369 ILE A N 1
ATOM 2849 C CA . ILE A 1 369 ? -6.762 -20.328 2.959 1 96.56 369 ILE A CA 1
ATOM 2850 C C . ILE A 1 369 ? -5.535 -21.078 3.465 1 96.56 369 ILE A C 1
ATOM 2852 O O . ILE A 1 369 ? -5.621 -22.281 3.775 1 96.56 369 ILE A O 1
ATOM 2856 N N . GLN A 1 370 ? -4.336 -20.406 3.518 1 97.88 370 GLN A N 1
ATOM 2857 C CA . GLN A 1 370 ? -3.162 -21.078 4.082 1 97.88 370 GLN A CA 1
ATOM 2858 C C . GLN A 1 370 ? -3.428 -21.531 5.512 1 97.88 370 GLN A C 1
ATOM 2860 O O . GLN A 1 370 ? -2.992 -22.625 5.906 1 97.88 370 GLN A O 1
ATOM 2865 N N . ARG A 1 371 ? -4.098 -20.688 6.285 1 97.44 371 ARG A N 1
ATOM 2866 C CA . ARG A 1 371 ? -4.43 -21.062 7.656 1 97.44 371 ARG A CA 1
ATOM 2867 C C . ARG A 1 371 ? -5.371 -22.266 7.676 1 97.44 371 ARG A C 1
ATOM 2869 O O . ARG A 1 371 ? -5.273 -23.125 8.555 1 97.44 371 ARG A O 1
ATOM 2876 N N . VAL A 1 372 ? -6.309 -22.375 6.738 1 95.62 372 VAL A N 1
ATOM 2877 C CA . VAL A 1 372 ? -7.184 -23.531 6.617 1 95.62 372 VAL A CA 1
ATOM 2878 C C . VAL A 1 372 ? -6.355 -24.781 6.301 1 95.62 372 VAL A C 1
ATOM 2880 O O . VAL A 1 372 ? -6.535 -25.828 6.922 1 95.62 372 VAL A O 1
ATOM 2883 N N . VAL A 1 373 ? -5.422 -24.672 5.348 1 95.56 373 VAL A N 1
ATOM 2884 C CA . VAL A 1 373 ? -4.566 -25.781 4.957 1 95.56 373 VAL A CA 1
ATOM 2885 C C . VAL A 1 373 ? -3.75 -26.266 6.16 1 95.56 373 VAL A C 1
ATOM 2887 O O . VAL A 1 373 ? -3.662 -27.453 6.426 1 95.56 373 VAL A O 1
ATOM 2890 N N . ILE A 1 374 ? -3.141 -25.359 6.902 1 96.94 374 ILE A N 1
ATOM 2891 C CA . ILE A 1 374 ? -2.326 -25.672 8.07 1 96.94 374 ILE A CA 1
ATOM 2892 C C . ILE A 1 374 ? -3.189 -26.328 9.141 1 96.94 374 ILE A C 1
ATOM 2894 O O . ILE A 1 374 ? -2.793 -27.344 9.734 1 96.94 374 ILE A O 1
ATOM 2898 N N . SER A 1 375 ? -4.426 -25.781 9.391 1 96.88 375 SER A N 1
ATOM 2899 C CA . SER A 1 375 ? -5.324 -26.344 10.398 1 96.88 375 SER A CA 1
ATOM 2900 C C . SER A 1 375 ? -5.684 -27.781 10.078 1 96.88 375 SER A C 1
ATOM 2902 O O . SER A 1 375 ? -5.695 -28.641 10.977 1 96.88 375 SER A O 1
ATOM 2904 N N . ARG A 1 376 ? -5.961 -28.047 8.852 1 95.12 376 ARG A N 1
ATOM 2905 C CA . ARG A 1 376 ? -6.246 -29.406 8.43 1 95.12 376 ARG A CA 1
ATOM 2906 C C . ARG A 1 376 ? -5.031 -30.312 8.641 1 95.12 376 ARG A C 1
ATOM 2908 O O . ARG A 1 376 ? -5.168 -31.438 9.125 1 95.12 376 ARG A O 1
ATOM 2915 N N . ALA A 1 377 ? -3.887 -29.828 8.289 1 94.75 377 ALA A N 1
ATOM 2916 C CA . ALA A 1 377 ? -2.652 -30.609 8.398 1 94.75 377 ALA A CA 1
ATOM 2917 C C . ALA A 1 377 ? -2.322 -30.922 9.852 1 94.75 377 ALA A C 1
ATOM 2919 O O . ALA A 1 377 ? -1.688 -31.938 10.148 1 94.75 377 ALA A O 1
ATOM 2920 N N . ILE A 1 378 ? -2.764 -30.125 10.867 1 95.88 378 ILE A N 1
ATOM 2921 C CA . ILE A 1 378 ? -2.418 -30.344 12.266 1 95.88 378 ILE A CA 1
ATOM 2922 C C . ILE A 1 378 ? -3.564 -31.062 12.977 1 95.88 378 ILE A C 1
ATOM 2924 O O . ILE A 1 378 ? -3.512 -31.281 14.188 1 95.88 378 ILE A O 1
ATOM 2928 N N . GLY A 1 379 ? -4.609 -31.359 12.273 1 93.44 379 GLY A N 1
ATOM 2929 C CA . GLY A 1 379 ? -5.602 -32.281 12.781 1 93.44 379 GLY A CA 1
ATOM 2930 C C . GLY A 1 379 ? -6.91 -31.625 13.164 1 93.44 379 GLY A C 1
ATOM 2931 O O . GLY A 1 379 ? -7.746 -32.219 13.836 1 93.44 379 GLY A O 1
ATOM 2932 N N . CYS A 1 380 ? -7.078 -30.328 12.789 1 90.5 380 CYS A N 1
ATOM 2933 C CA . CYS A 1 380 ? -8.367 -29.672 13.023 1 90.5 380 CYS A CA 1
ATOM 2934 C C . CYS A 1 380 ? -9.375 -30.062 11.953 1 90.5 380 CYS A C 1
ATOM 2936 O O . CYS A 1 380 ? -9 -30.391 10.836 1 90.5 380 CYS A O 1
ATOM 2938 N N . MET B 1 1 ? -18.938 12.211 32.594 1 80.38 1 MET B N 1
ATOM 2939 C CA . MET B 1 1 ? 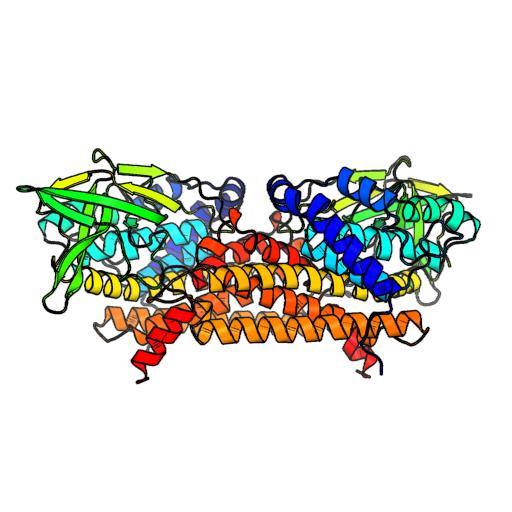-18.516 12.023 31.219 1 80.38 1 MET B CA 1
ATOM 2940 C C . MET B 1 1 ? -19.719 11.898 30.297 1 80.38 1 MET B C 1
ATOM 2942 O O . MET B 1 1 ? -20.703 11.242 30.641 1 80.38 1 MET B O 1
ATOM 2946 N N . ASN B 1 2 ? -19.844 12.734 29.297 1 89.06 2 ASN B N 1
ATOM 2947 C CA . ASN B 1 2 ? -20.875 12.688 28.266 1 89.06 2 ASN B CA 1
ATOM 2948 C C . ASN B 1 2 ? -20.266 12.453 26.891 1 89.06 2 ASN B C 1
ATOM 2950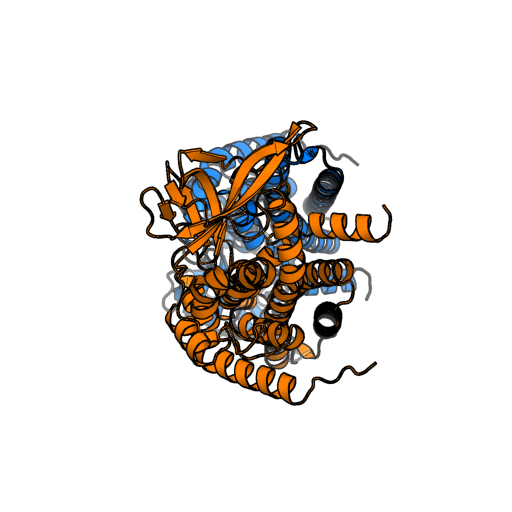 O O . ASN B 1 2 ? -19.531 13.297 26.375 1 89.06 2 ASN B O 1
ATOM 2954 N N . PHE B 1 3 ? -20.547 11.305 26.328 1 91.69 3 PHE B N 1
ATOM 2955 C CA . PHE B 1 3 ? -19.969 10.891 25.062 1 91.69 3 PHE B CA 1
ATOM 2956 C C . PHE B 1 3 ? -20.875 11.258 23.906 1 91.69 3 PHE B C 1
ATOM 2958 O O . PHE B 1 3 ? -20.594 10.898 22.75 1 91.69 3 PHE B O 1
ATOM 2965 N N . GLU B 1 4 ? -21.922 11.977 24.172 1 92.81 4 GLU B N 1
ATOM 2966 C CA . GLU B 1 4 ? -22.812 12.406 23.094 1 92.81 4 GLU B CA 1
ATOM 2967 C C . GLU B 1 4 ? -22.312 13.68 22.422 1 92.81 4 GLU B C 1
ATOM 2969 O O . GLU B 1 4 ? -21.781 14.57 23.094 1 92.81 4 GLU B O 1
ATOM 2974 N N . LEU B 1 5 ? -22.469 13.742 21.156 1 95.5 5 LEU B N 1
ATOM 2975 C CA . LEU B 1 5 ? -22.25 15 20.438 1 95.5 5 LEU B CA 1
ATOM 2976 C C . LEU B 1 5 ? -23.344 16 20.781 1 95.5 5 LEU B C 1
ATOM 2978 O O . LEU B 1 5 ? -24.516 15.625 20.938 1 95.5 5 LEU B O 1
ATOM 2982 N N . THR B 1 6 ? -22.984 17.25 20.922 1 95.75 6 THR B N 1
ATOM 2983 C CA . THR B 1 6 ? -24.016 18.266 21.031 1 95.75 6 THR B CA 1
ATOM 2984 C C . THR B 1 6 ? -24.875 18.312 19.766 1 95.75 6 THR B C 1
ATOM 2986 O O . THR B 1 6 ? -24.5 17.734 18.734 1 95.75 6 THR B O 1
ATOM 2989 N N . LYS B 1 7 ? -26.031 18.922 19.812 1 96 7 LYS B N 1
ATOM 2990 C CA . LYS B 1 7 ? -26.906 19.047 18.656 1 96 7 LYS B CA 1
ATOM 2991 C C . LYS B 1 7 ? -26.203 19.75 17.5 1 96 7 LYS B C 1
ATOM 2993 O O . LYS B 1 7 ? -26.375 19.375 16.344 1 96 7 LYS B O 1
ATOM 2998 N N . GLU B 1 8 ? -25.469 20.766 17.828 1 95.31 8 GLU B N 1
ATOM 2999 C CA . GLU B 1 8 ? -24.719 21.516 16.828 1 95.31 8 GLU B CA 1
ATOM 3000 C C . GLU B 1 8 ? -23.672 20.641 16.156 1 95.31 8 GLU B C 1
ATOM 3002 O O . GLU B 1 8 ? -23.531 20.641 14.938 1 95.31 8 GLU B O 1
ATOM 3007 N N . GLN B 1 9 ? -22.891 19.891 16.922 1 96.75 9 GLN B N 1
ATOM 3008 C CA . GLN B 1 9 ? -21.875 18.984 16.406 1 96.75 9 GLN B CA 1
ATOM 3009 C C . GLN B 1 9 ? -22.484 17.906 15.523 1 96.75 9 GLN B C 1
ATOM 3011 O O . GLN B 1 9 ? -21.938 17.562 14.477 1 96.75 9 GLN B O 1
ATOM 3016 N N . GLN B 1 10 ? -23.641 17.391 15.93 1 97.25 10 GLN B N 1
ATOM 3017 C CA . GLN B 1 10 ? -24.344 16.391 15.141 1 97.25 10 GLN B CA 1
ATOM 3018 C C . GLN B 1 10 ? -24.797 16.969 13.797 1 97.25 10 GLN B C 1
ATOM 3020 O O . GLN B 1 10 ? -24.688 16.297 12.766 1 97.25 10 GLN B O 1
ATOM 3025 N N . MET B 1 11 ? -25.312 18.125 13.867 1 96.69 11 MET B N 1
ATOM 3026 C CA . MET B 1 11 ? -25.781 18.797 12.656 1 96.69 11 MET B CA 1
ATOM 3027 C C . MET B 1 11 ? -24.625 19.016 11.672 1 96.69 11 MET B C 1
ATOM 3029 O O . MET B 1 11 ? -24.781 18.766 10.477 1 96.69 11 MET B O 1
ATOM 3033 N N . ILE B 1 12 ? -23.484 19.438 12.164 1 96.94 12 ILE B N 1
ATOM 3034 C CA . ILE B 1 12 ? -22.312 19.656 11.336 1 96.94 12 ILE B CA 1
ATOM 3035 C C . ILE B 1 12 ? -21.859 18.328 10.711 1 96.94 12 ILE B C 1
ATOM 3037 O O . ILE B 1 12 ? -21.609 18.266 9.508 1 96.94 12 ILE B O 1
ATOM 3041 N N . ARG B 1 13 ? -21.703 17.297 11.508 1 97.69 13 ARG B N 1
ATOM 3042 C CA . ARG B 1 13 ? -21.297 15.984 11.023 1 97.69 13 ARG B CA 1
ATOM 3043 C C . ARG B 1 13 ? -22.203 15.5 9.898 1 97.69 13 ARG B C 1
ATOM 3045 O O . ARG B 1 13 ? -21.719 15.062 8.852 1 97.69 13 ARG B O 1
ATOM 3052 N N . ASP B 1 14 ? -23.531 15.578 10.094 1 98.25 14 ASP B N 1
ATOM 3053 C CA . ASP B 1 14 ? -24.5 15.07 9.133 1 98.25 14 ASP B CA 1
ATOM 3054 C C . ASP B 1 14 ? -24.484 15.883 7.844 1 98.25 14 ASP B C 1
ATOM 3056 O O . ASP B 1 14 ? -24.562 15.328 6.746 1 98.25 14 ASP B O 1
ATOM 3060 N N . MET B 1 15 ? -24.375 17.156 7.996 1 97.69 15 MET B N 1
ATOM 3061 C CA . MET B 1 15 ? -24.312 18.031 6.832 1 97.69 15 MET B CA 1
ATOM 3062 C C . MET B 1 15 ? -23.062 17.734 6 1 97.69 15 MET B C 1
ATOM 3064 O O . MET B 1 15 ? -23.141 17.625 4.777 1 97.69 15 MET B O 1
ATOM 3068 N N . VAL B 1 16 ? -21.953 17.625 6.633 1 98.62 16 VAL B N 1
ATOM 3069 C CA . VAL B 1 16 ? -20.703 17.406 5.926 1 98.62 16 VAL B CA 1
ATOM 3070 C C . VAL B 1 16 ? -20.703 16 5.309 1 98.62 16 VAL B C 1
ATOM 3072 O O . VAL B 1 16 ? -20.156 15.797 4.223 1 98.62 16 VAL B O 1
ATOM 3075 N N . ARG B 1 17 ? -21.219 15.055 6.031 1 98.38 17 ARG B N 1
ATOM 3076 C CA . ARG B 1 17 ? -21.344 13.711 5.473 1 98.38 17 ARG B CA 1
ATOM 3077 C C . ARG B 1 17 ? -22.094 13.734 4.148 1 98.38 17 ARG B C 1
ATOM 3079 O O . ARG B 1 17 ? -21.656 13.141 3.164 1 98.38 17 ARG B O 1
ATOM 3086 N N . GLU B 1 18 ? -23.219 14.398 4.102 1 98.5 18 GLU B N 1
ATOM 3087 C CA . GLU B 1 18 ? -24.016 14.5 2.891 1 98.5 18 GLU B CA 1
ATOM 3088 C C . GLU B 1 18 ? -23.266 15.242 1.79 1 98.5 18 GLU B C 1
ATOM 3090 O O . GLU B 1 18 ? -23.281 14.82 0.632 1 98.5 18 GLU B O 1
ATOM 3095 N N . PHE B 1 19 ? -22.703 16.328 2.143 1 98.56 19 PHE B N 1
ATOM 3096 C CA . PHE B 1 19 ? -21.922 17.109 1.197 1 98.56 19 PHE B CA 1
ATOM 3097 C C . PHE B 1 19 ? -20.781 16.281 0.609 1 98.56 19 PHE B C 1
ATOM 3099 O O . PHE B 1 19 ? -20.578 16.266 -0.607 1 98.56 19 PHE B O 1
ATOM 3106 N N . ALA B 1 20 ? -19.969 15.57 1.499 1 98.75 20 ALA B N 1
ATOM 3107 C CA . ALA B 1 20 ? -18.812 14.805 1.065 1 98.75 20 ALA B CA 1
ATOM 3108 C C . ALA B 1 20 ? -19.219 13.672 0.126 1 98.75 20 ALA B C 1
ATOM 3110 O O . ALA B 1 20 ? -18.531 13.383 -0.851 1 98.75 20 ALA B O 1
ATOM 3111 N N . GLN B 1 21 ? -20.328 13.031 0.392 1 98.06 21 GLN B N 1
ATOM 3112 C CA . GLN B 1 21 ? -20.828 11.953 -0.454 1 98.06 21 GLN B CA 1
ATOM 3113 C C . GLN B 1 21 ? -21.25 12.477 -1.822 1 98.06 21 GLN B C 1
ATOM 3115 O O . GLN B 1 21 ? -21.094 11.789 -2.834 1 98.06 21 GLN B O 1
ATOM 3120 N N . ALA B 1 22 ? -21.734 13.695 -1.862 1 98.06 22 ALA B N 1
ATOM 3121 C CA . ALA B 1 22 ? -22.297 14.25 -3.094 1 98.06 22 ALA B CA 1
ATOM 3122 C C . ALA B 1 22 ? -21.219 14.953 -3.916 1 98.06 22 ALA B C 1
ATOM 3124 O O . ALA B 1 22 ? -21.234 14.898 -5.148 1 98.06 22 ALA B O 1
ATOM 3125 N N . GLU B 1 23 ? -20.234 15.57 -3.207 1 98.19 23 GLU B N 1
ATOM 3126 C CA . GLU B 1 23 ? -19.406 16.547 -3.912 1 98.19 23 GLU B CA 1
ATOM 3127 C C . GLU B 1 23 ? -17.922 16.156 -3.861 1 98.19 23 GLU B C 1
ATOM 3129 O O . GLU B 1 23 ? -17.094 16.781 -4.508 1 98.19 23 GLU B O 1
ATOM 3134 N N . ILE B 1 24 ? -17.609 15.086 -3.146 1 98.69 24 ILE B N 1
ATOM 3135 C CA . ILE B 1 24 ? -16.203 14.703 -3.018 1 98.69 24 ILE B CA 1
ATOM 3136 C C . ILE B 1 24 ? -16.031 13.25 -3.455 1 98.69 24 ILE B C 1
ATOM 3138 O O . ILE B 1 24 ? -15.266 12.961 -4.383 1 98.69 24 ILE B O 1
ATOM 3142 N N . ALA B 1 25 ? -16.812 12.328 -2.947 1 98.56 25 ALA B N 1
ATOM 3143 C CA . ALA B 1 25 ? -16.656 10.883 -3.125 1 98.56 25 ALA B CA 1
ATOM 3144 C C . ALA B 1 25 ? -16.734 10.5 -4.598 1 98.56 25 ALA B C 1
ATOM 3146 O O . ALA B 1 25 ? -15.961 9.672 -5.074 1 98.56 25 ALA B O 1
ATOM 3147 N N . PRO B 1 26 ? -17.641 11.078 -5.387 1 98.25 26 PRO B N 1
ATOM 3148 C CA . PRO B 1 26 ? -17.781 10.633 -6.777 1 98.25 26 PRO B CA 1
ATOM 3149 C C . PRO B 1 26 ? -16.531 10.922 -7.617 1 98.25 26 PRO B C 1
ATOM 3151 O O . PRO B 1 26 ? -16.344 10.312 -8.672 1 98.25 26 PRO B O 1
ATOM 3154 N N . TYR B 1 27 ? -15.68 11.82 -7.145 1 98.25 27 TYR B N 1
ATOM 3155 C CA . TYR B 1 27 ? -14.539 12.25 -7.945 1 98.25 27 TYR B CA 1
ATOM 3156 C C . TYR B 1 27 ? -13.242 11.641 -7.43 1 98.25 27 TYR B C 1
ATOM 3158 O O . TYR B 1 27 ? -12.195 11.742 -8.078 1 98.25 27 TYR B O 1
ATOM 3166 N N . ALA B 1 28 ? -13.336 10.984 -6.297 1 98.44 28 ALA B N 1
ATOM 3167 C CA . ALA B 1 28 ? -12.141 10.539 -5.574 1 98.44 28 ALA B CA 1
ATOM 3168 C C . ALA B 1 28 ? -11.289 9.617 -6.441 1 98.44 28 ALA B C 1
ATOM 3170 O O . ALA B 1 28 ? -10.07 9.805 -6.547 1 98.44 28 ALA B O 1
ATOM 3171 N N . ARG B 1 29 ? -11.82 8.625 -7.09 1 97.19 29 ARG B N 1
ATOM 3172 C CA . ARG B 1 29 ? -11.078 7.656 -7.891 1 97.19 29 ARG B CA 1
ATOM 3173 C C . ARG B 1 29 ? -10.414 8.328 -9.086 1 97.19 29 ARG B C 1
ATOM 3175 O O . ARG B 1 29 ? -9.242 8.078 -9.367 1 97.19 29 ARG B O 1
ATOM 3182 N N . GLU B 1 30 ? -11.156 9.109 -9.797 1 97.69 30 GLU B N 1
ATOM 3183 C CA . GLU B 1 30 ? -10.625 9.805 -10.969 1 97.69 30 GLU B CA 1
ATOM 3184 C C . GLU B 1 30 ? -9.453 10.703 -10.586 1 97.69 30 GLU B C 1
ATOM 3186 O O . GLU B 1 30 ? -8.438 10.742 -11.297 1 97.69 30 GLU B O 1
ATOM 3191 N N . LEU B 1 31 ? -9.617 11.453 -9.484 1 98.38 31 LEU B N 1
ATOM 3192 C CA . LEU B 1 31 ? -8.555 12.344 -9.023 1 98.38 31 LEU B CA 1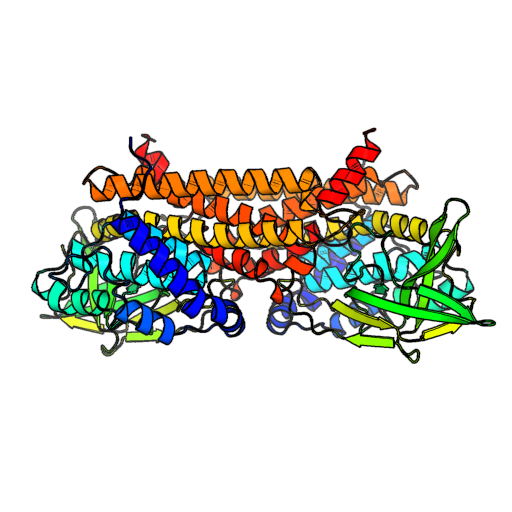
ATOM 3193 C C . LEU B 1 31 ? -7.309 11.547 -8.648 1 98.38 31 LEU B C 1
ATOM 3195 O O . LEU B 1 31 ? -6.184 12 -8.867 1 98.38 31 LEU B O 1
ATOM 3199 N N . ASP B 1 32 ? -7.496 10.406 -8.07 1 98.06 32 ASP B N 1
ATOM 3200 C CA . ASP B 1 32 ? -6.375 9.523 -7.762 1 98.06 32 ASP B CA 1
ATOM 3201 C C . ASP B 1 32 ? -5.668 9.062 -9.031 1 98.06 32 ASP B C 1
ATOM 3203 O O . ASP B 1 32 ? -4.441 9.094 -9.117 1 98.06 32 ASP B O 1
ATOM 3207 N N . GLU B 1 33 ? -6.41 8.586 -10 1 96.56 33 GLU B N 1
ATOM 3208 C CA . GLU B 1 33 ? -5.867 8.078 -11.25 1 96.56 33 GLU B CA 1
ATOM 3209 C C . GLU B 1 33 ? -5.086 9.164 -11.992 1 96.56 33 GLU B C 1
ATOM 3211 O O . GLU B 1 33 ? -4.02 8.891 -12.555 1 96.56 33 GLU B O 1
ATOM 3216 N N . LYS B 1 34 ? -5.605 10.398 -11.945 1 96.69 34 LYS B N 1
ATOM 3217 C CA . LYS B 1 34 ? -5.031 11.484 -12.742 1 96.69 34 LYS B CA 1
ATOM 3218 C C . LYS B 1 34 ? -3.994 12.266 -11.938 1 96.69 34 LYS B C 1
ATOM 3220 O O . LYS B 1 34 ? -3.289 13.117 -12.484 1 96.69 34 LYS B O 1
ATOM 3225 N N . HIS B 1 35 ? -3.861 11.992 -10.648 1 97.12 35 HIS B N 1
ATOM 3226 C CA . HIS B 1 35 ? -2.98 12.742 -9.766 1 97.12 35 HIS B CA 1
ATOM 3227 C C . HIS B 1 35 ? -3.303 14.234 -9.797 1 97.12 35 HIS B C 1
ATOM 3229 O O . HIS B 1 35 ? -2.414 15.062 -10.023 1 97.12 35 HIS B O 1
ATOM 3235 N N . GLU B 1 36 ? -4.645 14.531 -9.461 1 97.5 36 GLU B N 1
ATOM 3236 C CA . GLU B 1 36 ? -5.078 15.906 -9.641 1 97.5 36 GLU B CA 1
ATOM 3237 C C . GLU B 1 36 ? -5.805 16.438 -8.406 1 97.5 36 GLU B C 1
ATOM 3239 O O . GLU B 1 36 ? -6.453 15.664 -7.691 1 97.5 36 GLU B O 1
ATOM 3244 N N . PHE B 1 37 ? -5.688 17.719 -8.195 1 98.31 37 PHE B N 1
ATOM 3245 C CA . PHE B 1 37 ? -6.402 18.484 -7.176 1 98.31 37 PHE B CA 1
ATOM 3246 C C . PHE B 1 37 ? -7.664 19.109 -7.758 1 98.31 37 PHE B C 1
ATOM 3248 O O . PHE B 1 37 ? -7.625 19.719 -8.828 1 98.31 37 PHE B O 1
ATOM 3255 N N . ARG B 1 38 ? -8.805 18.953 -7.078 1 97.81 38 ARG B N 1
ATOM 3256 C CA . ARG B 1 38 ? -10.062 19.531 -7.551 1 97.81 38 ARG B CA 1
ATOM 3257 C C . ARG B 1 38 ? -10.43 20.781 -6.766 1 97.81 38 ARG B C 1
ATOM 3259 O O . ARG B 1 38 ? -11.125 20.703 -5.754 1 97.81 38 ARG B O 1
ATOM 3266 N N . LYS B 1 39 ? -10.117 21.922 -7.32 1 97.75 39 LYS B N 1
ATOM 3267 C CA . LYS B 1 39 ? -10.367 23.219 -6.703 1 97.75 39 LYS B CA 1
ATOM 3268 C C . LYS B 1 39 ? -11.852 23.438 -6.445 1 97.75 39 LYS B C 1
ATOM 3270 O O . LYS B 1 39 ? -12.234 24.047 -5.449 1 97.75 39 LYS B O 1
ATOM 3275 N N . GLU B 1 40 ? -12.68 22.922 -7.289 1 97.69 40 GLU B N 1
ATOM 3276 C CA . GLU B 1 40 ? -14.125 23.078 -7.164 1 97.69 40 GLU B CA 1
ATOM 3277 C C . GLU B 1 40 ? -14.625 22.531 -5.836 1 97.69 40 GLU B C 1
ATOM 3279 O O . GLU B 1 40 ? -15.523 23.109 -5.219 1 97.69 40 GLU B O 1
ATOM 3284 N N . SER B 1 41 ? -14.109 21.406 -5.375 1 97.69 41 SER B N 1
ATOM 3285 C CA . SER B 1 41 ? -14.484 20.844 -4.078 1 97.69 41 SER B CA 1
ATOM 3286 C C . SER B 1 41 ? -14.18 21.828 -2.947 1 97.69 41 SER B C 1
ATOM 3288 O O . SER B 1 41 ? -14.984 21.984 -2.027 1 97.69 41 SER B O 1
ATOM 3290 N N . PHE B 1 42 ? -13.117 22.531 -3.014 1 98.12 42 PHE B N 1
ATOM 3291 C CA . PHE B 1 42 ? -12.703 23.453 -1.957 1 98.12 42 PHE B CA 1
ATOM 3292 C C . PHE B 1 42 ? -13.484 24.75 -2.039 1 98.12 42 PHE B C 1
ATOM 3294 O O . PHE B 1 42 ? -13.773 25.375 -1.015 1 98.12 42 PHE B O 1
ATOM 3301 N N . ASP B 1 43 ? -13.812 25.172 -3.312 1 98 43 ASP B N 1
ATOM 3302 C CA . ASP B 1 43 ? -14.695 26.328 -3.451 1 98 43 ASP B CA 1
ATOM 3303 C C . ASP B 1 43 ? -16.031 26.078 -2.76 1 98 43 ASP B C 1
ATOM 3305 O O . ASP B 1 43 ? -16.531 26.938 -2.021 1 98 43 ASP B O 1
ATOM 3309 N N . LYS B 1 44 ? -16.547 24.922 -2.971 1 98.31 44 LYS B N 1
ATOM 3310 C CA . LYS B 1 44 ? -17.828 24.562 -2.365 1 98.31 44 LYS B CA 1
ATOM 3311 C C . LYS B 1 44 ? -17.703 24.453 -0.849 1 98.31 44 LYS B C 1
ATOM 3313 O O . LYS B 1 44 ? -18.609 24.859 -0.117 1 98.31 44 LYS B O 1
ATOM 3318 N N . MET B 1 45 ? -16.609 23.875 -0.33 1 98.38 45 MET B N 1
ATOM 3319 C CA . MET B 1 45 ? -16.375 23.812 1.109 1 98.38 45 MET B CA 1
ATOM 3320 C C . MET B 1 45 ? -16.297 25.219 1.704 1 98.38 45 MET B C 1
ATOM 3322 O O . MET B 1 45 ? -16.797 25.453 2.807 1 98.38 45 MET B O 1
ATOM 3326 N N . GLY B 1 46 ? -15.625 26.125 0.943 1 97.88 46 GLY B N 1
ATOM 3327 C CA . GLY B 1 46 ? -15.562 27.516 1.369 1 97.88 46 GLY B CA 1
ATOM 3328 C C . GLY B 1 46 ? -16.938 28.156 1.485 1 97.88 46 GLY B C 1
ATOM 3329 O O . GLY B 1 46 ? -17.219 28.844 2.471 1 97.88 46 GLY B O 1
ATOM 3330 N N . GLU B 1 47 ? -17.797 27.922 0.524 1 97.12 47 GLU B N 1
ATOM 3331 C CA . GLU B 1 47 ? -19.156 28.453 0.513 1 97.12 47 GLU B CA 1
ATOM 3332 C C . GLU B 1 47 ? -19.969 27.953 1.706 1 97.12 47 GLU B C 1
ATOM 3334 O O . GLU B 1 47 ? -20.812 28.672 2.238 1 97.12 47 GLU B O 1
ATOM 3339 N N . LEU B 1 48 ? -19.625 26.766 2.133 1 97.44 48 LEU B N 1
ATOM 3340 C CA . LEU B 1 48 ? -20.359 26.141 3.234 1 97.44 48 LEU B CA 1
ATOM 3341 C C . LEU B 1 48 ? -19.766 26.547 4.578 1 97.44 48 LEU B C 1
ATOM 3343 O O . LEU B 1 48 ? -20.297 26.188 5.629 1 97.44 48 LEU B O 1
ATOM 3347 N N . GLY B 1 49 ? -18.641 27.297 4.543 1 97.56 49 GLY B N 1
ATOM 3348 C CA . GLY B 1 49 ? -18.016 27.766 5.766 1 97.56 49 GLY B CA 1
ATOM 3349 C C . GLY B 1 49 ? -17.172 26.703 6.449 1 97.56 49 GLY B C 1
ATOM 3350 O O . GLY B 1 49 ? -16.781 26.859 7.609 1 97.56 49 GLY B O 1
ATOM 3351 N N . LEU B 1 50 ? -16.828 25.594 5.785 1 98.38 50 LEU B N 1
ATOM 3352 C CA . LEU B 1 50 ? -16.141 24.453 6.41 1 98.38 50 LEU B CA 1
ATOM 3353 C C . LEU B 1 50 ? -14.703 24.812 6.738 1 98.38 50 LEU B C 1
ATOM 3355 O O . LEU B 1 50 ? -14.133 24.281 7.703 1 98.38 50 LEU B O 1
ATOM 3359 N N . LEU B 1 51 ? -14.055 25.703 5.957 1 98.56 51 LEU B N 1
ATOM 3360 C CA . LEU B 1 51 ? -12.656 26.047 6.195 1 98.56 51 LEU B CA 1
ATOM 3361 C C . LEU B 1 51 ? -12.523 26.969 7.41 1 98.56 51 LEU B C 1
ATOM 3363 O O . LEU B 1 51 ? -11.422 27.172 7.918 1 98.56 51 LEU B O 1
ATOM 3367 N N . GLY B 1 52 ? -13.641 27.5 7.922 1 98.25 52 GLY B N 1
ATOM 3368 C CA . GLY B 1 52 ? -13.609 28.422 9.031 1 98.25 52 GLY B CA 1
ATOM 3369 C C . GLY B 1 52 ? -14.156 27.844 10.32 1 98.25 52 GLY B C 1
ATOM 3370 O O . GLY B 1 52 ? -14.312 28.547 11.32 1 98.25 52 GLY B O 1
ATOM 3371 N N . ILE B 1 53 ? -14.406 26.5 10.398 1 97.12 53 ILE B N 1
ATOM 3372 C CA . ILE B 1 53 ? -15.117 25.844 11.484 1 97.12 53 ILE B CA 1
ATOM 3373 C C . ILE B 1 53 ? -14.469 26.188 12.82 1 97.12 53 ILE B C 1
ATOM 3375 O O . ILE B 1 53 ? -15.148 26.641 13.75 1 97.12 53 ILE B O 1
ATOM 3379 N N . PRO B 1 54 ? -13.117 26.109 12.984 1 95.88 54 PRO B N 1
ATOM 3380 C CA . PRO B 1 54 ? -12.57 26.266 14.336 1 95.88 54 PRO B CA 1
ATOM 3381 C C . PRO B 1 54 ? -12.266 27.719 14.68 1 95.88 54 PRO B C 1
ATOM 3383 O O . PRO B 1 54 ? -11.648 28 15.711 1 95.88 54 PRO B O 1
ATOM 3386 N N . PHE B 1 55 ? -12.688 28.688 13.867 1 97.94 55 PHE B N 1
ATOM 3387 C CA . PHE B 1 55 ? -12.336 30.078 14.086 1 97.94 55 PHE B CA 1
ATOM 3388 C C . PHE B 1 55 ? -13.57 30.906 14.453 1 97.94 55 PHE B C 1
ATOM 3390 O O . PHE B 1 55 ? -14.68 30.594 14 1 97.94 55 PHE B O 1
ATOM 3397 N N . PRO B 1 56 ? -13.406 31.984 15.234 1 97.31 56 PRO B N 1
ATOM 3398 C CA . PRO B 1 56 ? -14.523 32.875 15.594 1 97.31 56 PRO B CA 1
ATOM 3399 C C . PRO B 1 56 ? -15.141 33.562 14.383 1 97.31 56 PRO B C 1
ATOM 3401 O O . PRO B 1 56 ? -14.453 33.781 13.383 1 97.31 56 PRO B O 1
ATOM 3404 N N . GLU B 1 57 ? -16.312 33.938 14.547 1 97.19 57 GLU B N 1
ATOM 3405 C CA . GLU B 1 57 ? -17.047 34.625 13.484 1 97.19 57 GLU B CA 1
ATOM 3406 C C . GLU B 1 57 ? -16.391 35.938 13.117 1 97.19 57 GLU B C 1
ATOM 3408 O O . GLU B 1 57 ? -16.422 36.375 11.961 1 97.19 57 GLU B O 1
ATOM 3413 N N . LYS B 1 58 ? -15.812 36.594 14.086 1 97.06 58 LYS B N 1
ATOM 3414 C CA . LYS B 1 58 ? -15.172 37.875 13.844 1 97.06 58 LYS B CA 1
ATOM 3415 C C . LYS B 1 58 ? -14.023 37.75 12.852 1 97.06 58 LYS B C 1
ATOM 3417 O O . LYS B 1 58 ? -13.609 38.75 12.234 1 97.06 58 LYS B O 1
ATOM 3422 N N . TYR B 1 59 ? -13.531 36.562 12.688 1 97.81 59 TYR B N 1
ATOM 3423 C CA . TYR B 1 59 ? -12.461 36.312 11.727 1 97.81 59 TYR B CA 1
ATOM 3424 C C . TYR B 1 59 ? -12.953 35.5 10.547 1 97.81 59 TYR B C 1
ATOM 3426 O O . TYR B 1 59 ? -12.172 34.781 9.922 1 97.81 59 TYR B O 1
ATOM 3434 N N . GLY B 1 60 ? -14.289 35.5 10.289 1 95.31 60 GLY B N 1
ATOM 3435 C CA . GLY B 1 60 ? -14.852 34.844 9.141 1 95.31 60 GLY B CA 1
ATOM 3436 C C . GLY B 1 60 ? -15.133 33.375 9.398 1 95.31 60 GLY B C 1
ATOM 3437 O O . GLY B 1 60 ? -15.492 32.625 8.477 1 95.31 60 GLY B O 1
ATOM 3438 N N . GLY B 1 61 ? -14.93 32.938 10.617 1 96.5 61 GLY B N 1
ATOM 3439 C CA . GLY B 1 61 ? -15.148 31.531 10.938 1 96.5 61 GLY B CA 1
ATOM 3440 C C . GLY B 1 61 ? -16.594 31.219 11.25 1 96.5 61 GLY B C 1
ATOM 3441 O O . GLY B 1 61 ? -17.484 32.062 11.078 1 96.5 61 GLY B O 1
ATOM 3442 N N . SER B 1 62 ? -16.844 29.938 11.547 1 93.94 62 SER B N 1
ATOM 3443 C CA . SER B 1 62 ? -18.188 29.469 11.844 1 93.94 62 SER B CA 1
ATOM 3444 C C . SER B 1 62 ? -18.422 29.344 13.344 1 93.94 62 SER B C 1
ATOM 3446 O O . SER B 1 62 ? -19.516 29 13.781 1 93.94 62 SER B O 1
ATOM 3448 N N . GLY B 1 63 ? -17.391 29.609 14.094 1 92.19 63 GLY B N 1
ATOM 3449 C CA . GLY B 1 63 ? -17.516 29.625 15.539 1 92.19 63 GLY B CA 1
ATOM 3450 C C . GLY B 1 63 ? -17.625 28.234 16.141 1 92.19 63 GLY B C 1
ATOM 3451 O O . GLY B 1 63 ? -18.109 28.078 17.266 1 92.19 63 GLY B O 1
ATOM 3452 N N . GLY B 1 64 ? -17.219 27.234 15.438 1 92.94 64 GLY B N 1
ATOM 3453 C CA . GLY B 1 64 ? -17.266 25.859 15.93 1 92.94 64 GLY B CA 1
ATOM 3454 C C . GLY B 1 64 ? -16.078 25.516 16.812 1 92.94 64 GLY B C 1
ATOM 3455 O O . GLY B 1 64 ? -15.195 26.344 17.031 1 92.94 64 GLY B O 1
ATOM 3456 N N . ASP B 1 65 ? -16.141 24.344 17.375 1 96.38 65 ASP B N 1
ATOM 3457 C CA . ASP B 1 65 ? -15.078 23.875 18.266 1 96.38 65 ASP B CA 1
ATOM 3458 C C . ASP B 1 65 ? -14.203 22.844 17.562 1 96.38 65 ASP B C 1
ATOM 3460 O O . ASP B 1 65 ? -14.406 22.547 16.391 1 96.38 65 ASP B O 1
ATOM 3464 N N . THR B 1 66 ? -13.156 22.359 18.25 1 97.56 66 THR B N 1
ATOM 3465 C CA . THR B 1 66 ? -12.211 21.422 17.672 1 97.56 66 THR B CA 1
ATOM 3466 C C . THR B 1 66 ? -12.875 20.062 17.438 1 97.56 66 THR B C 1
ATOM 3468 O O . THR B 1 66 ? -12.547 19.375 16.469 1 97.56 66 THR B O 1
ATOM 3471 N N . VAL B 1 67 ? -13.812 19.625 18.266 1 98.12 67 VAL B N 1
ATOM 3472 C CA . VAL B 1 67 ? -14.547 18.391 18.047 1 98.12 67 VAL B CA 1
ATOM 3473 C C . VAL B 1 67 ? -15.289 18.453 16.703 1 98.12 67 VAL B C 1
ATOM 3475 O O . VAL B 1 67 ? -15.234 17.516 15.906 1 98.12 67 VAL B O 1
ATOM 3478 N N . SER B 1 68 ? -15.977 19.625 16.453 1 98.25 68 SER B N 1
ATOM 3479 C CA . SER B 1 68 ? -16.656 19.828 15.188 1 98.25 68 SER B CA 1
ATOM 3480 C C . SER B 1 68 ? -15.68 19.734 14.016 1 98.25 68 SER B C 1
ATOM 3482 O O . SER B 1 68 ? -15.977 19.109 13 1 98.25 68 SER B O 1
ATOM 3484 N N . TYR B 1 69 ? -14.586 20.422 14.18 1 98.44 69 TYR B N 1
ATOM 3485 C CA . TYR B 1 69 ? -13.555 20.391 13.148 1 98.44 69 TYR B CA 1
ATOM 3486 C C . TYR B 1 69 ? -13.094 18.969 12.883 1 98.44 69 TYR B C 1
ATOM 3488 O O . TYR B 1 69 ? -12.977 18.547 11.727 1 98.44 69 TYR B O 1
ATOM 3496 N N . ALA B 1 70 ? -12.891 18.156 13.93 1 98.69 70 ALA B N 1
ATOM 3497 C CA . ALA B 1 70 ? -12.461 16.766 13.797 1 98.69 70 ALA B CA 1
ATOM 3498 C C . ALA B 1 70 ? -13.523 15.938 13.07 1 98.69 70 ALA B C 1
ATOM 3500 O O . ALA B 1 70 ? -13.195 15.086 12.25 1 98.69 70 ALA B O 1
ATOM 3501 N N . LEU B 1 71 ? -14.766 16.172 13.391 1 98.69 71 LEU B N 1
ATOM 3502 C CA . LEU B 1 71 ? -15.859 15.477 12.727 1 98.69 71 LEU B CA 1
ATOM 3503 C C . LEU B 1 71 ? -15.867 15.773 11.227 1 98.69 71 LEU B C 1
ATOM 3505 O O . LEU B 1 71 ? -16.109 14.875 10.414 1 98.69 71 LEU B O 1
ATOM 3509 N N . VAL B 1 72 ? -15.617 17 10.852 1 98.81 72 VAL B N 1
ATOM 3510 C CA . VAL B 1 72 ? -15.594 17.406 9.453 1 98.81 72 VAL B CA 1
ATOM 3511 C C . VAL B 1 72 ? -14.445 16.719 8.727 1 98.81 72 VAL B C 1
ATOM 3513 O O . VAL B 1 72 ? -14.625 16.188 7.633 1 98.81 72 VAL B O 1
ATOM 3516 N N . VAL B 1 73 ? -13.289 16.703 9.352 1 98.88 73 VAL B N 1
ATOM 3517 C CA . VAL B 1 73 ? -12.125 16.047 8.758 1 98.88 73 VAL B CA 1
ATOM 3518 C C . VAL B 1 73 ? -12.414 14.57 8.523 1 98.88 73 VAL B C 1
ATOM 3520 O O . VAL B 1 73 ? -12.078 14.031 7.465 1 98.88 73 VAL B O 1
ATOM 3523 N N . GLU B 1 74 ? -12.984 13.93 9.531 1 98.88 74 GLU B N 1
ATOM 3524 C CA . GLU B 1 74 ? -13.312 12.516 9.43 1 98.88 74 GLU B CA 1
ATOM 3525 C C . GLU B 1 74 ? -14.234 12.242 8.25 1 98.88 74 GLU B C 1
ATOM 3527 O O . GLU B 1 74 ? -13.992 11.328 7.461 1 98.88 74 GLU B O 1
ATOM 3532 N N . GLU B 1 75 ? -15.281 13.047 8.086 1 98.88 75 GLU B N 1
ATOM 3533 C CA . GLU B 1 75 ? -16.266 12.82 7.031 1 98.88 75 GLU B CA 1
ATOM 3534 C C . GLU B 1 75 ? -15.664 13.094 5.656 1 98.88 75 GLU B C 1
ATOM 3536 O O . GLU B 1 75 ? -15.953 12.375 4.695 1 98.88 75 GLU B O 1
ATOM 3541 N N . ILE B 1 76 ? -14.859 14.148 5.539 1 98.88 76 ILE B N 1
ATOM 3542 C CA . ILE B 1 76 ? -14.219 14.438 4.262 1 98.88 76 ILE B CA 1
ATOM 3543 C C . ILE B 1 76 ? -13.211 13.336 3.928 1 98.88 76 ILE B C 1
ATOM 3545 O O . ILE B 1 76 ? -13.148 12.875 2.787 1 98.88 76 ILE B O 1
ATOM 3549 N N . GLY B 1 77 ? -12.43 12.914 4.941 1 98.81 77 GLY B N 1
ATOM 3550 C CA . GLY B 1 77 ? -11.469 11.836 4.758 1 98.81 77 GLY B CA 1
ATOM 3551 C C . GLY B 1 77 ? -12.117 10.523 4.359 1 98.81 77 GLY B C 1
ATOM 3552 O O . GLY B 1 77 ? -11.531 9.75 3.602 1 98.81 77 GLY B O 1
ATOM 3553 N N . ARG B 1 78 ? -13.305 10.281 4.91 1 98.75 78 ARG B N 1
ATOM 3554 C CA . ARG B 1 78 ? -14.078 9.094 4.57 1 98.75 78 ARG B CA 1
ATOM 3555 C C . ARG B 1 78 ? -14.422 9.07 3.086 1 98.75 78 ARG B C 1
ATOM 3557 O O . ARG B 1 78 ? -14.43 8.008 2.461 1 98.75 78 ARG B O 1
ATOM 3564 N N . ALA B 1 79 ? -14.617 10.211 2.504 1 98.75 79 ALA B N 1
ATOM 3565 C CA . ALA B 1 79 ? -14.969 10.328 1.09 1 98.75 79 ALA B CA 1
ATOM 3566 C C . ALA B 1 79 ? -13.727 10.25 0.208 1 98.75 79 ALA B C 1
ATOM 3568 O O . ALA B 1 79 ? -13.742 9.617 -0.849 1 98.75 79 ALA B O 1
ATOM 3569 N N . CYS B 1 80 ? -12.672 10.898 0.621 1 98.81 80 CYS B N 1
ATOM 3570 C CA . CYS B 1 80 ? -11.43 10.938 -0.137 1 98.81 80 CYS B CA 1
ATOM 3571 C C . CYS B 1 80 ? -10.258 11.344 0.756 1 98.81 80 CYS B C 1
ATOM 3573 O O . CYS B 1 80 ? -10.234 12.445 1.299 1 98.81 80 CYS B O 1
ATOM 3575 N N . GLY B 1 81 ? -9.266 10.461 0.846 1 98.75 81 GLY B N 1
ATOM 3576 C CA . GLY B 1 81 ? -8.117 10.727 1.689 1 98.75 81 GLY B CA 1
ATOM 3577 C C . GLY B 1 81 ? -7.32 11.938 1.25 1 98.75 81 GLY B C 1
ATOM 3578 O O . GLY B 1 81 ? -6.883 12.734 2.082 1 98.75 81 GLY B O 1
ATOM 3579 N N . GLY B 1 82 ? -7.137 12.117 -0.058 1 98.75 82 GLY B N 1
ATOM 3580 C CA . GLY B 1 82 ? -6.391 13.25 -0.587 1 98.75 82 GLY B CA 1
ATOM 3581 C C . GLY B 1 82 ? -7.059 14.586 -0.318 1 98.75 82 GLY B C 1
ATOM 3582 O O . GLY B 1 82 ? -6.41 15.531 0.13 1 98.75 82 GLY B O 1
ATOM 3583 N N . THR B 1 83 ? -8.344 14.648 -0.575 1 98.81 83 THR B N 1
ATOM 3584 C CA . THR B 1 83 ? -9.102 15.867 -0.295 1 98.81 83 THR B CA 1
ATOM 3585 C C . THR B 1 83 ? -9.094 16.172 1.199 1 98.81 83 THR B C 1
ATOM 3587 O O . THR B 1 83 ? -8.953 17.328 1.6 1 98.81 83 THR B O 1
ATOM 3590 N N . GLY B 1 84 ? -9.234 15.125 1.97 1 98.81 84 GLY B N 1
ATOM 3591 C CA . GLY B 1 84 ? -9.188 15.289 3.414 1 98.81 84 GLY B CA 1
ATOM 3592 C C . GLY B 1 84 ? -7.867 15.844 3.908 1 98.81 84 GLY B C 1
ATOM 3593 O O . GLY B 1 84 ? -7.836 16.688 4.809 1 98.81 84 GLY B O 1
ATOM 3594 N N . LEU B 1 85 ? -6.77 15.359 3.326 1 98.81 85 LEU B N 1
ATOM 3595 C CA . LEU B 1 85 ? -5.445 15.844 3.715 1 98.81 85 LEU B CA 1
ATOM 3596 C C . LEU B 1 85 ? -5.301 17.328 3.42 1 98.81 85 LEU B C 1
ATOM 3598 O O . LEU B 1 85 ? -4.82 18.094 4.266 1 98.81 85 LEU B O 1
ATOM 3602 N N . SER B 1 86 ? -5.699 17.734 2.248 1 98.81 86 SER B N 1
ATOM 3603 C CA . SER B 1 86 ? -5.617 19.141 1.869 1 98.81 86 SER B CA 1
ATOM 3604 C C . SER B 1 86 ? -6.484 20.016 2.777 1 98.81 86 SER B C 1
ATOM 3606 O O . SER B 1 86 ? -6.086 21.109 3.156 1 98.81 86 SER B O 1
ATOM 3608 N N . TYR B 1 87 ? -7.648 19.531 3.102 1 98.81 87 TYR B N 1
ATOM 3609 C CA . TYR B 1 87 ? -8.547 20.266 3.986 1 98.81 87 TYR B CA 1
ATOM 3610 C C . TYR B 1 87 ? -7.934 20.422 5.371 1 98.81 87 TYR B C 1
ATOM 3612 O O . TYR B 1 87 ? -7.875 21.531 5.902 1 98.81 87 TYR B O 1
ATOM 3620 N N . ALA B 1 88 ? -7.469 19.297 5.926 1 98.62 88 ALA B N 1
ATOM 3621 C CA . ALA B 1 88 ? -6.879 19.328 7.262 1 98.62 88 ALA B CA 1
ATOM 3622 C C . ALA B 1 88 ? -5.676 20.266 7.312 1 98.62 88 ALA B C 1
ATOM 3624 O O . ALA B 1 88 ? -5.535 21.047 8.25 1 98.62 88 ALA B O 1
ATOM 3625 N N . ALA B 1 89 ? -4.832 20.172 6.285 1 98.06 89 ALA B N 1
ATOM 3626 C CA . ALA B 1 89 ? -3.621 20.984 6.234 1 98.06 89 ALA B CA 1
ATOM 3627 C C . ALA B 1 89 ? -3.967 22.469 6.105 1 98.06 89 ALA B C 1
ATOM 3629 O O . ALA B 1 89 ? -3.301 23.312 6.699 1 98.06 89 ALA B O 1
ATOM 3630 N N . ALA B 1 90 ? -4.984 22.75 5.336 1 98.5 90 ALA B N 1
ATOM 3631 C CA . ALA B 1 90 ? -5.379 24.141 5.129 1 98.5 90 ALA B CA 1
ATOM 3632 C C . ALA B 1 90 ? -5.793 24.797 6.445 1 98.5 90 ALA B C 1
ATOM 3634 O O . ALA B 1 90 ? -5.414 25.938 6.727 1 98.5 90 ALA B O 1
ATOM 3635 N N . VAL B 1 91 ? -6.477 24.062 7.203 1 98.25 91 VAL B N 1
ATOM 3636 C CA . VAL B 1 91 ? -7.059 24.641 8.414 1 98.25 91 VAL B CA 1
ATOM 3637 C C . VAL B 1 91 ? -6.051 24.562 9.555 1 98.25 91 VAL B C 1
ATOM 3639 O O . VAL B 1 91 ? -5.699 25.578 10.148 1 98.25 91 VAL B O 1
ATOM 3642 N N . SER B 1 92 ? -5.535 23.391 9.836 1 96.94 92 SER B N 1
ATOM 3643 C CA . SER B 1 92 ? -4.75 23.156 11.047 1 96.94 92 SER B CA 1
ATOM 3644 C C . SER B 1 92 ? -3.338 23.719 10.906 1 96.94 92 SER B C 1
ATOM 3646 O O . SER B 1 92 ? -2.766 24.234 11.867 1 96.94 92 SER B O 1
ATOM 3648 N N . LEU B 1 93 ? -2.777 23.609 9.719 1 95.88 93 LEU B N 1
ATOM 3649 C CA . LEU B 1 93 ? -1.4 24.047 9.523 1 95.88 93 LEU B CA 1
ATOM 3650 C C . LEU B 1 93 ? -1.356 25.422 8.867 1 95.88 93 LEU B C 1
ATOM 3652 O O . LEU B 1 93 ? -0.543 26.266 9.25 1 95.88 93 LEU B O 1
ATOM 3656 N N . GLY B 1 94 ? -2.229 25.641 7.98 1 97.5 94 GLY B N 1
ATOM 3657 C CA . GLY B 1 94 ? -2.178 26.844 7.18 1 97.5 94 GLY B CA 1
ATOM 3658 C C . GLY B 1 94 ? -2.791 28.047 7.875 1 97.5 94 GLY B C 1
ATOM 3659 O O . GLY B 1 94 ? -2.195 29.125 7.902 1 97.5 94 GLY B O 1
ATOM 3660 N N . ALA B 1 95 ? -3.914 27.875 8.492 1 98.38 95 ALA B N 1
ATOM 3661 C CA . ALA B 1 95 ? -4.695 29 9 1 98.38 95 ALA B CA 1
ATOM 3662 C C . ALA B 1 95 ? -4.496 29.172 10.508 1 98.38 95 ALA B C 1
ATOM 3664 O O . ALA B 1 95 ? -4.402 30.297 11 1 98.38 95 ALA B O 1
ATOM 3665 N N . THR B 1 96 ? -4.383 28.109 11.242 1 97.94 96 THR B N 1
ATOM 3666 C CA . THR B 1 96 ? -4.402 28.125 12.695 1 97.94 96 THR B CA 1
ATOM 3667 C C . THR B 1 96 ? -3.25 28.953 13.25 1 97.94 96 THR B C 1
ATOM 3669 O O . THR B 1 96 ? -3.42 29.688 14.234 1 97.94 96 THR B O 1
ATOM 3672 N N . PRO B 1 97 ? -2.074 28.938 12.656 1 98 97 PRO B N 1
ATOM 3673 C CA . PRO B 1 97 ? -0.995 29.766 13.195 1 98 97 PRO B CA 1
ATOM 3674 C C . PRO B 1 97 ? -1.33 31.266 13.172 1 98 97 PRO B C 1
ATOM 3676 O O . PRO B 1 97 ? -0.896 32 14.047 1 98 97 PRO B O 1
ATOM 3679 N N . PHE B 1 98 ? -2.057 31.719 12.195 1 98.44 98 PHE B N 1
ATOM 3680 C CA . PHE B 1 98 ? -2.467 33.125 12.156 1 98.44 98 PHE B CA 1
ATOM 3681 C C . PHE B 1 98 ? -3.426 33.438 13.297 1 98.44 98 PHE B C 1
ATOM 3683 O O . PHE B 1 98 ? -3.359 34.5 13.891 1 98.44 98 PHE B O 1
ATOM 3690 N N . TYR B 1 99 ? -4.297 32.531 13.555 1 98.06 99 TYR B N 1
ATOM 3691 C CA . TYR B 1 99 ? -5.234 32.719 14.656 1 98.06 99 TYR B CA 1
ATOM 3692 C C . TYR B 1 99 ? -4.508 32.781 15.992 1 98.06 99 TYR B C 1
ATOM 3694 O O . TYR B 1 99 ? -4.797 33.625 16.828 1 98.06 99 TYR B O 1
ATOM 3702 N N . ASN B 1 100 ? -3.553 31.859 16.203 1 97.5 100 ASN B N 1
ATOM 3703 C CA . ASN B 1 100 ? -2.895 31.703 17.5 1 97.5 100 ASN B CA 1
ATOM 3704 C C . ASN B 1 100 ? -1.871 32.812 17.75 1 97.5 100 ASN B C 1
ATOM 3706 O O . ASN B 1 100 ? -1.682 33.25 18.875 1 97.5 100 ASN B O 1
ATOM 3710 N N . PHE B 1 101 ? -1.211 33.25 16.672 1 98.25 101 PHE B N 1
ATOM 3711 C CA . PHE B 1 101 ? -0.019 34.062 16.922 1 98.25 101 PHE B CA 1
ATOM 3712 C C . PHE B 1 101 ? -0.083 35.375 16.156 1 98.25 101 PHE B C 1
ATOM 3714 O O . PHE B 1 101 ? 0.722 36.281 16.406 1 98.25 101 PHE B O 1
ATOM 3721 N N . GLY B 1 102 ? -1.011 35.562 15.25 1 98.31 102 GLY B N 1
ATOM 3722 C CA . GLY B 1 102 ? -1.054 36.75 14.398 1 98.31 102 GLY B CA 1
ATOM 3723 C C . GLY B 1 102 ? -1.531 38 15.125 1 98.31 102 GLY B C 1
ATOM 3724 O O . GLY B 1 102 ? -2.305 37.906 16.078 1 98.31 102 GLY B O 1
ATOM 3725 N N . THR B 1 103 ? -1.046 39.125 14.695 1 98 103 THR B N 1
ATOM 3726 C CA . THR B 1 103 ? -1.636 40.406 15.117 1 98 103 THR B CA 1
ATOM 3727 C C . THR B 1 103 ? -3.047 40.562 14.555 1 98 103 THR B C 1
ATOM 3729 O O . THR B 1 103 ? -3.453 39.812 13.672 1 98 103 THR B O 1
ATOM 3732 N N . GLU B 1 104 ? -3.729 41.562 15.125 1 98.19 104 GLU B N 1
ATOM 3733 C CA . GLU B 1 104 ? -5.07 41.812 14.609 1 98.19 104 GLU B CA 1
ATOM 3734 C C . GLU B 1 104 ? -5.039 42.125 13.117 1 98.19 104 GLU B C 1
ATOM 3736 O O . GLU B 1 104 ? -5.91 41.688 12.367 1 98.19 104 GLU B O 1
ATOM 3741 N N . GLU B 1 105 ? -4.082 42.875 12.703 1 98.06 105 GLU B N 1
ATOM 3742 C CA . GLU B 1 105 ? -3.928 43.188 11.289 1 98.06 105 GLU B CA 1
ATOM 3743 C C . GLU B 1 105 ? -3.656 41.938 10.453 1 98.06 105 GLU B C 1
ATOM 3745 O O . GLU B 1 105 ? -4.223 41.781 9.367 1 98.06 105 GLU B O 1
ATOM 3750 N N . GLN B 1 106 ? -2.844 41.094 10.906 1 98.25 106 GLN B N 1
ATOM 3751 C CA . GLN B 1 106 ? -2.502 39.844 10.195 1 98.25 106 GLN B CA 1
ATOM 3752 C C . GLN B 1 106 ? -3.697 38.906 10.125 1 98.25 106 GLN B C 1
ATOM 3754 O O . GLN B 1 106 ? -3.908 38.25 9.109 1 98.25 106 GLN B O 1
ATOM 3759 N N . LYS B 1 107 ? -4.457 38.812 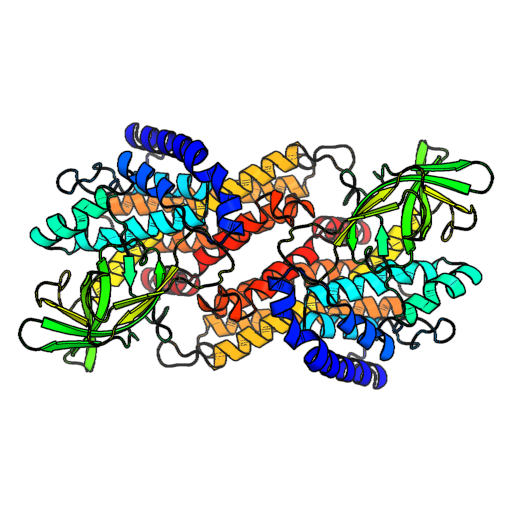11.188 1 98.62 107 LYS B N 1
ATOM 3760 C CA . LYS B 1 107 ? -5.648 37.969 11.188 1 98.62 107 LYS B CA 1
ATOM 3761 C C . LYS B 1 107 ? -6.652 38.469 10.141 1 98.62 107 LYS B C 1
ATOM 3763 O O . LYS B 1 107 ? -7.184 37.656 9.375 1 98.62 107 LYS B O 1
ATOM 3768 N N . GLN B 1 108 ? -6.832 39.781 10.117 1 98.19 108 GLN B N 1
ATOM 3769 C CA . GLN B 1 108 ? -7.773 40.312 9.141 1 98.19 108 GLN B CA 1
ATOM 3770 C C . GLN B 1 108 ? -7.273 40.125 7.719 1 98.19 108 GLN B C 1
ATOM 3772 O O . GLN B 1 108 ? -8.047 39.75 6.832 1 98.19 108 GLN B O 1
ATOM 3777 N N . LYS B 1 109 ? -6.066 40.25 7.496 1 97.88 109 LYS B N 1
ATOM 3778 C CA . LYS B 1 109 ? -5.484 40.25 6.156 1 97.88 109 LYS B CA 1
ATOM 3779 C C . LYS B 1 109 ? -5.324 38.812 5.645 1 97.88 109 LYS B C 1
ATOM 3781 O O . LYS B 1 109 ? -5.52 38.531 4.457 1 97.88 109 LYS B O 1
ATOM 3786 N N . PHE B 1 110 ? -4.957 37.906 6.531 1 98.31 110 PHE B N 1
ATOM 3787 C CA . PHE B 1 110 ? -4.539 36.594 6.051 1 98.31 110 PHE B CA 1
ATOM 3788 C C . PHE B 1 110 ? -5.492 35.5 6.539 1 98.31 110 PHE B C 1
ATOM 3790 O O . PHE B 1 110 ? -5.848 34.594 5.785 1 98.31 110 PHE B O 1
ATOM 3797 N N . LEU B 1 111 ? -5.969 35.5 7.754 1 98.56 111 LEU B N 1
ATOM 3798 C CA . LEU B 1 111 ? -6.82 34.438 8.305 1 98.56 111 LEU B CA 1
ATOM 3799 C C . LEU B 1 111 ? -8.219 34.5 7.703 1 98.56 111 LEU B C 1
ATOM 3801 O O . LEU B 1 111 ? -8.781 33.469 7.34 1 98.56 111 LEU B O 1
ATOM 3805 N N . VAL B 1 112 ? -8.781 35.688 7.609 1 98.56 112 VAL B N 1
ATOM 3806 C CA . VAL B 1 112 ? -10.172 35.875 7.203 1 98.56 112 VAL B CA 1
ATOM 3807 C C . VAL B 1 112 ? -10.391 35.25 5.82 1 98.56 112 VAL B C 1
ATOM 3809 O O . VAL B 1 112 ? -11.297 34.469 5.629 1 98.56 112 VAL B O 1
ATOM 3812 N N . PRO B 1 113 ? -9.523 35.562 4.816 1 98.5 113 PRO B N 1
ATOM 3813 C CA . PRO B 1 113 ? -9.742 34.938 3.506 1 98.5 113 PRO B CA 1
ATOM 3814 C C . PRO B 1 113 ? -9.602 33.406 3.547 1 98.5 113 PRO B C 1
ATOM 3816 O O . PRO B 1 113 ? -10.289 32.719 2.801 1 98.5 113 PRO B O 1
ATOM 3819 N N . MET B 1 114 ? -8.75 32.875 4.348 1 98.62 114 MET B N 1
ATOM 3820 C CA . MET B 1 114 ? -8.609 31.422 4.469 1 98.62 114 MET B CA 1
ATOM 3821 C C . MET B 1 114 ? -9.844 30.812 5.125 1 98.62 114 MET B C 1
ATOM 3823 O O . MET B 1 114 ? -10.359 29.797 4.652 1 98.62 114 MET B O 1
ATOM 3827 N N . ALA B 1 115 ? -10.32 31.453 6.188 1 98.38 115 ALA B N 1
ATOM 3828 C CA . ALA B 1 115 ? -11.492 30.969 6.906 1 98.38 115 ALA B CA 1
ATOM 3829 C C . ALA B 1 115 ? -12.727 30.984 6.008 1 98.38 115 ALA B C 1
ATOM 3831 O O . ALA B 1 115 ? -13.594 30.109 6.117 1 98.38 115 ALA B O 1
ATOM 3832 N N . GLN B 1 116 ? -12.711 31.906 5.078 1 97.44 116 GLN B N 1
ATOM 3833 C CA . GLN B 1 116 ? -13.852 32.062 4.18 1 97.44 116 GLN B CA 1
ATOM 3834 C C . GLN B 1 116 ? -13.695 31.188 2.939 1 97.44 116 GLN B C 1
ATOM 3836 O O . GLN B 1 116 ? -14.586 31.156 2.084 1 97.44 116 GLN B O 1
ATOM 3841 N N . GLY B 1 117 ? -12.656 30.516 2.838 1 97.44 117 GLY B N 1
ATOM 3842 C CA . GLY B 1 117 ? -12.43 29.578 1.75 1 97.44 117 GLY B CA 1
ATOM 3843 C C . GLY B 1 117 ? -12.023 30.266 0.453 1 97.44 117 GLY B C 1
ATOM 3844 O O . GLY B 1 117 ? -12.117 29.656 -0.62 1 97.44 117 GLY B O 1
ATOM 3845 N N . LYS B 1 118 ? -11.586 31.5 0.507 1 97.62 118 LYS B N 1
ATOM 3846 C CA . LYS B 1 118 ? -11.172 32.219 -0.688 1 97.62 118 LYS B CA 1
ATOM 3847 C C . LYS B 1 118 ? -9.758 31.844 -1.113 1 97.62 118 LYS B C 1
ATOM 3849 O O . LYS B 1 118 ? -9.375 32.062 -2.264 1 97.62 118 LYS B O 1
ATOM 3854 N N . THR B 1 119 ? -8.977 31.312 -0.248 1 98.12 119 THR B N 1
ATOM 3855 C CA . THR B 1 119 ? -7.648 30.75 -0.483 1 98.12 119 THR B CA 1
ATOM 3856 C C . THR B 1 119 ? -7.336 29.641 0.519 1 98.12 119 THR B C 1
ATOM 3858 O O . THR B 1 119 ? -8.023 29.516 1.533 1 98.12 119 THR B O 1
ATOM 3861 N N . LEU B 1 120 ? -6.414 28.812 0.201 1 98.44 120 LEU B N 1
ATOM 3862 C CA . LEU B 1 120 ? -6.02 27.75 1.124 1 98.44 120 LEU B CA 1
ATOM 3863 C C . LEU B 1 120 ? -4.781 28.156 1.915 1 98.44 120 LEU B C 1
ATOM 3865 O O . LEU B 1 120 ? -4 29 1.467 1 98.44 120 LEU B O 1
ATOM 3869 N N . GLY B 1 121 ? -4.715 27.625 3.1 1 97.56 121 GLY B N 1
ATOM 3870 C CA . GLY B 1 121 ? -3.51 27.812 3.895 1 97.56 121 GLY B CA 1
ATOM 3871 C C . GLY B 1 121 ? -2.416 26.812 3.545 1 97.56 121 GLY B C 1
ATOM 3872 O O . GLY B 1 121 ? -2.699 25.703 3.09 1 97.56 121 GLY B O 1
ATOM 3873 N N . SER B 1 122 ? -1.188 27.188 3.752 1 98.31 122 SER B N 1
ATOM 3874 C CA . SER B 1 122 ? -0.01 26.359 3.518 1 98.31 122 SER B CA 1
ATOM 3875 C C . SER B 1 122 ? 1.116 26.719 4.484 1 98.31 122 SER B C 1
ATOM 3877 O O . SER B 1 122 ? 1.261 27.875 4.883 1 98.31 122 SER B O 1
ATOM 3879 N N . PHE B 1 123 ? 1.83 25.734 4.836 1 97.25 123 PHE B N 1
ATOM 3880 C CA . PHE B 1 123 ? 2.904 25.875 5.812 1 97.25 123 PHE B CA 1
ATOM 3881 C C . PHE B 1 123 ? 4.184 25.219 5.309 1 97.25 123 PHE B C 1
ATOM 3883 O O . PHE B 1 123 ? 4.195 24.031 5.004 1 97.25 123 PHE B O 1
ATOM 3890 N N . GLY B 1 124 ? 5.254 25.984 5.266 1 96.88 124 GLY B N 1
ATOM 3891 C CA . GLY B 1 124 ? 6.52 25.5 4.734 1 96.88 124 GLY B CA 1
ATOM 3892 C C . GLY B 1 124 ? 7.543 25.203 5.816 1 96.88 124 GLY B C 1
ATOM 3893 O O . GLY B 1 124 ? 8.406 26.031 6.109 1 96.88 124 GLY B O 1
ATOM 3894 N N . LEU B 1 125 ? 7.613 23.922 6.273 1 94.44 125 LEU B N 1
ATOM 3895 C CA . LEU B 1 125 ? 8.516 23.5 7.332 1 94.44 125 LEU B CA 1
ATOM 3896 C C . LEU B 1 125 ? 9.57 22.531 6.793 1 94.44 125 LEU B C 1
ATOM 3898 O O . LEU B 1 125 ? 10.773 22.828 6.84 1 94.44 125 LEU B O 1
ATOM 3902 N N . THR B 1 126 ? 9.156 21.469 6.195 1 95.94 126 THR B N 1
ATOM 3903 C CA . THR B 1 126 ? 10.016 20.359 5.805 1 95.94 126 THR B CA 1
ATOM 3904 C C . THR B 1 126 ? 10.984 20.781 4.699 1 95.94 126 THR B C 1
ATOM 3906 O O . THR B 1 126 ? 10.602 21.531 3.789 1 95.94 126 THR B O 1
ATOM 3909 N N . GLU B 1 127 ? 12.211 20.422 4.844 1 97.06 127 GLU B N 1
ATOM 3910 C CA . GLU B 1 127 ? 13.266 20.609 3.852 1 97.06 127 GLU B CA 1
ATOM 3911 C C . GLU B 1 127 ? 13.914 19.281 3.475 1 97.06 127 GLU B C 1
ATOM 3913 O O . GLU B 1 127 ? 13.797 18.297 4.207 1 97.06 127 GLU B O 1
ATOM 3918 N N . PRO B 1 128 ? 14.555 19.281 2.328 1 94.5 128 PRO B N 1
ATOM 3919 C CA . PRO B 1 128 ? 15.227 18.031 1.938 1 94.5 128 PRO B CA 1
ATOM 3920 C C . PRO B 1 128 ? 16.156 17.5 3.025 1 94.5 128 PRO B C 1
ATOM 3922 O O . PRO B 1 128 ? 16.25 16.297 3.227 1 94.5 128 PRO B O 1
ATOM 3925 N N . ASN B 1 129 ? 16.75 18.344 3.787 1 92.44 129 ASN B N 1
ATOM 3926 C CA . ASN B 1 129 ? 17.734 17.922 4.781 1 92.44 129 ASN B CA 1
ATOM 3927 C C . ASN B 1 129 ? 17.141 17.906 6.184 1 92.44 129 ASN B C 1
ATOM 3929 O O . ASN B 1 129 ? 17.797 17.484 7.137 1 92.44 129 ASN B O 1
ATOM 3933 N N . ALA B 1 130 ? 15.922 18.422 6.34 1 92.69 130 ALA B N 1
ATOM 3934 C CA . ALA B 1 130 ? 15.305 18.516 7.66 1 92.69 130 ALA B CA 1
ATOM 3935 C C . ALA B 1 130 ? 13.844 18.078 7.621 1 92.69 130 ALA B C 1
ATOM 3937 O O . ALA B 1 130 ? 12.992 18.75 7.039 1 92.69 130 ALA B O 1
ATOM 3938 N N . GLY B 1 131 ? 13.586 16.922 8.258 1 92.5 131 GLY B N 1
ATOM 3939 C CA . GLY B 1 131 ? 12.242 16.391 8.414 1 92.5 131 GLY B CA 1
ATOM 3940 C C . GLY B 1 131 ? 11.789 16.344 9.867 1 92.5 131 GLY B C 1
ATOM 3941 O O . GLY B 1 131 ? 11.43 17.375 10.445 1 92.5 131 GLY B O 1
ATOM 3942 N N . SER B 1 132 ? 11.961 15.188 10.492 1 90.75 132 SER B N 1
ATOM 3943 C CA . SER B 1 132 ? 11.633 15.031 11.906 1 90.75 132 SER B CA 1
ATOM 3944 C C . SER B 1 132 ? 12.516 15.922 12.781 1 90.75 132 SER B C 1
ATOM 3946 O O . SER B 1 132 ? 12.078 16.391 13.836 1 90.75 132 SER B O 1
ATOM 3948 N N . ASP B 1 133 ? 13.719 16.141 12.328 1 91.69 133 ASP B N 1
ATOM 3949 C CA . ASP B 1 133 ? 14.594 17.125 12.969 1 91.69 133 ASP B CA 1
ATOM 3950 C C . ASP B 1 133 ? 14.297 18.531 12.469 1 91.69 133 ASP B C 1
ATOM 3952 O O . ASP B 1 133 ? 15.125 19.156 11.797 1 91.69 133 ASP B O 1
ATOM 3956 N N . ALA B 1 134 ? 13.266 19.078 12.914 1 85.69 134 ALA B N 1
ATOM 3957 C CA . ALA B 1 134 ? 12.781 20.359 12.406 1 85.69 134 ALA B CA 1
ATOM 3958 C C . ALA B 1 134 ? 13.742 21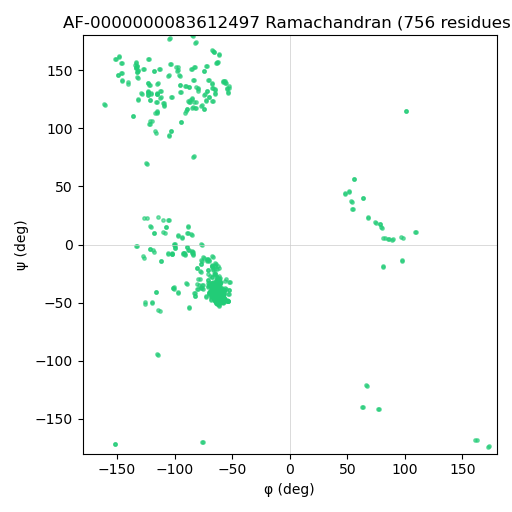.484 12.758 1 85.69 134 ALA B C 1
ATOM 3960 O O . ALA B 1 134 ? 13.812 22.5 12.055 1 85.69 134 ALA B O 1
ATOM 3961 N N . GLY B 1 135 ? 14.438 21.312 13.828 1 88.12 135 GLY B N 1
ATOM 3962 C CA . GLY B 1 135 ? 15.422 22.312 14.211 1 88.12 135 GLY B CA 1
ATOM 3963 C C . GLY B 1 135 ? 16.594 22.391 13.25 1 88.12 135 GLY B C 1
ATOM 3964 O O . GLY B 1 135 ? 17.359 23.359 13.281 1 88.12 135 GLY B O 1
ATOM 3965 N N . GLY B 1 136 ? 16.688 21.438 12.336 1 90.62 136 GLY B N 1
ATOM 3966 C CA . GLY B 1 136 ? 17.797 21.391 11.383 1 90.62 136 GLY B CA 1
ATOM 3967 C C . GLY B 1 136 ? 17.531 22.188 10.117 1 90.62 136 GLY B C 1
ATOM 3968 O O . GLY B 1 136 ? 18.25 22.047 9.133 1 90.62 136 GLY B O 1
ATOM 3969 N N . THR B 1 137 ? 16.531 23.047 10.141 1 94.31 137 THR B N 1
ATOM 3970 C CA . THR B 1 137 ? 16.188 23.859 8.984 1 94.31 137 THR B CA 1
ATOM 3971 C C . THR B 1 137 ? 17.391 24.672 8.508 1 94.31 137 THR B C 1
ATOM 3973 O O . THR B 1 137 ? 18.172 25.172 9.32 1 94.31 137 THR B O 1
ATOM 3976 N N . ARG B 1 138 ? 17.531 24.719 7.133 1 95.75 138 ARG B N 1
ATOM 3977 C CA . ARG B 1 138 ? 18.656 25.422 6.527 1 95.75 138 ARG B CA 1
ATOM 3978 C C . ARG B 1 138 ? 18.188 26.656 5.789 1 95.75 138 ARG B C 1
ATOM 3980 O O . ARG B 1 138 ? 19 27.516 5.418 1 95.75 138 ARG B O 1
ATOM 3987 N N . THR B 1 139 ? 16.938 26.781 5.543 1 98.25 139 THR B N 1
ATOM 3988 C CA . THR B 1 139 ? 16.406 28.047 5.039 1 98.25 139 THR B CA 1
ATOM 3989 C C . THR B 1 139 ? 16.828 29.203 5.945 1 98.25 139 THR B C 1
ATOM 3991 O O . THR B 1 139 ? 16.766 29.094 7.172 1 98.25 139 THR B O 1
ATOM 3994 N N . ARG B 1 140 ? 17.281 30.312 5.309 1 98.5 140 ARG B N 1
ATOM 3995 C CA . ARG B 1 140 ? 17.781 31.438 6.078 1 98.5 140 ARG B CA 1
ATOM 3996 C C . ARG B 1 140 ? 17.078 32.719 5.68 1 98.5 140 ARG B C 1
ATOM 3998 O O . ARG B 1 140 ? 16.641 32.875 4.535 1 98.5 140 ARG B O 1
ATOM 4005 N N . ALA B 1 141 ? 17.016 33.562 6.629 1 98.69 141 ALA B N 1
ATOM 4006 C CA . ALA B 1 141 ? 16.516 34.938 6.398 1 98.69 141 ALA B CA 1
ATOM 4007 C C . ALA B 1 141 ? 17.328 35.969 7.176 1 98.69 141 ALA B C 1
ATOM 4009 O O . ALA B 1 141 ? 17.75 35.688 8.312 1 98.69 141 ALA B O 1
ATOM 4010 N N . PHE B 1 142 ? 17.625 37.031 6.582 1 98.31 142 PHE B N 1
ATOM 4011 C CA . PHE B 1 142 ? 18.281 38.156 7.266 1 98.31 142 PHE B CA 1
ATOM 4012 C C . PHE B 1 142 ? 17.594 39.469 6.938 1 98.31 142 PHE B C 1
ATOM 4014 O O . PHE B 1 142 ? 16.969 39.594 5.883 1 98.31 142 PHE B O 1
ATOM 4021 N N . LEU B 1 143 ? 17.719 40.406 7.879 1 97.62 143 LEU B N 1
ATOM 4022 C CA . LEU B 1 143 ? 17.125 41.719 7.68 1 97.62 143 LEU B CA 1
ATOM 4023 C C . LEU B 1 143 ? 18.016 42.594 6.824 1 97.62 143 LEU B C 1
ATOM 4025 O O . LEU B 1 143 ? 19.203 42.75 7.109 1 97.62 143 LEU B O 1
ATOM 4029 N N . ASP B 1 144 ? 17.531 43.062 5.785 1 98.06 144 ASP B N 1
ATOM 4030 C CA . ASP B 1 144 ? 18.125 44.094 4.945 1 98.06 144 ASP B CA 1
ATOM 4031 C C . ASP B 1 144 ? 17.234 45.344 4.906 1 98.06 144 ASP B C 1
ATOM 4033 O O . ASP B 1 144 ? 16.312 45.438 4.09 1 98.06 144 ASP B O 1
ATOM 4037 N N . GLY B 1 145 ? 17.594 46.312 5.734 1 97.31 145 GLY B N 1
ATOM 4038 C CA . GLY B 1 145 ? 16.672 47.438 5.941 1 97.31 145 GLY B CA 1
ATOM 4039 C C . GLY B 1 145 ? 15.391 47.031 6.637 1 97.31 145 GLY B C 1
ATOM 4040 O O . GLY B 1 145 ? 15.422 46.469 7.73 1 97.31 145 GLY B O 1
ATOM 4041 N N . ASP B 1 146 ? 14.273 47.281 5.945 1 97.81 146 ASP B N 1
ATOM 4042 C CA . ASP B 1 146 ? 12.969 46.969 6.531 1 97.81 146 ASP B CA 1
ATOM 4043 C C . ASP B 1 146 ? 12.352 45.719 5.898 1 97.81 146 ASP B C 1
ATOM 4045 O O . ASP B 1 146 ? 11.141 45.531 5.977 1 97.81 146 ASP B O 1
ATOM 4049 N N . GLU B 1 147 ? 13.258 44.938 5.312 1 98.56 147 GLU B N 1
ATOM 4050 C CA . GLU B 1 147 ? 12.758 43.719 4.668 1 98.56 147 GLU B CA 1
ATOM 4051 C C . GLU B 1 147 ? 13.578 42.5 5.082 1 98.56 147 GLU B C 1
ATOM 4053 O O . GLU B 1 147 ? 14.789 42.594 5.285 1 98.56 147 GLU B O 1
ATOM 4058 N N . TRP B 1 148 ? 12.898 41.406 5.223 1 98.69 148 TRP B N 1
ATOM 4059 C CA . TRP B 1 148 ? 13.57 40.094 5.305 1 98.69 148 TRP B CA 1
ATOM 4060 C C . TRP B 1 148 ? 13.953 39.594 3.916 1 98.69 148 TRP B C 1
ATOM 4062 O O . TRP B 1 148 ? 13.164 39.719 2.973 1 98.69 148 TRP B O 1
ATOM 4072 N N . VAL B 1 149 ? 15.148 39.094 3.762 1 98.88 149 VAL B N 1
ATOM 4073 C CA . VAL B 1 149 ? 15.578 38.406 2.561 1 98.88 149 VAL B CA 1
ATOM 4074 C C . VAL B 1 149 ? 15.727 36.906 2.857 1 98.88 149 VAL B C 1
ATOM 4076 O O . VAL B 1 149 ? 16.516 36.5 3.723 1 98.88 149 VAL B O 1
ATOM 4079 N N . ILE B 1 150 ? 14.969 36.094 2.156 1 98.81 150 ILE B N 1
ATOM 4080 C CA . ILE B 1 150 ? 14.836 34.688 2.486 1 98.81 150 ILE B CA 1
ATOM 4081 C C . ILE B 1 150 ? 15.422 33.844 1.358 1 98.81 150 ILE B C 1
ATOM 4083 O O . ILE B 1 150 ? 15.125 34.062 0.184 1 98.81 150 ILE B O 1
ATOM 4087 N N . ASN B 1 151 ? 16.297 32.906 1.662 1 98.88 151 ASN B N 1
ATOM 4088 C CA . ASN B 1 151 ? 16.859 31.906 0.751 1 98.88 151 ASN B CA 1
ATOM 4089 C C . ASN B 1 151 ? 16.719 30.484 1.309 1 98.88 151 ASN B C 1
ATOM 4091 O O . ASN B 1 151 ? 17.016 30.25 2.479 1 98.88 151 ASN B O 1
ATOM 4095 N N . GLY B 1 152 ? 16.219 29.656 0.517 1 98.44 152 GLY B N 1
ATOM 4096 C CA . GLY B 1 152 ? 16.109 28.266 0.935 1 98.44 152 GLY B CA 1
ATOM 4097 C C . GLY B 1 152 ? 15.133 27.469 0.097 1 98.44 152 GLY B C 1
ATOM 4098 O O . GLY B 1 152 ? 14.797 27.859 -1.018 1 98.44 152 GLY B O 1
ATOM 4099 N N . GLU B 1 153 ? 14.773 26.281 0.528 1 98.31 153 GLU B N 1
ATOM 4100 C CA . GLU B 1 153 ? 13.82 25.391 -0.145 1 98.31 153 GLU B CA 1
ATOM 4101 C C . GLU B 1 153 ? 13.008 24.594 0.862 1 98.31 153 GLU B C 1
ATOM 4103 O O . GLU B 1 153 ? 13.492 24.266 1.945 1 98.31 153 GLU B O 1
ATOM 4108 N N . LYS B 1 154 ? 11.805 24.438 0.585 1 98.25 154 LYS B N 1
ATOM 4109 C CA . LYS B 1 154 ? 10.891 23.562 1.314 1 98.25 154 LYS B CA 1
ATOM 4110 C C . LYS B 1 154 ? 10.359 22.453 0.415 1 98.25 154 LYS B C 1
ATOM 4112 O O . LYS B 1 154 ? 10.273 22.625 -0.803 1 98.25 154 LYS B O 1
ATOM 4117 N N . CYS B 1 155 ? 10.055 21.266 1.019 1 97.62 155 CYS B N 1
ATOM 4118 C CA . CYS B 1 155 ? 9.539 20.156 0.22 1 97.62 155 CYS B CA 1
ATOM 4119 C C . CYS B 1 155 ? 8.328 19.516 0.888 1 97.62 155 CYS B C 1
ATOM 4121 O O . CYS B 1 155 ? 8.156 19.625 2.104 1 97.62 155 CYS B O 1
ATOM 4123 N N . TRP B 1 156 ? 7.465 18.953 0.041 1 97.88 156 TRP B N 1
ATOM 4124 C CA . TRP B 1 156 ? 6.242 18.25 0.423 1 97.88 156 TRP B CA 1
ATOM 4125 C C . TRP B 1 156 ? 5.262 19.203 1.102 1 97.88 156 TRP B C 1
ATOM 4127 O O . TRP B 1 156 ? 4.621 18.844 2.092 1 97.88 156 TRP B O 1
ATOM 4137 N N . ILE B 1 157 ? 5.172 20.359 0.615 1 98.38 157 ILE B N 1
ATOM 4138 C CA . ILE B 1 157 ? 4.309 21.359 1.233 1 98.38 157 ILE B CA 1
ATOM 4139 C C . ILE B 1 157 ? 2.906 21.266 0.634 1 98.38 157 ILE B C 1
ATOM 4141 O O . ILE B 1 157 ? 2.721 21.5 -0.564 1 98.38 157 ILE B O 1
ATOM 4145 N N . THR B 1 158 ? 1.952 20.938 1.439 1 98.44 158 THR B N 1
ATOM 4146 C CA . THR B 1 158 ? 0.571 20.766 1.005 1 98.44 158 THR B CA 1
ATOM 4147 C C . THR B 1 158 ? -0.07 22.109 0.67 1 98.44 158 THR B C 1
ATOM 4149 O O . THR B 1 158 ? 0.084 23.078 1.416 1 98.44 158 THR B O 1
ATOM 4152 N N . ASN B 1 159 ? -0.744 22.281 -0.468 1 98.69 159 ASN B N 1
ATOM 4153 C CA . ASN B 1 159 ? -1.685 23.312 -0.883 1 98.69 159 ASN B CA 1
ATOM 4154 C C . ASN B 1 159 ? -0.962 24.562 -1.392 1 98.69 159 ASN B C 1
ATOM 4156 O O . ASN B 1 159 ? -1.601 25.547 -1.754 1 98.69 159 ASN B O 1
ATOM 4160 N N . ALA B 1 160 ? 0.363 24.547 -1.511 1 98.69 160 ALA B N 1
ATOM 4161 C CA . ALA B 1 160 ? 1.101 25.766 -1.797 1 98.69 160 ALA B CA 1
ATOM 4162 C C . ALA B 1 160 ? 0.692 26.344 -3.146 1 98.69 160 ALA B C 1
ATOM 4164 O O . ALA B 1 160 ? 0.664 27.578 -3.318 1 98.69 160 ALA B O 1
ATOM 4165 N N . SER B 1 161 ? 0.304 25.531 -4.125 1 98.31 161 SER B N 1
ATOM 4166 C CA . SER B 1 161 ? -0.097 25.984 -5.449 1 98.31 161 SER B CA 1
ATOM 4167 C C . SER B 1 161 ? -1.409 26.766 -5.395 1 98.31 161 SER B C 1
ATOM 4169 O O . SER B 1 161 ? -1.737 27.5 -6.32 1 98.31 161 SER B O 1
ATOM 4171 N N . TYR B 1 162 ? -2.129 26.594 -4.328 1 98.25 162 TYR B N 1
ATOM 4172 C CA . TYR B 1 162 ? -3.459 27.188 -4.227 1 98.25 162 TYR B CA 1
ATOM 4173 C C . TYR B 1 162 ? -3.547 28.125 -3.033 1 98.25 162 TYR B C 1
ATOM 4175 O O . TYR B 1 162 ? -4.641 28.469 -2.574 1 98.25 162 TYR B O 1
ATOM 4183 N N . ALA B 1 163 ? -2.406 28.5 -2.506 1 98.62 163 ALA B N 1
ATOM 4184 C CA . ALA B 1 163 ? -2.348 29.375 -1.347 1 98.62 163 ALA B CA 1
ATOM 4185 C C . ALA B 1 163 ? -1.916 30.781 -1.753 1 98.62 163 ALA B C 1
ATOM 4187 O O . ALA B 1 163 ? -1.075 30.953 -2.639 1 98.62 163 ALA B O 1
ATOM 4188 N N . ARG B 1 164 ? -2.438 31.781 -1.121 1 98.12 164 ARG B N 1
ATOM 4189 C CA . ARG B 1 164 ? -2.043 33.156 -1.334 1 98.12 164 ARG B CA 1
ATOM 4190 C C . ARG B 1 164 ? -0.734 33.469 -0.615 1 98.12 164 ARG B C 1
ATOM 4192 O O . ARG B 1 164 ? 0.025 34.344 -1.049 1 98.12 164 ARG B O 1
ATOM 4199 N N . GLN B 1 165 ? -0.508 32.781 0.47 1 98.56 165 GLN B N 1
ATOM 4200 C CA . GLN B 1 165 ? 0.717 32.938 1.25 1 98.56 165 GLN B CA 1
ATOM 4201 C C . GLN B 1 165 ? 1.132 31.594 1.869 1 98.56 165 GLN B C 1
ATOM 4203 O O . GLN B 1 165 ? 0.302 30.703 2.045 1 98.56 165 GLN B O 1
ATOM 4208 N N . ILE B 1 166 ? 2.371 31.5 2.148 1 98.56 166 ILE B N 1
ATOM 4209 C CA . ILE B 1 166 ? 2.953 30.375 2.871 1 98.56 166 ILE B CA 1
ATOM 4210 C C . ILE B 1 166 ? 3.684 30.875 4.113 1 98.56 166 ILE B C 1
ATOM 4212 O O . ILE B 1 166 ? 4.379 31.891 4.062 1 98.56 166 ILE B O 1
ATOM 4216 N N . VAL B 1 167 ? 3.434 30.281 5.246 1 98.62 167 VAL B N 1
ATOM 4217 C CA . VAL B 1 167 ? 4.273 30.547 6.406 1 98.62 167 VAL B CA 1
ATOM 4218 C C . VAL B 1 167 ? 5.551 29.703 6.328 1 98.62 167 VAL B C 1
ATOM 4220 O O . VAL B 1 167 ? 5.492 28.484 6.355 1 98.62 167 VAL B O 1
ATOM 4223 N N . VAL B 1 168 ? 6.68 30.391 6.25 1 98.12 168 VAL B N 1
ATOM 4224 C CA . VAL B 1 168 ? 7.969 29.734 6.062 1 98.12 168 VAL B CA 1
ATOM 4225 C C . VAL B 1 168 ? 8.82 29.891 7.324 1 98.12 168 VAL B C 1
ATOM 4227 O O . VAL B 1 168 ? 8.922 30.984 7.875 1 98.12 168 VAL B O 1
ATOM 4230 N N . THR B 1 169 ? 9.398 28.812 7.777 1 97.12 169 THR B N 1
ATOM 4231 C CA . THR B 1 169 ? 10.344 28.891 8.883 1 97.12 169 THR B CA 1
ATOM 4232 C C . THR B 1 169 ? 11.766 29.078 8.359 1 97.12 169 THR B C 1
ATOM 4234 O O . THR B 1 169 ? 12.148 28.484 7.348 1 97.12 169 THR B O 1
ATOM 4237 N N . ALA B 1 170 ? 12.492 29.953 8.977 1 98.19 170 ALA B N 1
ATOM 4238 C CA . ALA B 1 170 ? 13.859 30.25 8.562 1 98.19 170 ALA B CA 1
ATOM 4239 C C . ALA B 1 170 ? 14.742 30.578 9.758 1 98.19 170 ALA B C 1
ATOM 4241 O O . ALA B 1 170 ? 14.258 31.109 10.766 1 98.19 170 ALA B O 1
ATOM 4242 N N . VAL B 1 171 ? 15.969 30.219 9.609 1 98.12 171 VAL B N 1
ATOM 4243 C CA . VAL B 1 171 ? 16.969 30.641 10.586 1 98.12 171 VAL B CA 1
ATOM 4244 C C . VAL B 1 171 ? 17.266 32.125 10.414 1 98.12 171 VAL B C 1
ATOM 4246 O O . VAL B 1 171 ? 17.672 32.562 9.336 1 98.12 171 VAL B O 1
ATOM 4249 N N . THR B 1 172 ? 17.094 32.906 11.5 1 97.81 172 THR B N 1
ATOM 4250 C CA . THR B 1 172 ? 17.281 34.344 11.406 1 97.81 172 THR B CA 1
ATOM 4251 C C . THR B 1 172 ? 18.422 34.781 12.312 1 97.81 172 THR B C 1
ATOM 4253 O O . THR B 1 172 ? 18.812 35.969 12.297 1 97.81 172 THR B O 1
ATOM 4256 N N . GLY B 1 173 ? 18.938 33.906 13.07 1 96.12 173 GLY B N 1
ATOM 4257 C CA . GLY B 1 173 ? 20.047 34.219 13.961 1 96.12 173 GLY B CA 1
ATOM 4258 C C . GLY B 1 173 ? 20.375 33.062 14.898 1 96.12 173 GLY B C 1
ATOM 4259 O O . GLY B 1 173 ? 20 31.906 14.648 1 96.12 173 GLY B O 1
ATOM 4260 N N . LYS B 1 174 ? 21.281 33.375 15.789 1 96 174 LYS B N 1
ATOM 4261 C CA . LYS B 1 174 ? 21.641 32.469 16.859 1 96 174 LYS B CA 1
ATOM 4262 C C . LYS B 1 174 ? 21.406 33.094 18.234 1 96 174 LYS B C 1
ATOM 4264 O O . LYS B 1 174 ? 21.609 34.281 18.406 1 96 174 LYS B O 1
ATOM 4269 N N . ASN B 1 175 ? 20.859 32.25 19.047 1 94.06 175 ASN B N 1
ATOM 4270 C CA . ASN B 1 175 ? 20.688 32.75 20.406 1 94.06 175 ASN B CA 1
ATOM 4271 C C . ASN B 1 175 ? 22 32.781 21.172 1 94.06 175 ASN B C 1
ATOM 4273 O O . ASN B 1 175 ? 23.062 32.469 20.609 1 94.06 175 ASN B O 1
ATOM 4277 N N . ASP B 1 176 ? 21.906 33.031 22.562 1 93.31 176 ASP B N 1
ATOM 4278 C CA . ASP B 1 176 ? 23.109 33.188 23.375 1 93.31 176 ASP B CA 1
ATOM 4279 C C . ASP B 1 176 ? 23.844 31.859 23.547 1 93.31 176 ASP B C 1
ATOM 4281 O O . ASP B 1 176 ? 25.031 31.844 23.859 1 93.31 176 ASP B O 1
ATOM 4285 N N . ARG B 1 177 ? 23.391 30.828 23.484 1 90.38 177 ARG B N 1
ATOM 4286 C CA . ARG B 1 177 ? 23.984 29.5 23.656 1 90.38 177 ARG B CA 1
ATOM 4287 C C . ARG B 1 177 ? 24.469 28.938 22.328 1 90.38 177 ARG B C 1
ATOM 4289 O O . ARG B 1 177 ? 24.844 27.766 22.25 1 90.38 177 ARG B O 1
ATOM 4296 N N . GLY B 1 178 ? 24.125 29.688 21.172 1 92.06 178 GLY B N 1
ATOM 4297 C CA . GLY B 1 178 ? 24.609 29.266 19.859 1 92.06 178 GLY B CA 1
ATOM 4298 C C . GLY B 1 178 ? 23.594 28.453 19.094 1 92.06 178 GLY B C 1
ATOM 4299 O O . GLY B 1 178 ? 23.922 27.891 18.047 1 92.06 178 GLY B O 1
ATOM 4300 N N . LYS B 1 179 ? 22.453 28.312 19.547 1 92.88 179 LYS B N 1
ATOM 4301 C CA . LYS B 1 179 ? 21.391 27.578 18.859 1 92.88 179 LYS B CA 1
ATOM 4302 C C . LYS B 1 179 ? 20.672 28.469 17.859 1 92.88 179 LYS B C 1
ATOM 4304 O O . LYS B 1 179 ? 20.531 29.672 18.062 1 92.88 179 LYS B O 1
ATOM 4309 N N . ASN B 1 180 ? 20.188 27.875 16.859 1 95.12 180 ASN B N 1
ATOM 4310 C CA . ASN B 1 180 ? 19.484 28.609 15.812 1 95.12 180 ASN B CA 1
ATOM 4311 C C . ASN B 1 180 ? 18.203 29.25 16.344 1 95.12 180 ASN B C 1
ATOM 4313 O O . ASN B 1 180 ? 17.453 28.625 17.094 1 95.12 180 ASN B O 1
ATOM 4317 N N . ILE B 1 181 ? 18.016 30.516 16.078 1 97.06 181 ILE B N 1
ATOM 4318 C CA . ILE B 1 181 ? 16.703 31.156 16.219 1 97.06 181 ILE B CA 1
ATOM 4319 C C . ILE B 1 181 ? 15.883 30.953 14.953 1 97.06 181 ILE B C 1
ATOM 4321 O O . ILE B 1 181 ? 16.312 31.328 13.859 1 97.06 181 ILE B O 1
ATOM 4325 N N . ILE B 1 182 ? 14.789 30.281 15.102 1 97.12 182 ILE B N 1
ATOM 4326 C CA . ILE B 1 182 ? 13.898 30.031 13.969 1 97.12 182 ILE B CA 1
ATOM 4327 C C . ILE B 1 182 ? 12.703 30.984 14.039 1 97.12 182 ILE B C 1
ATOM 4329 O O . ILE B 1 182 ? 12.07 31.109 15.086 1 97.12 182 ILE B O 1
ATOM 4333 N N . THR B 1 183 ? 12.461 31.688 12.961 1 98.06 183 THR B N 1
ATOM 4334 C CA . THR B 1 183 ? 11.367 32.656 12.852 1 98.06 183 THR B CA 1
ATOM 4335 C C . THR B 1 183 ? 10.352 32.188 11.805 1 98.06 183 THR B C 1
ATOM 4337 O O . THR B 1 183 ? 10.727 31.609 10.781 1 98.06 183 THR B O 1
ATOM 4340 N N . ALA B 1 184 ? 9.078 32.344 12.109 1 98.25 184 ALA B N 1
ATOM 4341 C CA . ALA B 1 184 ? 8.016 32.125 11.133 1 98.25 184 ALA B CA 1
ATOM 4342 C C . ALA B 1 184 ? 7.742 33.375 10.312 1 98.25 184 ALA B C 1
ATOM 4344 O O . ALA B 1 184 ? 7.445 34.438 10.875 1 98.25 184 ALA B O 1
ATOM 4345 N N . LEU B 1 185 ? 7.852 33.281 9.008 1 98.75 185 LEU B N 1
ATOM 4346 C CA . LEU B 1 185 ? 7.684 34.438 8.117 1 98.75 185 LEU B CA 1
ATOM 4347 C C . LEU B 1 185 ? 6.543 34.188 7.137 1 98.75 185 LEU B C 1
ATOM 4349 O O . LEU B 1 185 ? 6.465 33.125 6.508 1 98.75 185 LEU B O 1
ATOM 4353 N N . ILE B 1 186 ? 5.633 35.156 7.047 1 98.81 186 ILE B N 1
ATOM 4354 C CA . ILE B 1 186 ? 4.555 35.125 6.062 1 98.81 186 ILE B CA 1
ATOM 4355 C C . ILE B 1 186 ? 5.102 35.5 4.688 1 98.81 186 ILE B C 1
ATOM 4357 O O . ILE B 1 186 ? 5.605 36.625 4.496 1 98.81 186 ILE B O 1
ATOM 4361 N N . VAL B 1 187 ? 5.012 34.656 3.729 1 98.88 187 VAL B N 1
ATOM 4362 C CA . VAL B 1 187 ? 5.539 34.875 2.389 1 98.88 187 VAL B CA 1
ATOM 4363 C C . VAL B 1 187 ? 4.41 34.781 1.365 1 98.88 187 VAL B C 1
ATOM 4365 O O . VAL B 1 187 ? 3.938 33.688 1.038 1 98.88 187 VAL B O 1
ATOM 4368 N N . PRO B 1 188 ? 3.992 35.938 0.826 1 98.75 188 PRO B N 1
ATOM 4369 C CA . PRO B 1 188 ? 3.041 35.875 -0.286 1 98.75 188 PRO B CA 1
ATOM 4370 C C . PRO B 1 188 ? 3.576 35.062 -1.466 1 98.75 188 PRO B C 1
ATOM 4372 O O . PRO B 1 188 ? 4.754 35.156 -1.81 1 98.75 188 PRO B O 1
ATOM 4375 N N . THR B 1 189 ? 2.697 34.25 -2.088 1 98.5 189 THR B N 1
ATOM 4376 C CA . THR B 1 189 ? 3.158 33.25 -3.064 1 98.5 189 THR B CA 1
ATOM 4377 C C . THR B 1 189 ? 3.504 33.938 -4.387 1 98.5 189 THR B C 1
ATOM 4379 O O . THR B 1 189 ? 4.172 33.344 -5.238 1 98.5 189 THR B O 1
ATOM 4382 N N . ASP B 1 190 ? 3.107 35.156 -4.586 1 98 190 ASP B N 1
ATOM 4383 C CA . ASP B 1 190 ? 3.402 35.875 -5.82 1 98 190 ASP B CA 1
ATOM 4384 C C . ASP B 1 190 ? 4.633 36.781 -5.656 1 98 190 ASP B C 1
ATOM 4386 O O . ASP B 1 190 ? 4.941 37.594 -6.535 1 98 190 ASP B O 1
ATOM 4390 N N . THR B 1 191 ? 5.289 36.656 -4.566 1 98.56 191 THR B N 1
ATOM 4391 C CA . THR B 1 191 ? 6.5 37.438 -4.348 1 98.56 191 THR B CA 1
ATOM 4392 C C . THR B 1 191 ? 7.605 37 -5.301 1 98.56 191 THR B C 1
ATOM 4394 O O . THR B 1 191 ? 7.781 35.812 -5.551 1 98.56 191 THR B O 1
ATOM 4397 N N . LYS B 1 192 ? 8.359 38 -5.863 1 98.5 192 LYS B N 1
ATOM 4398 C CA . LYS B 1 192 ? 9.492 37.688 -6.723 1 98.5 192 LYS B CA 1
ATOM 4399 C C . LYS B 1 192 ? 10.484 36.75 -6.016 1 98.5 192 LYS B C 1
ATOM 4401 O O . LYS B 1 192 ? 10.812 36.969 -4.848 1 98.5 192 LYS B O 1
ATOM 4406 N N . GLY B 1 193 ? 10.93 35.719 -6.754 1 98.81 193 GLY B N 1
ATOM 4407 C CA . GLY B 1 193 ? 11.906 34.781 -6.207 1 98.81 193 GLY B CA 1
ATOM 4408 C C . GLY B 1 193 ? 11.289 33.531 -5.664 1 98.81 193 GLY B C 1
ATOM 4409 O O . GLY B 1 193 ? 11.992 32.531 -5.406 1 98.81 193 GLY B O 1
ATOM 4410 N N . VAL B 1 194 ? 9.945 33.531 -5.48 1 98.81 194 VAL B N 1
ATOM 4411 C CA . VAL B 1 194 ? 9.242 32.312 -5.035 1 98.81 194 VAL B CA 1
ATOM 4412 C C . VAL B 1 194 ? 8.922 31.438 -6.238 1 98.81 194 VAL B C 1
ATOM 4414 O O . VAL B 1 194 ? 8.328 31.891 -7.215 1 98.81 194 VAL B O 1
ATOM 4417 N N . THR B 1 195 ? 9.328 30.188 -6.184 1 98.75 195 THR B N 1
ATOM 4418 C CA . THR B 1 195 ? 8.953 29.188 -7.176 1 98.75 195 THR B CA 1
ATOM 4419 C C . THR B 1 195 ? 8.242 28.016 -6.52 1 98.75 195 THR B C 1
ATOM 4421 O O . THR B 1 195 ? 8.766 27.422 -5.574 1 98.75 195 THR B O 1
ATOM 4424 N N . ILE B 1 196 ? 7.051 27.719 -6.992 1 98.62 196 ILE B N 1
ATOM 4425 C CA . ILE B 1 196 ? 6.254 26.594 -6.5 1 98.62 196 ILE B CA 1
ATOM 4426 C C . ILE B 1 196 ? 6.062 25.578 -7.617 1 98.62 196 ILE B C 1
ATOM 4428 O O . ILE B 1 196 ? 5.613 25.922 -8.711 1 98.62 196 ILE B O 1
ATOM 4432 N N . ARG B 1 197 ? 6.484 24.312 -7.375 1 97.19 197 ARG B N 1
ATOM 4433 C CA . ARG B 1 197 ? 6.301 23.203 -8.312 1 97.19 197 ARG B CA 1
ATOM 4434 C C . ARG B 1 197 ? 5.539 22.062 -7.656 1 97.19 197 ARG B C 1
ATOM 4436 O O . ARG B 1 197 ? 5.73 21.781 -6.473 1 97.19 197 ARG B O 1
ATOM 4443 N N . SER B 1 198 ? 4.648 21.453 -8.305 1 96.38 198 SER B N 1
ATOM 4444 C CA . SER B 1 198 ? 3.857 20.344 -7.797 1 96.38 198 SER B CA 1
ATOM 4445 C C . SER B 1 198 ? 3.982 19.109 -8.703 1 96.38 198 SER B C 1
ATOM 4447 O O . SER B 1 198 ? 2.986 18.625 -9.242 1 96.38 198 SER B O 1
ATOM 4449 N N . GLU B 1 199 ? 5.133 18.469 -8.742 1 94.94 199 GLU B N 1
ATOM 4450 C CA . GLU B 1 199 ? 5.414 17.422 -9.719 1 94.94 199 GLU B CA 1
ATOM 4451 C C . GLU B 1 199 ? 5.668 16.078 -9.023 1 94.94 199 GLU B C 1
ATOM 4453 O O . GLU B 1 199 ? 6.086 15.117 -9.664 1 94.94 199 GLU B O 1
ATOM 4458 N N . TYR B 1 200 ? 5.406 16.062 -7.781 1 95.62 200 TYR B N 1
ATOM 4459 C CA . TYR B 1 200 ? 5.688 14.836 -7.047 1 95.62 200 TYR B CA 1
ATOM 4460 C C . TYR B 1 200 ? 4.805 13.695 -7.539 1 95.62 200 TYR B C 1
ATOM 4462 O O . TYR B 1 200 ? 3.609 13.883 -7.77 1 95.62 200 TYR B O 1
ATOM 4470 N N . GLN B 1 201 ? 5.379 12.531 -7.777 1 96.69 201 GLN B N 1
ATOM 4471 C CA . GLN B 1 201 ? 4.645 11.281 -7.945 1 96.69 201 GLN B CA 1
ATOM 4472 C C . GLN B 1 201 ? 4.562 10.516 -6.629 1 96.69 201 GLN B C 1
ATOM 4474 O O . GLN B 1 201 ? 5.523 9.852 -6.23 1 96.69 201 GLN B O 1
ATOM 4479 N N . LYS B 1 202 ? 3.387 10.539 -6.027 1 97.69 202 LYS B N 1
ATOM 4480 C CA . LYS B 1 202 ? 3.193 10.008 -4.684 1 97.69 202 LYS B CA 1
ATOM 4481 C C . LYS B 1 202 ? 2.498 8.648 -4.723 1 97.69 202 LYS B C 1
ATOM 4483 O O . LYS B 1 202 ? 1.723 8.367 -5.641 1 97.69 202 LYS B O 1
ATOM 4488 N N . MET B 1 203 ? 2.723 7.852 -3.664 1 97.94 203 MET B N 1
ATOM 4489 C CA . MET B 1 203 ? 2.064 6.562 -3.486 1 97.94 203 MET B CA 1
ATOM 4490 C C . MET B 1 203 ? 0.553 6.73 -3.385 1 97.94 203 MET B C 1
ATOM 4492 O O . MET B 1 203 ? -0.205 5.938 -3.947 1 97.94 203 MET B O 1
ATOM 4496 N N . GLY B 1 204 ? 0.151 7.695 -2.635 1 98.38 204 GLY B N 1
ATOM 4497 C CA . GLY B 1 204 ? -1.252 7.953 -2.354 1 98.38 204 GLY B CA 1
ATOM 4498 C C . GLY B 1 204 ? -1.547 9.414 -2.066 1 98.38 204 GLY B C 1
ATOM 4499 O O . GLY B 1 204 ? -0.722 10.281 -2.348 1 98.38 204 GLY B O 1
ATOM 4500 N N . VAL B 1 205 ? -2.832 9.68 -1.62 1 98.69 205 VAL B N 1
ATOM 4501 C CA . VAL B 1 205 ? -3.379 11.023 -1.429 1 98.69 205 VAL B CA 1
ATOM 4502 C C . VAL B 1 205 ? -3.082 11.883 -2.654 1 98.69 205 VAL B C 1
ATOM 4504 O O . VAL B 1 205 ? -2.611 13.016 -2.527 1 98.69 205 VAL B O 1
ATOM 4507 N N . ARG B 1 206 ? -3.281 11.305 -3.752 1 98.25 206 ARG B N 1
ATOM 4508 C CA . ARG B 1 206 ? -2.887 11.914 -5.02 1 98.25 206 ARG B CA 1
ATOM 4509 C C . ARG B 1 206 ? -3.799 13.086 -5.371 1 98.25 206 ARG B C 1
ATOM 4511 O O . ARG B 1 206 ? -3.465 13.898 -6.23 1 98.25 206 ARG B O 1
ATOM 4518 N N . ALA B 1 207 ? -4.926 13.195 -4.668 1 98.44 207 ALA B N 1
ATOM 4519 C CA . ALA B 1 207 ? -5.836 14.32 -4.871 1 98.44 207 ALA B CA 1
ATOM 4520 C C . ALA B 1 207 ? -5.398 15.539 -4.059 1 98.44 207 ALA B C 1
ATOM 4522 O O . ALA B 1 207 ? -5.977 16.625 -4.191 1 98.44 207 ALA B O 1
ATOM 4523 N N . SER B 1 208 ? -4.434 15.383 -3.199 1 98.56 208 SER B N 1
ATOM 4524 C CA . SER B 1 208 ? -3.883 16.516 -2.445 1 98.56 208 SER B CA 1
ATOM 4525 C C . SER B 1 208 ? -2.764 17.203 -3.221 1 98.56 208 SER B C 1
ATOM 4527 O O . SER B 1 208 ? -1.938 16.531 -3.852 1 98.56 208 SER B O 1
ATOM 4529 N N . ASN B 1 209 ? -2.768 18.484 -3.25 1 98.38 209 ASN B N 1
ATOM 4530 C CA . ASN B 1 209 ? -1.687 19.266 -3.838 1 98.38 209 ASN B CA 1
ATOM 4531 C C . ASN B 1 209 ? -0.448 19.266 -2.945 1 98.38 209 ASN B C 1
ATOM 4533 O O . ASN B 1 209 ? -0.523 19.641 -1.773 1 98.38 209 ASN B O 1
ATOM 4537 N N . THR B 1 210 ? 0.632 18.766 -3.322 1 98.31 210 THR B N 1
ATOM 4538 C CA . THR B 1 210 ? 1.901 18.703 -2.607 1 98.31 210 THR B CA 1
ATOM 4539 C C . THR B 1 210 ? 3.014 19.359 -3.426 1 98.31 210 THR B C 1
ATOM 4541 O O . THR B 1 210 ? 3.213 19.016 -4.594 1 98.31 210 THR B O 1
ATOM 4544 N N . CYS B 1 211 ? 3.797 20.266 -2.785 1 98.5 211 CYS B N 1
ATOM 4545 C CA . CYS B 1 211 ? 4.621 21.141 -3.609 1 98.5 211 CYS B CA 1
ATOM 4546 C C . CYS B 1 211 ? 6.051 21.203 -3.08 1 98.5 211 CYS B C 1
ATOM 4548 O O . CYS B 1 211 ? 6.289 20.953 -1.897 1 98.5 211 CYS B O 1
ATOM 4550 N N . GLU B 1 212 ? 6.902 21.469 -3.98 1 98.25 212 GLU B N 1
ATOM 4551 C CA . GLU B 1 212 ? 8.242 21.984 -3.697 1 98.25 212 GLU B CA 1
ATOM 4552 C C . GLU B 1 212 ? 8.273 23.516 -3.793 1 98.25 212 GLU B C 1
ATOM 4554 O O . GLU B 1 212 ? 7.695 24.094 -4.711 1 98.25 212 GLU B O 1
ATOM 4559 N N . ILE B 1 213 ? 8.945 24.141 -2.846 1 98.62 213 ILE B N 1
ATOM 4560 C CA . ILE B 1 213 ? 9.07 25.594 -2.844 1 98.62 213 ILE B CA 1
ATOM 4561 C C . ILE B 1 213 ? 10.547 25.984 -2.852 1 98.62 213 ILE B C 1
ATOM 4563 O O . ILE B 1 213 ? 11.32 25.516 -2.014 1 98.62 213 ILE B O 1
ATOM 4567 N N . VAL B 1 214 ? 10.875 26.812 -3.75 1 98.75 214 VAL B N 1
ATOM 4568 C CA . VAL B 1 214 ? 12.219 27.375 -3.807 1 98.75 214 VAL B CA 1
ATOM 4569 C C . VAL B 1 214 ? 12.156 28.875 -3.562 1 98.75 214 VAL B C 1
ATOM 4571 O O . VAL B 1 214 ? 11.352 29.578 -4.172 1 98.75 214 VAL B O 1
ATOM 4574 N N . LEU B 1 215 ? 12.984 29.312 -2.658 1 98.88 215 LEU B N 1
ATOM 4575 C CA . LEU B 1 215 ? 13.086 30.734 -2.309 1 98.88 215 LEU B CA 1
ATOM 4576 C C . LEU B 1 215 ? 14.461 31.281 -2.672 1 98.88 215 LEU B C 1
ATOM 4578 O O . LEU B 1 215 ? 15.469 30.875 -2.092 1 98.88 215 LEU B O 1
ATOM 4582 N N . GLU B 1 216 ? 14.469 32.188 -3.59 1 98.81 216 GLU B N 1
ATOM 4583 C CA . GLU B 1 216 ? 15.703 32.812 -4.031 1 98.81 216 GLU B CA 1
ATOM 4584 C C . GLU B 1 216 ? 15.648 34.344 -3.84 1 98.81 216 GLU B C 1
ATOM 4586 O O . GLU B 1 216 ? 15.109 35.062 -4.684 1 98.81 216 GLU B O 1
ATOM 4591 N N . ASN B 1 217 ? 16.281 34.812 -2.863 1 98.75 217 ASN B N 1
ATOM 4592 C CA . ASN B 1 217 ? 16.328 36.219 -2.506 1 98.75 217 ASN B CA 1
ATOM 4593 C C . ASN B 1 217 ? 14.93 36.812 -2.41 1 98.75 217 ASN B C 1
ATOM 4595 O O . ASN B 1 217 ? 14.648 37.875 -3.006 1 98.75 217 ASN B O 1
ATOM 4599 N N . VAL B 1 218 ? 14.062 36.125 -1.764 1 98.88 218 VAL B N 1
ATOM 4600 C CA . VAL B 1 218 ? 12.688 36.562 -1.58 1 98.88 218 VAL B CA 1
ATOM 4601 C C . VAL B 1 218 ? 12.648 37.688 -0.541 1 98.88 218 VAL B C 1
ATOM 4603 O O . VAL B 1 218 ? 13.203 37.562 0.553 1 98.88 218 VAL B O 1
ATOM 4606 N N . ARG B 1 219 ? 12.008 38.781 -0.879 1 98.88 219 ARG B N 1
ATOM 4607 C CA . ARG B 1 219 ? 11.953 39.906 0.025 1 98.88 219 ARG B CA 1
ATOM 4608 C C . ARG B 1 219 ? 10.539 40.125 0.539 1 98.88 219 ARG B C 1
ATOM 4610 O O . ARG B 1 219 ? 9.586 40.188 -0.246 1 98.88 219 ARG B O 1
ATOM 4617 N N . VAL B 1 220 ? 10.398 40.188 1.828 1 98.69 220 VAL B N 1
ATOM 4618 C CA . VAL B 1 220 ? 9.117 40.531 2.451 1 98.69 220 VAL B CA 1
ATOM 4619 C C . VAL B 1 220 ? 9.336 41.562 3.543 1 98.69 220 VAL B C 1
ATOM 4621 O O . VAL B 1 220 ? 10.43 41.656 4.113 1 98.69 220 VAL B O 1
ATOM 4624 N N . PRO B 1 221 ? 8.32 42.344 3.893 1 98.31 221 PRO B N 1
ATOM 4625 C CA . PRO B 1 221 ? 8.469 43.375 4.922 1 98.31 221 PRO B CA 1
ATOM 4626 C C . PRO B 1 221 ? 8.797 42.781 6.293 1 98.31 221 PRO B C 1
ATOM 4628 O O . PRO B 1 221 ? 8.398 41.656 6.605 1 98.31 221 PRO B O 1
ATOM 4631 N N . LYS B 1 222 ? 9.406 43.562 7.133 1 97.56 222 LYS B N 1
ATOM 4632 C CA . LYS B 1 222 ? 9.789 43.156 8.484 1 97.56 222 LYS B CA 1
ATOM 4633 C C . LYS B 1 222 ? 8.57 42.781 9.312 1 97.56 222 LYS B C 1
ATOM 4635 O O . LYS B 1 222 ? 8.664 41.875 10.164 1 97.56 222 LYS B O 1
ATOM 4640 N N . GLU B 1 223 ? 7.398 43.344 9.016 1 97.12 223 GLU B N 1
ATOM 4641 C CA . GLU B 1 223 ? 6.172 43.094 9.773 1 97.12 223 GLU B CA 1
ATOM 4642 C C . GLU B 1 223 ? 5.574 41.75 9.43 1 97.12 223 GLU B C 1
ATOM 4644 O O . GLU B 1 223 ? 4.609 41.312 10.062 1 97.12 223 GLU B O 1
ATOM 4649 N N . ASN B 1 224 ? 6.234 41 8.508 1 98.38 224 ASN B N 1
ATOM 4650 C CA . ASN B 1 224 ? 5.703 39.688 8.094 1 98.38 224 ASN B CA 1
ATOM 4651 C C . ASN B 1 224 ? 6.141 38.594 9.031 1 98.38 224 ASN B C 1
ATOM 4653 O O . ASN B 1 224 ? 5.902 37.406 8.758 1 98.38 224 ASN B O 1
ATOM 4657 N N . VAL B 1 225 ? 6.758 38.938 10.117 1 98.62 225 VAL B N 1
ATOM 4658 C CA . VAL B 1 225 ? 6.996 37.969 11.18 1 98.62 225 VAL B CA 1
ATOM 4659 C C . VAL B 1 225 ? 5.668 37.562 11.797 1 98.62 225 VAL B C 1
ATOM 4661 O O . VAL B 1 225 ? 4.859 38.406 12.18 1 98.62 225 VAL B O 1
ATOM 4664 N N . LEU B 1 226 ? 5.41 36.312 11.789 1 98.5 226 LEU B N 1
ATOM 4665 C CA . LEU B 1 226 ? 4.219 35.781 12.453 1 98.5 226 LEU B CA 1
ATOM 4666 C C . LEU B 1 226 ? 4.516 35.406 13.898 1 98.5 226 LEU B C 1
ATOM 4668 O O . LEU B 1 226 ? 5.234 34.438 14.156 1 98.5 226 LEU B O 1
ATOM 4672 N N . GLY B 1 227 ? 3.918 36.125 14.828 1 97.94 227 GLY B N 1
ATOM 4673 C CA . GLY B 1 227 ? 4.152 35.875 16.234 1 97.94 227 GLY B CA 1
ATOM 4674 C C . GLY B 1 227 ? 5.477 36.438 16.734 1 97.94 227 GLY B C 1
ATOM 4675 O O . GLY B 1 227 ? 5.84 37.562 16.406 1 97.94 227 GLY B O 1
ATOM 4676 N N . ASP B 1 228 ? 6.137 35.656 17.625 1 97.31 228 ASP B N 1
ATOM 4677 C CA . ASP B 1 228 ? 7.395 36.094 18.234 1 97.31 228 ASP B CA 1
ATOM 4678 C C . ASP B 1 228 ? 8.586 35.688 17.359 1 97.31 228 ASP B C 1
ATOM 4680 O O . ASP B 1 228 ? 8.773 34.531 17.031 1 97.31 228 ASP B O 1
ATOM 4684 N N . GLU B 1 229 ? 9.352 36.656 17 1 96.44 229 GLU B N 1
ATOM 4685 C CA . GLU B 1 229 ? 10.492 36.469 16.109 1 96.44 229 GLU B CA 1
ATOM 4686 C C . GLU B 1 229 ? 11.453 35.406 16.641 1 96.44 229 GLU B C 1
ATOM 4688 O O . GLU B 1 229 ? 12.117 34.719 15.867 1 96.44 229 GLU B O 1
ATOM 4693 N N . LYS B 1 230 ? 11.508 35.281 17.953 1 96.06 230 LYS B N 1
ATOM 4694 C CA . LYS B 1 230 ? 12.508 34.406 18.562 1 96.06 230 LYS B CA 1
ATOM 4695 C C . LYS B 1 230 ? 11.891 33.062 18.938 1 96.06 230 LYS B C 1
ATOM 4697 O O . LYS B 1 230 ? 12.602 32.156 19.375 1 96.06 230 LYS B O 1
ATOM 4702 N N . LYS B 1 231 ? 10.57 32.906 18.688 1 95.81 231 LYS B N 1
ATOM 4703 C CA . LYS B 1 231 ? 9.906 31.719 19.203 1 95.81 231 LYS B CA 1
ATOM 4704 C C . LYS B 1 231 ? 9.211 30.938 18.078 1 95.81 231 LYS B C 1
ATOM 4706 O O . LYS B 1 231 ? 8.242 30.219 18.328 1 95.81 231 LYS B O 1
ATOM 4711 N N . GLY B 1 232 ? 9.703 31.172 16.859 1 94.56 232 GLY B N 1
ATOM 4712 C CA . GLY B 1 232 ? 9.07 30.516 15.727 1 94.56 232 GLY B CA 1
ATOM 4713 C C . GLY B 1 232 ? 9.039 29.016 15.844 1 94.56 232 GLY B C 1
ATOM 4714 O O . GLY B 1 232 ? 8.047 28.375 15.477 1 94.56 232 GLY B O 1
ATOM 4715 N N . PHE B 1 233 ? 10.086 28.422 16.328 1 91.62 233 PHE B N 1
ATOM 4716 C CA . PHE B 1 233 ? 10.164 26.969 16.469 1 91.62 233 PHE B CA 1
ATOM 4717 C C . PHE B 1 233 ? 9.125 26.469 17.453 1 91.62 233 PHE B C 1
ATOM 4719 O O . PHE B 1 233 ? 8.406 25.5 17.172 1 91.62 233 PHE B O 1
ATOM 4726 N N . GLY B 1 234 ? 9.07 27.094 18.609 1 93.38 234 GLY B N 1
ATOM 4727 C CA . GLY B 1 234 ? 8.062 26.719 19.594 1 93.38 234 GLY B CA 1
ATOM 4728 C C . GLY B 1 234 ? 6.645 26.875 19.078 1 93.38 234 GLY B C 1
ATOM 4729 O O . GLY B 1 234 ? 5.773 26.062 19.375 1 93.38 234 GLY B O 1
ATOM 4730 N N . GLN B 1 235 ? 6.387 27.938 18.328 1 95.38 235 GLN B N 1
ATOM 4731 C CA . GLN B 1 235 ? 5.078 28.172 17.719 1 95.38 235 GLN B CA 1
ATOM 4732 C C . GLN B 1 235 ? 4.707 27.047 16.766 1 95.38 235 GLN B C 1
ATOM 4734 O O . GLN B 1 235 ? 3.555 26.609 16.719 1 95.38 235 GLN B O 1
ATOM 4739 N N . PHE B 1 236 ? 5.711 26.625 16.047 1 91.62 236 PHE B N 1
ATOM 4740 C CA . PHE B 1 236 ? 5.492 25.531 15.109 1 91.62 236 PHE B CA 1
ATOM 4741 C C . PHE B 1 236 ? 5.145 24.25 15.852 1 91.62 236 PHE B C 1
ATOM 4743 O O . PHE B 1 236 ? 4.242 23.516 15.438 1 91.62 236 PHE B O 1
ATOM 4750 N N . LEU B 1 237 ? 5.867 23.906 16.859 1 91 237 LEU B N 1
ATOM 4751 C CA . LEU B 1 237 ? 5.594 22.703 17.641 1 91 237 LEU B CA 1
ATOM 4752 C C . LEU B 1 237 ? 4.176 22.719 18.203 1 91 237 LEU B C 1
ATOM 4754 O O . LEU B 1 237 ? 3.484 21.703 18.203 1 91 237 LEU B O 1
ATOM 4758 N N . ASP B 1 238 ? 3.773 23.891 18.625 1 93.06 238 ASP B N 1
ATOM 4759 C CA . ASP B 1 238 ? 2.416 24.062 19.141 1 93.06 238 ASP B CA 1
ATOM 4760 C C . ASP B 1 238 ? 1.384 23.812 18.047 1 93.06 238 ASP B C 1
ATOM 4762 O O . ASP B 1 238 ? 0.348 23.188 18.297 1 93.06 238 ASP B O 1
ATOM 4766 N N . THR B 1 239 ? 1.646 24.312 16.891 1 94.19 239 THR B N 1
ATOM 4767 C CA . THR B 1 239 ? 0.77 24.109 15.734 1 94.19 239 THR B CA 1
ATOM 4768 C C . THR B 1 239 ? 0.648 22.625 15.398 1 94.19 239 THR B C 1
ATOM 4770 O O . THR B 1 239 ? -0.448 22.141 15.117 1 94.19 239 THR B O 1
ATOM 4773 N N . LEU B 1 240 ? 1.725 21.906 15.469 1 94.06 240 LEU B N 1
ATOM 4774 C CA . LEU B 1 240 ? 1.743 20.484 15.148 1 94.06 240 LEU B CA 1
ATOM 4775 C C . LEU B 1 240 ? 0.946 19.688 16.172 1 94.06 240 LEU B C 1
ATOM 4777 O O . LEU B 1 240 ? 0.323 18.672 15.828 1 94.06 240 LEU B O 1
ATOM 4781 N N . ASP B 1 241 ? 0.962 20.125 17.406 1 93.88 241 ASP B N 1
ATOM 4782 C CA . ASP B 1 241 ? 0.17 19.438 18.422 1 93.88 241 ASP B CA 1
ATOM 4783 C C . ASP B 1 241 ? -1.313 19.453 18.062 1 93.88 241 ASP B C 1
ATOM 4785 O O . ASP B 1 241 ? -1.992 18.438 18.188 1 93.88 241 ASP B O 1
ATOM 4789 N N . GLY B 1 242 ? -1.771 20.609 17.672 1 94.5 242 GLY B N 1
ATOM 4790 C CA . GLY B 1 242 ? -3.154 20.688 17.234 1 94.5 242 GLY B CA 1
ATOM 4791 C C . GLY B 1 242 ? -3.424 19.906 15.961 1 94.5 242 GLY B C 1
ATOM 4792 O O . GLY B 1 242 ? -4.48 19.297 15.82 1 94.5 242 GLY B O 1
ATOM 4793 N N . GLY B 1 243 ? -2.49 19.938 15.016 1 96.5 243 GLY B N 1
ATOM 4794 C CA . GLY B 1 243 ? -2.613 19.234 13.75 1 96.5 243 GLY B CA 1
ATOM 4795 C C . GLY B 1 243 ? -2.729 17.734 13.906 1 96.5 243 GLY B C 1
ATOM 4796 O O . GLY B 1 243 ? -3.406 17.062 13.117 1 96.5 243 GLY B O 1
ATOM 4797 N N . ARG B 1 244 ? -2.113 17.219 14.977 1 98 244 ARG B N 1
ATOM 4798 C CA . ARG B 1 244 ? -2.156 15.773 15.234 1 98 244 ARG B CA 1
ATOM 4799 C C . ARG B 1 244 ? -3.594 15.297 15.406 1 98 244 ARG B C 1
ATOM 4801 O O . ARG B 1 244 ? -3.932 14.18 15.008 1 98 244 ARG B O 1
ATOM 4808 N N . ILE B 1 245 ? -4.465 16.141 15.945 1 98.38 245 ILE B N 1
ATOM 4809 C CA . ILE B 1 245 ? -5.863 15.773 16.156 1 98.38 245 ILE B CA 1
ATOM 4810 C C . ILE B 1 245 ? -6.551 15.594 14.805 1 98.38 245 ILE B C 1
ATOM 4812 O O . ILE B 1 245 ? -7.27 14.617 14.586 1 98.38 245 ILE B O 1
ATOM 4816 N N . SER B 1 246 ? -6.324 16.516 13.875 1 98.38 246 SER B N 1
ATOM 4817 C CA . SER B 1 246 ? -6.996 16.438 12.586 1 98.38 246 SER B CA 1
ATOM 4818 C C . SER B 1 246 ? -6.449 15.281 11.742 1 98.38 246 SER B C 1
ATOM 4820 O O . SER B 1 246 ? -7.199 14.625 11.016 1 98.38 246 SER B O 1
ATOM 4822 N N . ILE B 1 247 ? -5.133 15 11.828 1 98.75 247 ILE B N 1
ATOM 4823 C CA . ILE B 1 247 ? -4.566 13.883 11.086 1 98.75 247 ILE B CA 1
ATOM 4824 C C . ILE B 1 247 ? -5.109 12.57 11.641 1 98.75 247 ILE B C 1
ATOM 4826 O O . ILE B 1 247 ? -5.352 11.617 10.883 1 98.75 247 ILE B O 1
ATOM 4830 N N . ALA B 1 248 ? -5.27 12.508 12.977 1 98.88 248 ALA B N 1
ATOM 4831 C CA . ALA B 1 248 ? -5.914 11.344 13.586 1 98.88 248 ALA B CA 1
ATOM 4832 C C . ALA B 1 248 ? -7.344 11.188 13.078 1 98.88 248 ALA B C 1
ATOM 4834 O O . ALA B 1 248 ? -7.766 10.086 12.727 1 98.88 248 ALA B O 1
ATOM 4835 N N . ALA B 1 249 ? -8.078 12.266 13.031 1 98.94 249 ALA B N 1
ATOM 4836 C CA . ALA B 1 249 ? -9.453 12.234 12.539 1 98.94 249 ALA B CA 1
ATOM 4837 C C . ALA B 1 249 ? -9.508 11.797 11.078 1 98.94 249 ALA B C 1
ATOM 4839 O O . ALA B 1 249 ? -10.391 11.031 10.688 1 98.94 249 ALA B O 1
ATOM 4840 N N . LEU B 1 250 ? -8.586 12.32 10.289 1 98.94 250 LEU B N 1
ATOM 4841 C CA . LEU B 1 250 ? -8.477 11.922 8.891 1 98.94 250 LEU B CA 1
ATOM 4842 C C . LEU B 1 250 ? -8.25 10.414 8.773 1 98.94 250 LEU B C 1
ATOM 4844 O O . LEU B 1 250 ? -8.867 9.75 7.93 1 98.94 250 LEU B O 1
ATOM 4848 N N . SER B 1 251 ? -7.363 9.891 9.641 1 98.94 251 SER B N 1
ATOM 4849 C CA . SER B 1 251 ? -7.09 8.461 9.664 1 98.94 251 SER B CA 1
ATOM 4850 C C . SER B 1 251 ? -8.359 7.66 9.945 1 98.94 251 SER B C 1
ATOM 4852 O O . SER B 1 251 ? -8.617 6.641 9.305 1 98.94 251 SER B O 1
ATOM 4854 N N . VAL B 1 252 ? -9.117 8.133 10.93 1 98.94 252 VAL B N 1
ATOM 4855 C CA . VAL B 1 252 ? -10.375 7.477 11.273 1 98.94 252 VAL B CA 1
ATOM 4856 C C . VAL B 1 252 ? -11.312 7.48 10.07 1 98.94 252 VAL B C 1
ATOM 4858 O O . VAL B 1 252 ? -11.953 6.473 9.766 1 98.94 252 VAL B O 1
ATOM 4861 N N . GLY B 1 253 ? -11.414 8.57 9.375 1 98.94 253 GLY B N 1
ATOM 4862 C CA . GLY B 1 253 ? -12.273 8.672 8.203 1 98.94 253 GLY B CA 1
ATOM 4863 C C . GLY B 1 253 ? -11.898 7.695 7.105 1 98.94 253 GLY B C 1
ATOM 4864 O O . GLY B 1 253 ? -12.766 6.984 6.578 1 98.94 253 GLY B O 1
ATOM 4865 N N . ILE B 1 254 ? -10.625 7.66 6.75 1 98.94 254 ILE B N 1
ATOM 4866 C CA . ILE B 1 254 ? -10.148 6.766 5.703 1 98.94 254 ILE B CA 1
ATOM 4867 C C . ILE B 1 254 ? -10.398 5.312 6.105 1 98.94 254 ILE B C 1
ATOM 4869 O O . ILE B 1 254 ? -10.891 4.516 5.301 1 98.94 254 ILE B O 1
ATOM 4873 N N . ALA B 1 255 ? -10.078 4.996 7.375 1 98.94 255 ALA B N 1
ATOM 4874 C CA . ALA B 1 255 ? -10.289 3.645 7.883 1 98.94 255 ALA B CA 1
ATOM 4875 C C . ALA B 1 255 ? -11.766 3.271 7.855 1 98.94 255 ALA B C 1
ATOM 4877 O O . ALA B 1 255 ? -12.117 2.143 7.508 1 98.94 255 ALA B O 1
ATOM 4878 N N . GLN B 1 256 ? -12.602 4.195 8.25 1 98.81 256 GLN B N 1
ATOM 4879 C CA . GLN B 1 256 ? -14.039 3.963 8.25 1 98.81 256 GLN B CA 1
ATOM 4880 C C . GLN B 1 256 ? -14.539 3.619 6.848 1 98.81 256 GLN B C 1
ATOM 4882 O O . GLN B 1 256 ? -15.359 2.717 6.68 1 98.81 256 GLN B O 1
ATOM 4887 N N . ALA B 1 257 ? -14.086 4.328 5.852 1 98.88 257 ALA B N 1
ATOM 4888 C CA . ALA B 1 257 ? -14.477 4.062 4.469 1 98.88 257 ALA B CA 1
ATOM 4889 C C . ALA B 1 257 ? -14.078 2.65 4.047 1 98.88 257 ALA B C 1
ATOM 4891 O O . ALA B 1 257 ? -14.875 1.923 3.455 1 98.88 257 ALA B O 1
ATOM 4892 N N . ALA B 1 258 ? -12.852 2.273 4.328 1 98.88 258 ALA B N 1
ATOM 4893 C CA . ALA B 1 258 ? -12.352 0.947 3.98 1 98.88 258 ALA B CA 1
ATOM 4894 C C . ALA B 1 258 ? -13.164 -0.144 4.672 1 98.88 258 ALA B C 1
ATOM 4896 O O . ALA B 1 258 ? -13.523 -1.146 4.051 1 98.88 258 ALA B O 1
ATOM 4897 N N . TYR B 1 259 ? -13.5 0.093 5.977 1 98.81 259 TYR B N 1
ATOM 4898 C CA . TYR B 1 259 ? -14.273 -0.854 6.77 1 98.81 259 TYR B CA 1
ATOM 4899 C C . TYR B 1 259 ? -15.664 -1.05 6.18 1 98.81 259 TYR B C 1
ATOM 4901 O O . TYR B 1 259 ? -16.125 -2.184 6.027 1 98.81 259 TYR B O 1
ATOM 4909 N N . GLU B 1 260 ? -16.25 -0.013 5.844 1 98.75 260 GLU B N 1
ATOM 4910 C CA . GLU B 1 260 ? -17.609 -0.084 5.328 1 98.75 260 GLU B CA 1
ATOM 4911 C C . GLU B 1 260 ? -17.656 -0.828 3.996 1 98.75 260 GLU B C 1
ATOM 4913 O O . GLU B 1 260 ? -18.562 -1.619 3.754 1 98.75 260 GLU B O 1
ATOM 4918 N N . LYS B 1 261 ? -16.719 -0.557 3.148 1 98.62 261 LYS B N 1
ATOM 4919 C CA . LYS B 1 261 ? -16.656 -1.274 1.878 1 98.62 261 LYS B CA 1
ATOM 4920 C C . LYS B 1 261 ? -16.422 -2.766 2.1 1 98.62 261 LYS B C 1
ATOM 4922 O O . LYS B 1 261 ? -17.016 -3.602 1.415 1 98.62 261 LYS B O 1
ATOM 4927 N N . ALA B 1 262 ? -15.523 -3.084 2.992 1 98.81 262 ALA B N 1
ATOM 4928 C CA . ALA B 1 262 ? -15.227 -4.484 3.293 1 98.81 262 ALA B CA 1
ATOM 4929 C C . ALA B 1 262 ? -16.453 -5.188 3.877 1 98.81 262 ALA B C 1
ATOM 4931 O O . ALA B 1 262 ? -16.75 -6.324 3.51 1 98.81 262 ALA B O 1
ATOM 4932 N N . LEU B 1 263 ? -17.094 -4.523 4.82 1 98.69 263 LEU B N 1
ATOM 4933 C CA . LEU B 1 263 ? -18.297 -5.082 5.434 1 98.69 263 LEU B CA 1
ATOM 4934 C C . LEU B 1 263 ? -19.375 -5.344 4.387 1 98.69 263 LEU B C 1
ATOM 4936 O O . LEU B 1 263 ? -19.953 -6.43 4.34 1 98.69 263 LEU B O 1
ATOM 4940 N N . GLN B 1 264 ? -19.625 -4.32 3.559 1 98.56 264 GLN B N 1
ATOM 4941 C CA . GLN B 1 264 ? -20.625 -4.469 2.51 1 98.56 264 GLN B CA 1
ATOM 4942 C C . GLN B 1 264 ? -20.266 -5.605 1.559 1 98.56 264 GLN B C 1
ATOM 4944 O O . GLN B 1 264 ? -21.094 -6.465 1.267 1 98.56 264 GLN B O 1
ATOM 4949 N N . TYR B 1 265 ? -19.078 -5.629 1.085 1 98.44 265 TYR B N 1
ATOM 4950 C CA . TYR B 1 265 ? -18.609 -6.664 0.171 1 98.44 265 TYR B CA 1
ATOM 4951 C C . TYR B 1 265 ? -18.75 -8.047 0.791 1 98.44 265 TYR B C 1
ATOM 4953 O O . TYR B 1 265 ? -19.172 -8.992 0.118 1 98.44 265 TYR B O 1
ATOM 4961 N N . SER B 1 266 ? -18.406 -8.195 2.07 1 98.38 266 SER B N 1
ATOM 4962 C CA . SER B 1 266 ? -18.422 -9.484 2.744 1 98.38 266 SER B CA 1
ATOM 4963 C C . SER B 1 266 ? -19.828 -10.055 2.822 1 98.38 266 SER B C 1
ATOM 4965 O O . SER B 1 266 ? -20.016 -11.273 2.848 1 98.38 266 SER B O 1
ATOM 4967 N N . LYS B 1 267 ? -20.797 -9.148 2.893 1 98.12 267 LYS B N 1
ATOM 4968 C CA . LYS B 1 267 ? -22.188 -9.578 2.953 1 98.12 267 LYS B CA 1
ATOM 4969 C C . LYS B 1 267 ? -22.688 -10.008 1.578 1 98.12 267 LYS B C 1
ATOM 4971 O O . LYS B 1 267 ? -23.641 -10.789 1.474 1 98.12 267 LYS B O 1
ATOM 4976 N N . GLU B 1 268 ? -22.078 -9.523 0.492 1 97.81 268 GLU B N 1
ATOM 4977 C CA . GLU B 1 268 ? -22.531 -9.758 -0.876 1 97.81 268 GLU B CA 1
ATOM 4978 C C . GLU B 1 268 ? -21.766 -10.914 -1.518 1 97.81 268 GLU B C 1
ATOM 4980 O O . GLU B 1 268 ? -22.344 -11.711 -2.26 1 97.81 268 GLU B O 1
ATOM 4985 N N . ARG B 1 269 ? -20.5 -11.016 -1.323 1 97.19 269 ARG B N 1
ATOM 4986 C CA . ARG B 1 269 ? -19.672 -12.047 -1.93 1 97.19 269 ARG B CA 1
ATOM 4987 C C . ARG B 1 269 ? -19.969 -13.422 -1.351 1 97.19 269 ARG B C 1
ATOM 4989 O O . ARG B 1 269 ? -19.969 -13.602 -0.131 1 97.19 269 ARG B O 1
ATOM 4996 N N . VAL B 1 270 ? -20.25 -14.375 -2.244 1 96.19 270 VAL B N 1
ATOM 4997 C CA . VAL B 1 270 ? -20.562 -15.727 -1.809 1 96.19 270 VAL B CA 1
ATOM 4998 C C . VAL B 1 270 ? -19.422 -16.672 -2.18 1 96.19 270 VAL B C 1
ATOM 5000 O O . VAL B 1 270 ? -18.984 -16.703 -3.33 1 96.19 270 VAL B O 1
ATOM 5003 N N . GLN B 1 271 ? -18.875 -17.312 -1.222 1 93.75 271 GLN B N 1
ATOM 5004 C CA . GLN B 1 271 ? -17.938 -18.438 -1.335 1 93.75 271 GLN B CA 1
ATOM 5005 C C . GLN B 1 271 ? -18.344 -19.578 -0.405 1 93.75 271 GLN B C 1
ATOM 5007 O O . GLN B 1 271 ? -18.922 -19.344 0.657 1 93.75 271 GLN B O 1
ATOM 5012 N N . PHE B 1 272 ? -18.031 -20.844 -0.867 1 94.38 272 PHE B N 1
ATOM 5013 C CA . PHE B 1 272 ? -18.344 -22.047 -0.096 1 94.38 272 PHE B CA 1
ATOM 5014 C C . PHE B 1 272 ? -19.812 -22.078 0.28 1 94.38 272 PHE B C 1
ATOM 5016 O O . PHE B 1 272 ? -20.172 -22.453 1.398 1 94.38 272 PHE B O 1
ATOM 5023 N N . GLY B 1 273 ? -20.688 -21.5 -0.532 1 93.38 273 GLY B N 1
ATOM 5024 C CA . GLY B 1 273 ? -22.141 -21.656 -0.442 1 93.38 273 GLY B CA 1
ATOM 5025 C C . GLY B 1 273 ? -22.781 -20.625 0.452 1 93.38 273 GLY B C 1
ATOM 5026 O O . GLY B 1 273 ? -24 -20.688 0.703 1 93.38 273 GLY B O 1
ATOM 5027 N N . GLN B 1 274 ? -21.953 -19.641 0.969 1 96.06 274 GLN B N 1
ATOM 5028 C CA . GLN B 1 274 ? -22.516 -18.609 1.84 1 96.06 274 GLN B CA 1
ATOM 5029 C C . GLN B 1 274 ? -21.766 -17.281 1.686 1 96.06 274 GLN B C 1
ATOM 5031 O O . GLN B 1 274 ? -20.672 -17.25 1.102 1 96.06 274 GLN B O 1
ATOM 5036 N N . SER B 1 275 ? -22.469 -16.234 2.16 1 97.56 275 SER B N 1
ATOM 5037 C CA . SER B 1 275 ? -21.766 -14.961 2.219 1 97.56 275 SER B CA 1
ATOM 5038 C C . SER B 1 275 ? -20.5 -15.07 3.059 1 97.56 275 SER B C 1
ATOM 5040 O O . SER B 1 275 ? -20.484 -15.719 4.105 1 97.56 275 SER B O 1
ATOM 5042 N N . ILE B 1 276 ? -19.453 -14.422 2.613 1 97.62 276 ILE B N 1
ATOM 5043 C CA . ILE B 1 276 ? -18.203 -14.617 3.336 1 97.62 276 ILE B CA 1
ATOM 5044 C C . ILE B 1 276 ? -18.281 -13.938 4.703 1 97.62 276 ILE B C 1
ATOM 5046 O O . ILE B 1 276 ? -17.469 -14.211 5.59 1 97.62 276 ILE B O 1
ATOM 5050 N N . SER B 1 277 ? -19.281 -13.055 4.984 1 97.56 277 SER B N 1
ATOM 5051 C CA . SER B 1 277 ? -19.484 -12.461 6.297 1 97.56 277 SER B CA 1
ATOM 5052 C C . SER B 1 277 ? -19.859 -13.516 7.336 1 97.56 277 SER B C 1
ATOM 5054 O O . SER B 1 277 ? -19.797 -13.25 8.539 1 97.56 277 SER B O 1
ATOM 5056 N N . LYS B 1 278 ? -20.266 -14.695 6.898 1 97.31 278 LYS B N 1
ATOM 5057 C CA . LYS B 1 278 ? -20.656 -15.766 7.805 1 97.31 278 LYS B CA 1
ATOM 5058 C C . LYS B 1 278 ? -19.484 -16.656 8.148 1 97.31 278 LYS B C 1
ATOM 5060 O O . LYS B 1 278 ? -19.578 -17.516 9.023 1 97.31 278 LYS B O 1
ATOM 5065 N N . LEU B 1 279 ? -18.344 -16.516 7.52 1 96.62 279 LEU B N 1
ATOM 5066 C CA . LEU B 1 279 ? -17.125 -17.25 7.852 1 96.62 279 LEU B CA 1
ATOM 5067 C C . LEU B 1 279 ? -16.422 -16.6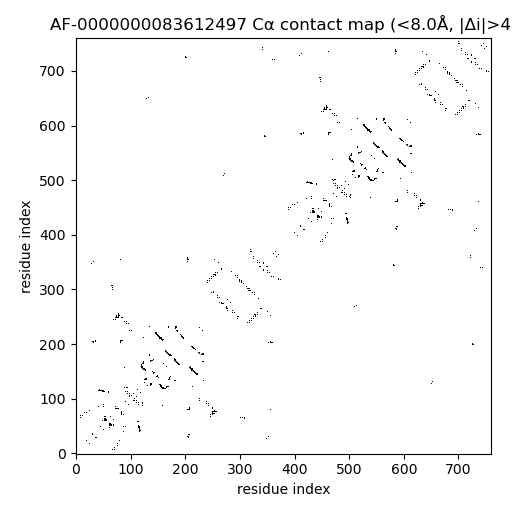25 9.047 1 96.62 279 LEU B C 1
ATOM 5069 O O . LEU B 1 279 ? -16.188 -15.406 9.062 1 96.62 279 LEU B O 1
ATOM 5073 N N . GLN B 1 280 ? -15.992 -17.375 10.016 1 95.44 280 GLN B N 1
ATOM 5074 C CA . GLN B 1 280 ? -15.469 -16.875 11.281 1 95.44 280 GLN B CA 1
ATOM 5075 C C . GLN B 1 280 ? -14.219 -16.031 11.07 1 95.44 280 GLN B C 1
ATOM 5077 O O . GLN B 1 280 ? -14.031 -15.016 11.742 1 95.44 280 GLN B O 1
ATOM 5082 N N . ALA B 1 281 ? -13.352 -16.484 10.188 1 95.56 281 ALA B N 1
ATOM 5083 C CA . ALA B 1 281 ? -12.125 -15.742 9.922 1 95.56 281 ALA B CA 1
ATOM 5084 C C . ALA B 1 281 ? -12.43 -14.312 9.484 1 95.56 281 ALA B C 1
ATOM 5086 O O . ALA B 1 281 ? -11.727 -13.375 9.859 1 95.56 281 ALA B O 1
ATOM 5087 N N . ILE B 1 282 ? -13.477 -14.156 8.672 1 97.56 282 ILE B N 1
ATOM 5088 C CA . ILE B 1 282 ? -13.875 -12.844 8.18 1 97.56 282 ILE B CA 1
ATOM 5089 C C . ILE B 1 282 ? -14.586 -12.062 9.281 1 97.56 282 ILE B C 1
ATOM 5091 O O . ILE B 1 282 ? -14.352 -10.867 9.453 1 97.56 282 ILE B O 1
ATOM 5095 N N . GLN B 1 283 ? -15.391 -12.727 10.094 1 97.06 283 GLN B N 1
ATOM 5096 C CA . GLN B 1 283 ? -16.078 -12.102 11.211 1 97.06 283 GLN B CA 1
ATOM 5097 C C . GLN B 1 283 ? -15.102 -11.477 12.188 1 97.06 283 GLN B C 1
ATOM 5099 O O . GLN B 1 283 ? -15.32 -10.367 12.68 1 97.06 283 GLN B O 1
ATOM 5104 N N . PHE B 1 284 ? -14.016 -12.164 12.461 1 96.75 284 PHE B N 1
ATOM 5105 C CA . PHE B 1 284 ? -13.047 -11.672 13.438 1 96.75 284 PHE B CA 1
ATOM 5106 C C . PHE B 1 284 ? -12.305 -10.461 12.898 1 96.75 284 PHE B C 1
ATOM 5108 O O . PHE B 1 284 ? -12.047 -9.5 13.633 1 96.75 284 PHE B O 1
ATOM 5115 N N . LYS B 1 285 ? -11.938 -10.539 11.586 1 98.06 285 LYS B N 1
ATOM 5116 C CA . LYS B 1 285 ? -11.32 -9.359 10.977 1 98.06 285 LYS B CA 1
ATOM 5117 C C . LYS B 1 285 ? -12.227 -8.141 11.094 1 98.06 285 LYS B C 1
ATOM 5119 O O . LYS B 1 285 ? -11.773 -7.07 11.516 1 98.06 285 LYS B O 1
ATOM 5124 N N . LEU B 1 286 ? -13.516 -8.289 10.789 1 98.5 286 LEU B N 1
ATOM 5125 C CA . LEU B 1 286 ? -14.477 -7.191 10.805 1 98.5 286 LEU B CA 1
ATOM 5126 C C . LEU B 1 286 ? -14.695 -6.684 12.227 1 98.5 286 LEU B C 1
ATOM 5128 O O . LEU B 1 286 ? -14.805 -5.473 12.445 1 98.5 286 LEU B O 1
ATOM 5132 N N . ALA B 1 287 ? -14.727 -7.57 13.203 1 98.5 287 ALA B N 1
ATOM 5133 C CA . ALA B 1 287 ? -14.891 -7.188 14.609 1 98.5 287 ALA B CA 1
ATOM 5134 C C . ALA B 1 287 ? -13.719 -6.344 15.086 1 98.5 287 ALA B C 1
ATOM 5136 O O . ALA B 1 287 ? -13.906 -5.312 15.734 1 98.5 287 ALA B O 1
ATOM 5137 N N . ASP B 1 288 ? -12.523 -6.793 14.727 1 98.06 288 ASP B N 1
ATOM 5138 C CA . ASP B 1 288 ? -11.328 -6.055 15.117 1 98.06 288 ASP B CA 1
ATOM 5139 C C . ASP B 1 288 ? -11.305 -4.668 14.469 1 98.06 288 ASP B C 1
ATOM 5141 O O . ASP B 1 288 ? -10.977 -3.678 15.133 1 98.06 288 ASP B O 1
ATOM 5145 N N . MET B 1 289 ? -11.641 -4.629 13.219 1 98.56 289 MET B N 1
ATOM 5146 C CA . MET B 1 289 ? -11.68 -3.355 12.5 1 98.56 289 MET B CA 1
ATOM 5147 C C . MET B 1 289 ? -12.664 -2.395 13.164 1 98.56 289 MET B C 1
ATOM 5149 O O . MET B 1 289 ? -12.312 -1.248 13.453 1 98.56 289 MET B O 1
ATOM 5153 N N . ALA B 1 290 ? -13.852 -2.848 13.445 1 98.56 290 ALA B N 1
ATOM 5154 C CA . ALA B 1 290 ? -14.883 -2.021 14.062 1 98.56 290 ALA B CA 1
ATOM 5155 C C . ALA B 1 290 ? -14.438 -1.525 15.438 1 98.56 290 ALA B C 1
ATOM 5157 O O . ALA B 1 290 ? -14.586 -0.344 15.758 1 98.56 290 ALA B O 1
ATOM 5158 N N . MET B 1 291 ? -13.906 -2.416 16.25 1 98.44 291 MET B N 1
ATOM 5159 C CA . MET B 1 291 ? -13.445 -2.088 17.594 1 98.44 291 MET B CA 1
ATOM 5160 C C . MET B 1 291 ? -12.352 -1.027 17.547 1 98.44 291 MET B C 1
ATOM 5162 O O . MET B 1 291 ? -12.43 -0.019 18.25 1 98.44 291 MET B O 1
ATOM 5166 N N . GLU B 1 292 ? -11.352 -1.215 16.703 1 98.56 292 GLU B N 1
ATOM 5167 C CA . GLU B 1 292 ? -10.188 -0.33 16.688 1 98.56 292 GLU B CA 1
ATOM 5168 C C . GLU B 1 292 ? -10.555 1.047 16.141 1 98.56 292 GLU B C 1
ATOM 5170 O O . GLU B 1 292 ? -10.023 2.062 16.594 1 98.56 292 GLU B O 1
ATOM 5175 N N . ILE B 1 293 ? -11.484 1.088 15.156 1 98.75 293 ILE B N 1
ATOM 5176 C CA . ILE B 1 293 ? -11.961 2.365 14.633 1 98.75 293 ILE B CA 1
ATOM 5177 C C . ILE B 1 293 ? -12.648 3.156 15.742 1 98.75 293 ILE B C 1
ATOM 5179 O O . ILE B 1 293 ? -12.414 4.355 15.891 1 98.75 293 ILE B O 1
ATOM 5183 N N . GLU B 1 294 ? -13.438 2.469 16.531 1 97.81 294 GLU B N 1
ATOM 5184 C CA . GLU B 1 294 ? -14.141 3.131 17.625 1 97.81 294 GLU B CA 1
ATOM 5185 C C . GLU B 1 294 ? -13.164 3.637 18.672 1 97.81 294 GLU B C 1
ATOM 5187 O O . GLU B 1 294 ? -13.32 4.742 19.203 1 97.81 294 GLU B O 1
ATOM 5192 N N . LEU B 1 295 ? -12.164 2.842 19.031 1 97.94 295 LEU B N 1
ATOM 5193 C CA . LEU B 1 295 ? -11.141 3.248 19.984 1 97.94 295 LEU B CA 1
ATOM 5194 C C . LEU B 1 295 ? -10.406 4.492 19.5 1 97.94 295 LEU B C 1
ATOM 5196 O O . LEU B 1 295 ? -10.164 5.418 20.281 1 97.94 295 LEU B O 1
ATOM 5200 N N . ALA B 1 296 ? -10.07 4.508 18.219 1 98.75 296 ALA B N 1
ATOM 5201 C CA . ALA B 1 296 ? -9.375 5.648 17.625 1 98.75 296 ALA B CA 1
ATOM 5202 C C . ALA B 1 296 ? -10.242 6.902 17.672 1 98.75 296 ALA B C 1
ATOM 5204 O O . ALA B 1 296 ? -9.781 7.969 18.078 1 98.75 296 ALA B O 1
ATOM 5205 N N . ARG B 1 297 ? -11.508 6.766 17.25 1 98.44 297 ARG B N 1
ATOM 5206 C CA . ARG B 1 297 ? -12.438 7.887 17.234 1 98.44 297 ARG B CA 1
ATOM 5207 C C . ARG B 1 297 ? -12.602 8.484 18.641 1 98.44 297 ARG B C 1
ATOM 5209 O O . ARG B 1 297 ? -12.617 9.703 18.797 1 98.44 297 ARG B O 1
ATOM 5216 N N . ASN B 1 298 ? -12.688 7.645 19.609 1 97.75 298 ASN B N 1
ATOM 5217 C CA . ASN B 1 298 ? -12.828 8.102 20.984 1 97.75 298 ASN B CA 1
ATOM 5218 C C . ASN B 1 298 ? -11.609 8.914 21.422 1 97.75 298 ASN B C 1
ATOM 5220 O O . ASN B 1 298 ? -11.75 9.914 22.141 1 97.75 298 ASN B O 1
ATOM 5224 N N . MET B 1 299 ? -10.406 8.469 21.078 1 98.25 299 MET B N 1
ATOM 5225 C CA . MET B 1 299 ? -9.195 9.188 21.469 1 98.25 299 MET B CA 1
ATOM 5226 C C . MET B 1 299 ? -9.102 10.531 20.75 1 98.25 299 MET B C 1
ATOM 5228 O O . MET B 1 299 ? -8.617 11.508 21.328 1 98.25 299 MET B O 1
ATOM 5232 N N . VAL B 1 300 ? -9.555 10.57 19.453 1 98.62 300 VAL B N 1
ATOM 5233 C CA . VAL B 1 300 ? -9.609 11.82 18.703 1 98.62 300 VAL B CA 1
ATOM 5234 C C . VAL B 1 300 ? -10.516 12.82 19.422 1 98.62 300 VAL B C 1
ATOM 5236 O O . VAL B 1 300 ? -10.125 13.969 19.656 1 98.62 300 VAL B O 1
ATOM 5239 N N . HIS B 1 301 ? -11.695 12.383 19.812 1 98.19 301 HIS B N 1
ATOM 5240 C CA . HIS B 1 301 ? -12.656 13.25 20.484 1 98.19 301 HIS B CA 1
ATOM 5241 C C . HIS B 1 301 ? -12.133 13.719 21.828 1 98.19 301 HIS B C 1
ATOM 5243 O O . HIS B 1 301 ? -12.336 14.875 22.219 1 98.19 301 HIS B O 1
ATOM 5249 N N . LYS B 1 302 ? -11.477 12.836 22.547 1 97.81 302 LYS B N 1
ATOM 5250 C CA . LYS B 1 302 ? -10.922 13.234 23.844 1 97.81 302 LYS B CA 1
ATOM 5251 C C . LYS B 1 302 ? -9.883 14.336 23.688 1 97.81 302 LYS B C 1
ATOM 5253 O O . LYS B 1 302 ? -9.906 15.328 24.406 1 97.81 302 LYS B O 1
ATOM 5258 N N . ALA B 1 303 ? -8.938 14.156 22.75 1 98.44 303 ALA B N 1
ATOM 5259 C CA . ALA B 1 303 ? -7.902 15.156 22.516 1 98.44 303 ALA B CA 1
ATOM 5260 C C . ALA B 1 303 ? -8.508 16.5 22.109 1 98.44 303 ALA B C 1
ATOM 5262 O O . ALA B 1 303 ? -8.102 17.547 22.609 1 98.44 303 ALA B O 1
ATOM 5263 N N . ALA B 1 304 ? -9.508 16.438 21.219 1 98.38 304 ALA B N 1
ATOM 5264 C CA . ALA B 1 304 ? -10.188 17.641 20.766 1 98.38 304 ALA B CA 1
ATOM 5265 C C . ALA B 1 304 ? -10.906 18.328 21.922 1 98.38 304 ALA B C 1
ATOM 5267 O O . ALA B 1 304 ? -10.852 19.562 22.047 1 98.38 304 ALA B O 1
ATOM 5268 N N . TRP B 1 305 ? -11.602 17.547 22.719 1 97.75 305 TRP B N 1
ATOM 5269 C CA . TRP B 1 305 ? -12.336 18.062 23.875 1 97.75 305 TRP B CA 1
ATOM 5270 C C . TRP B 1 305 ? -11.391 18.734 24.859 1 97.75 305 TRP B C 1
ATOM 5272 O O . TRP B 1 305 ? -11.688 19.812 25.375 1 97.75 305 TRP B O 1
ATOM 5282 N N . LEU B 1 306 ? -10.258 18.094 25.172 1 98 306 LEU B N 1
ATOM 5283 C CA . LEU B 1 306 ? -9.273 18.688 26.062 1 98 306 LEU B CA 1
ATOM 5284 C C . LEU B 1 306 ? -8.789 20.031 25.547 1 98 306 LEU B C 1
ATOM 5286 O O . LEU B 1 306 ? -8.727 21.016 26.297 1 98 306 LEU B O 1
ATOM 5290 N N . LYS B 1 307 ? -8.508 20.078 24.25 1 97.44 307 LYS B N 1
ATOM 5291 C CA . LYS B 1 307 ? -8.07 21.328 23.641 1 97.44 307 LYS B CA 1
ATOM 5292 C C . LYS B 1 307 ? -9.133 22.406 23.75 1 97.44 307 LYS B C 1
ATOM 5294 O O . LYS B 1 307 ? -8.828 23.547 24.125 1 97.44 307 LYS B O 1
ATOM 5299 N N . ASP B 1 308 ? -10.375 22.094 23.5 1 96.31 308 ASP B N 1
ATOM 5300 C CA . ASP B 1 308 ? -11.492 23.047 23.531 1 96.31 308 ASP B CA 1
ATOM 5301 C C . ASP B 1 308 ? -11.719 23.578 24.938 1 96.31 308 ASP B C 1
ATOM 5303 O O . ASP B 1 308 ? -12.258 24.672 25.125 1 96.31 308 ASP B O 1
ATOM 5307 N N . HIS B 1 309 ? -11.266 22.891 25.922 1 96.94 309 HIS B N 1
ATOM 5308 C CA . HIS B 1 309 ? -11.516 23.297 27.312 1 96.94 309 HIS B CA 1
ATOM 5309 C C . HIS B 1 309 ? -10.25 23.844 27.953 1 96.94 309 HIS B C 1
ATOM 5311 O O . HIS B 1 309 ? -10.164 23.922 29.188 1 96.94 309 HIS B O 1
ATOM 5317 N N . GLY B 1 310 ? -9.258 24.156 27.172 1 96 310 GLY B N 1
ATOM 5318 C CA . GLY B 1 310 ? -8.047 24.797 27.656 1 96 310 GLY B CA 1
ATOM 5319 C C . GLY B 1 310 ? -7.219 23.891 28.562 1 96 310 GLY B C 1
ATOM 5320 O O . GLY B 1 310 ? -6.469 24.375 29.406 1 96 310 GLY B O 1
ATOM 5321 N N . LYS B 1 311 ? -7.359 22.578 28.438 1 97 311 LYS B N 1
ATOM 5322 C CA . LYS B 1 311 ? -6.594 21.594 29.188 1 97 311 LYS B CA 1
ATOM 5323 C C . LYS B 1 311 ? -5.43 21.047 28.375 1 97 311 LYS B C 1
ATOM 5325 O O . LYS B 1 311 ? -5.449 21.109 27.141 1 97 311 LYS B O 1
ATOM 5330 N N . PRO B 1 312 ? -4.359 20.609 29.078 1 96.56 312 PRO B N 1
ATOM 5331 C CA . PRO B 1 312 ? -3.285 19.969 28.312 1 96.56 312 PRO B CA 1
ATOM 5332 C C . PRO B 1 312 ? -3.783 18.812 27.438 1 96.56 312 PRO B C 1
ATOM 5334 O O . PRO B 1 312 ? -4.559 17.984 27.906 1 96.56 312 PRO B O 1
ATOM 5337 N N . PHE B 1 313 ? -3.41 18.797 26.156 1 97.5 313 PHE B N 1
ATOM 5338 C CA . PHE B 1 313 ? -3.939 17.797 25.25 1 97.5 313 PHE B CA 1
ATOM 5339 C C . PHE B 1 313 ? -2.822 17.172 24.422 1 97.5 313 PHE B C 1
ATOM 5341 O O . PHE B 1 313 ? -3.066 16.281 23.609 1 97.5 313 PHE B O 1
ATOM 5348 N N . LYS B 1 314 ? -1.606 17.594 24.578 1 97.06 314 LYS B N 1
ATOM 5349 C CA . LYS B 1 314 ? -0.49 17.203 23.719 1 97.06 314 LYS B CA 1
ATOM 5350 C C . LYS B 1 314 ? -0.289 15.695 23.734 1 97.06 314 LYS B C 1
ATOM 5352 O O . LYS B 1 314 ? -0.131 15.07 22.688 1 97.06 314 LYS B O 1
ATOM 5357 N N . LYS B 1 315 ? -0.276 15.109 24.922 1 97.38 315 LYS B N 1
ATOM 5358 C CA . LYS B 1 315 ? -0.087 13.664 25.062 1 97.38 315 LYS B CA 1
ATOM 5359 C C . LYS B 1 315 ? -1.221 12.891 24.406 1 97.38 315 LYS B C 1
ATOM 5361 O O . LYS B 1 315 ? -0.976 11.953 23.641 1 97.38 315 LYS B O 1
ATOM 5366 N N . GLU B 1 316 ? -2.457 13.289 24.672 1 97.44 316 GLU B N 1
ATOM 5367 C CA . GLU B 1 316 ? -3.635 12.633 24.109 1 97.44 316 GLU B CA 1
ATOM 5368 C C . GLU B 1 316 ? -3.688 12.797 22.594 1 97.44 316 GLU B C 1
ATOM 5370 O O . GLU B 1 316 ? -4.129 11.898 21.891 1 97.44 316 GLU B O 1
ATOM 5375 N N . ALA B 1 317 ? -3.258 13.984 22.094 1 98.5 317 ALA B N 1
ATOM 5376 C CA . ALA B 1 317 ? -3.178 14.195 20.656 1 98.5 317 ALA B CA 1
ATOM 5377 C C . ALA B 1 317 ? -2.168 13.242 20.016 1 98.5 317 ALA B C 1
ATOM 5379 O O . ALA B 1 317 ? -2.42 12.688 18.938 1 98.5 317 ALA B O 1
ATOM 5380 N N . ALA B 1 318 ? -1.056 13.039 20.656 1 98.5 318 ALA B N 1
ATOM 5381 C CA . ALA B 1 318 ? -0.04 12.109 20.172 1 98.5 318 ALA B CA 1
ATOM 5382 C C . ALA B 1 318 ? -0.552 10.672 20.188 1 98.5 318 ALA B C 1
ATOM 5384 O O . ALA B 1 318 ? -0.283 9.898 19.281 1 98.5 318 ALA B O 1
ATOM 5385 N N . PHE B 1 319 ? -1.322 10.258 21.344 1 98.38 319 PHE B N 1
ATOM 5386 C CA . PHE B 1 319 ? -1.974 8.953 21.375 1 98.38 319 PHE B CA 1
ATOM 5387 C C . PHE B 1 319 ? -2.871 8.766 20.156 1 98.38 319 PHE B C 1
ATOM 5389 O O . PHE B 1 319 ? -2.809 7.73 19.484 1 98.38 319 PHE B O 1
ATOM 5396 N N . ALA B 1 320 ? -3.688 9.789 19.922 1 98.69 320 ALA B N 1
ATOM 5397 C CA . ALA B 1 320 ? -4.684 9.711 18.859 1 98.69 320 ALA B CA 1
ATOM 5398 C C . ALA B 1 320 ? -4.02 9.547 17.484 1 98.69 320 ALA B C 1
ATOM 5400 O O . ALA B 1 320 ? -4.391 8.672 16.703 1 98.69 320 ALA B O 1
ATOM 5401 N N . LYS B 1 321 ? -3.068 10.422 17.219 1 98.75 321 LYS B N 1
ATOM 5402 C CA . LYS B 1 321 ? -2.381 10.383 15.938 1 98.75 321 LYS B CA 1
ATOM 5403 C C . LYS B 1 321 ? -1.672 9.047 15.734 1 98.75 321 LYS B C 1
ATOM 5405 O O . LYS B 1 321 ? -1.808 8.414 14.688 1 98.75 321 LYS B O 1
ATOM 5410 N N . LEU B 1 322 ? -0.917 8.578 16.734 1 98.75 322 LEU B N 1
ATOM 5411 C CA . LEU B 1 322 ? -0.162 7.328 16.641 1 98.75 322 LEU B CA 1
ATOM 5412 C C . LEU B 1 322 ? -1.096 6.145 16.422 1 98.75 322 LEU B C 1
ATOM 5414 O O . LEU B 1 322 ? -0.929 5.387 15.461 1 98.75 322 LEU B O 1
ATOM 5418 N N . PHE B 1 323 ? -2.104 5.969 17.234 1 98.75 323 PHE B N 1
ATOM 5419 C CA . PHE B 1 323 ? -2.986 4.809 17.172 1 98.75 323 PHE B CA 1
ATOM 5420 C C . PHE B 1 323 ? -3.832 4.844 15.898 1 98.75 323 PHE B C 1
ATOM 5422 O O . PHE B 1 323 ? -3.951 3.838 15.203 1 98.75 323 PHE B O 1
ATOM 5429 N N . SER B 1 324 ? -4.43 6.004 15.609 1 98.88 324 SER B N 1
ATOM 5430 C CA . SER B 1 324 ? -5.352 6.102 14.484 1 98.88 324 SER B CA 1
ATOM 5431 C C . SER B 1 324 ? -4.637 5.828 13.164 1 98.88 324 SER B C 1
ATOM 5433 O O . SER B 1 324 ? -5.184 5.164 12.281 1 98.88 324 SER B O 1
ATOM 5435 N N . SER B 1 325 ? -3.418 6.422 13 1 98.81 325 SER B N 1
ATOM 5436 C CA . SER B 1 325 ? -2.686 6.238 11.75 1 98.81 325 SER B CA 1
ATOM 5437 C C . SER B 1 325 ? -2.285 4.781 11.555 1 98.81 325 SER B C 1
ATOM 5439 O O . SER B 1 325 ? -2.529 4.203 10.492 1 98.81 325 SER B O 1
ATOM 5441 N N . GLU B 1 326 ? -1.729 4.082 12.57 1 98.69 326 GLU B N 1
ATOM 5442 C CA . GLU B 1 326 ? -1.305 2.689 12.469 1 98.69 326 GLU B CA 1
ATOM 5443 C C . GLU B 1 326 ? -2.504 1.754 12.352 1 98.69 326 GLU B C 1
ATOM 5445 O O . GLU B 1 326 ? -2.48 0.797 11.578 1 98.69 326 GLU B O 1
ATOM 5450 N N . MET B 1 327 ? -3.527 2.088 13.195 1 98.56 327 MET B N 1
ATOM 5451 C CA . MET B 1 327 ? -4.77 1.324 13.086 1 98.56 327 MET B CA 1
ATOM 5452 C C . MET B 1 327 ? -5.371 1.456 11.695 1 98.56 327 MET B C 1
ATOM 5454 O O . MET B 1 327 ? -5.859 0.477 11.133 1 98.56 327 MET B O 1
ATOM 5458 N N . GLY B 1 328 ? -5.445 2.684 11.203 1 98.88 328 GLY B N 1
ATOM 5459 C CA . GLY B 1 328 ? -5.961 2.9 9.859 1 98.88 328 GLY B CA 1
ATOM 5460 C C . GLY B 1 328 ? -5.262 2.061 8.805 1 98.88 328 GLY B C 1
ATOM 5461 O O . GLY B 1 328 ? -5.91 1.482 7.934 1 98.88 328 GLY B O 1
ATOM 5462 N N . PHE B 1 329 ? -3.928 1.952 8.875 1 98.81 329 PHE B N 1
ATOM 5463 C CA . PHE B 1 329 ? -3.16 1.146 7.93 1 98.81 329 PHE B CA 1
ATOM 5464 C C . PHE B 1 329 ? -3.549 -0.324 8.031 1 98.81 329 PHE B C 1
ATOM 5466 O O . PHE B 1 329 ? -3.754 -0.992 7.02 1 98.81 329 PHE B O 1
ATOM 5473 N N . ARG B 1 330 ? -3.662 -0.885 9.25 1 98.5 330 ARG B N 1
ATOM 5474 C CA . ARG B 1 330 ? -4.086 -2.268 9.445 1 98.5 330 ARG B CA 1
ATOM 5475 C C . ARG B 1 330 ? -5.477 -2.502 8.875 1 98.5 330 ARG B C 1
ATOM 5477 O O . ARG B 1 330 ? -5.719 -3.512 8.211 1 98.5 330 ARG B O 1
ATOM 5484 N N . THR B 1 331 ? -6.344 -1.554 9.164 1 98.81 331 THR B N 1
ATOM 5485 C CA . THR B 1 331 ? -7.727 -1.666 8.719 1 98.81 331 THR B CA 1
ATOM 5486 C C . THR B 1 331 ? -7.805 -1.682 7.195 1 98.81 331 THR B C 1
ATOM 5488 O O . THR B 1 331 ? -8.484 -2.531 6.613 1 98.81 331 THR B O 1
ATOM 5491 N N . CYS B 1 332 ? -7.125 -0.727 6.566 1 98.88 332 CYS B N 1
ATOM 5492 C CA . CYS B 1 332 ? -7.148 -0.651 5.113 1 98.88 332 CYS B CA 1
ATOM 5493 C C . CYS B 1 332 ? -6.531 -1.898 4.492 1 98.88 332 CYS B C 1
ATOM 5495 O O . CYS B 1 332 ? -7.008 -2.389 3.467 1 98.88 332 CYS B O 1
ATOM 5497 N N . ASN B 1 333 ? -5.465 -2.393 5.09 1 98.75 333 ASN B N 1
ATOM 5498 C CA . ASN B 1 333 ? -4.875 -3.645 4.629 1 98.75 333 ASN B CA 1
ATOM 5499 C C . ASN B 1 333 ? -5.875 -4.793 4.68 1 98.75 333 ASN B C 1
ATOM 5501 O O . ASN B 1 333 ? -5.988 -5.566 3.727 1 98.75 333 ASN B O 1
ATOM 5505 N N . GLN B 1 334 ? -6.594 -4.949 5.762 1 98.69 334 GLN B N 1
ATOM 5506 C CA . GLN B 1 334 ? -7.559 -6.031 5.918 1 98.69 334 GLN B CA 1
ATOM 5507 C C . GLN B 1 334 ? -8.742 -5.859 4.965 1 98.69 334 GLN B C 1
ATOM 5509 O O . GLN B 1 334 ? -9.312 -6.84 4.488 1 98.69 334 GLN B O 1
ATOM 5514 N N . ALA B 1 335 ? -9.102 -4.586 4.691 1 98.88 335 ALA B N 1
ATOM 5515 C CA . ALA B 1 335 ? -10.164 -4.359 3.715 1 98.88 335 ALA B CA 1
ATOM 5516 C C . ALA B 1 335 ? -9.797 -4.945 2.355 1 98.88 335 ALA B C 1
ATOM 5518 O O . ALA B 1 335 ? -10.625 -5.582 1.701 1 98.88 335 ALA B O 1
ATOM 5519 N N . ILE B 1 336 ? -8.539 -4.727 1.927 1 98.75 336 ILE B N 1
ATOM 5520 C CA . ILE B 1 336 ? -8.07 -5.34 0.689 1 98.75 336 ILE B CA 1
ATOM 5521 C C . ILE B 1 336 ? -8.164 -6.859 0.796 1 98.75 336 ILE B C 1
ATOM 5523 O O . ILE B 1 336 ? -8.664 -7.523 -0.114 1 98.75 336 ILE B O 1
ATOM 5527 N N . GLN B 1 337 ? -7.707 -7.371 1.924 1 98.69 337 GLN B N 1
ATOM 5528 C CA . GLN B 1 337 ? -7.641 -8.812 2.135 1 98.69 337 GLN B CA 1
ATOM 5529 C C . GLN B 1 337 ? -9.031 -9.445 2.062 1 98.69 337 GLN B C 1
ATOM 5531 O O . GLN B 1 337 ? -9.203 -10.508 1.46 1 98.69 337 GLN B O 1
ATOM 5536 N N . ILE B 1 338 ? -9.992 -8.828 2.643 1 98.56 338 ILE B N 1
ATOM 5537 C CA . ILE B 1 338 ? -11.367 -9.336 2.668 1 98.56 338 ILE B CA 1
ATOM 5538 C C . ILE B 1 338 ? -11.93 -9.359 1.25 1 98.56 338 ILE B C 1
ATOM 5540 O O . ILE B 1 338 ? -12.672 -10.273 0.886 1 98.56 338 ILE B O 1
ATOM 5544 N N . HIS B 1 339 ? -11.531 -8.391 0.409 1 98.31 339 HIS B N 1
ATOM 5545 C CA . HIS B 1 339 ? -12 -8.336 -0.973 1 98.31 339 HIS B CA 1
ATOM 5546 C C . HIS B 1 339 ? -11.281 -9.359 -1.84 1 98.31 339 HIS B C 1
ATOM 5548 O O . HIS B 1 339 ? -11.742 -9.68 -2.939 1 98.31 339 HIS B O 1
ATOM 5554 N N . GLY B 1 340 ? -10.133 -9.906 -1.366 1 97.12 340 GLY B N 1
ATOM 5555 C CA . GLY B 1 340 ? -9.352 -10.812 -2.193 1 97.12 340 GLY B CA 1
ATOM 5556 C C . GLY B 1 340 ? -8.797 -10.156 -3.443 1 97.12 340 GLY B C 1
ATOM 5557 O O . GLY B 1 340 ? -8.25 -9.055 -3.381 1 97.12 340 GLY B O 1
ATOM 5558 N N . GLY B 1 341 ? -8.805 -10.82 -4.566 1 96.69 341 GLY B N 1
ATOM 5559 C CA . GLY B 1 341 ? -8.305 -10.281 -5.82 1 96.69 341 GLY B CA 1
ATOM 5560 C C . GLY B 1 341 ? -8.977 -8.977 -6.219 1 96.69 341 GLY B C 1
ATOM 5561 O O . GLY B 1 341 ? -8.32 -8.078 -6.758 1 96.69 341 GLY B O 1
ATOM 5562 N N . TYR B 1 342 ? -10.281 -8.867 -5.965 1 97.19 342 TYR B N 1
ATOM 5563 C CA . TYR B 1 342 ? -11.008 -7.652 -6.301 1 97.19 342 TYR B CA 1
ATOM 5564 C C . TYR B 1 342 ? -10.469 -6.457 -5.523 1 97.19 342 TYR B C 1
ATOM 5566 O O . TYR B 1 342 ? -10.445 -5.336 -6.035 1 97.19 342 TYR B O 1
ATOM 5574 N N . GLY B 1 343 ? -10.031 -6.676 -4.281 1 98.06 343 GLY B N 1
ATOM 5575 C CA . GLY B 1 343 ? -9.484 -5.609 -3.465 1 98.06 343 GLY B CA 1
ATOM 5576 C C . GLY B 1 343 ? -8.172 -5.062 -4 1 98.06 343 GLY B C 1
ATOM 5577 O O . GLY B 1 343 ? -7.746 -3.969 -3.619 1 98.06 343 GLY B O 1
ATOM 5578 N N . TYR B 1 344 ? -7.523 -5.879 -4.805 1 97.94 344 TYR B N 1
ATOM 5579 C CA . TYR B 1 344 ? -6.238 -5.52 -5.391 1 97.94 344 TYR B CA 1
ATOM 5580 C C . TYR B 1 344 ? -6.426 -4.699 -6.66 1 97.94 344 TYR B C 1
ATOM 5582 O O . TYR B 1 344 ? -5.457 -4.195 -7.23 1 97.94 344 TYR B O 1
ATOM 5590 N N . MET B 1 345 ? -7.699 -4.543 -7.145 1 97.06 345 MET B N 1
ATOM 5591 C CA . MET B 1 345 ? -8.055 -3.766 -8.328 1 97.06 345 MET B CA 1
ATOM 5592 C C . MET B 1 345 ? -8.484 -2.354 -7.945 1 97.06 345 MET B C 1
ATOM 5594 O O . MET B 1 345 ? -9.18 -2.164 -6.945 1 97.06 345 MET B O 1
ATOM 5598 N N . ALA B 1 346 ? -8.148 -1.383 -8.812 1 95.5 346 ALA B N 1
ATOM 5599 C CA . ALA B 1 346 ? -8.398 0.027 -8.523 1 95.5 346 ALA B CA 1
ATOM 5600 C C . ALA B 1 346 ? -9.898 0.314 -8.438 1 95.5 346 ALA B C 1
ATOM 5602 O O . ALA B 1 346 ? -10.328 1.193 -7.688 1 95.5 346 ALA B O 1
ATOM 5603 N N . GLU B 1 347 ? -10.664 -0.499 -9.109 1 94.25 347 GLU B N 1
ATOM 5604 C CA . GLU B 1 347 ? -12.086 -0.198 -9.273 1 94.25 347 GLU B CA 1
ATOM 5605 C C . GLU B 1 347 ? -12.844 -0.373 -7.965 1 94.25 347 GLU B C 1
ATOM 5607 O O . GLU B 1 347 ? -13.969 0.119 -7.824 1 94.25 347 GLU B O 1
ATOM 5612 N N . TYR B 1 348 ? -12.234 -0.975 -6.984 1 95.62 348 TYR B N 1
ATOM 5613 C CA . TYR B 1 348 ? -12.945 -1.222 -5.73 1 95.62 348 TYR B CA 1
ATOM 5614 C C . TYR B 1 348 ? -12.531 -0.213 -4.668 1 95.62 348 TYR B C 1
ATOM 5616 O O . TYR B 1 348 ? -13.078 -0.216 -3.559 1 95.62 348 TYR B O 1
ATOM 5624 N N . ASP B 1 349 ? -11.617 0.553 -4.852 1 96.5 349 ASP B N 1
ATOM 5625 C CA . ASP B 1 349 ? -11.227 1.746 -4.109 1 96.5 349 ASP B CA 1
ATOM 5626 C C . ASP B 1 349 ? -10.422 1.376 -2.861 1 96.5 349 ASP B C 1
ATOM 5628 O O . ASP B 1 349 ? -9.695 2.209 -2.314 1 96.5 349 ASP B O 1
ATOM 5632 N N . VAL B 1 350 ? -10.5 0.111 -2.373 1 98.5 350 VAL B N 1
ATOM 5633 C CA . VAL B 1 350 ? -9.914 -0.202 -1.074 1 98.5 350 VAL B CA 1
ATOM 5634 C C . VAL B 1 350 ? -8.391 -0.152 -1.17 1 98.5 350 VAL B C 1
ATOM 5636 O O . VAL B 1 350 ? -7.711 0.197 -0.2 1 98.5 350 VAL B O 1
ATOM 5639 N N . GLU B 1 351 ? -7.812 -0.526 -2.338 1 98.69 351 GLU B N 1
ATOM 5640 C CA . GLU B 1 351 ? -6.367 -0.396 -2.492 1 98.69 351 GLU B CA 1
ATOM 5641 C C . GLU B 1 351 ? -5.93 1.063 -2.402 1 98.69 351 GLU B C 1
ATOM 5643 O O . GLU B 1 351 ? -4.879 1.369 -1.835 1 98.69 351 GLU B O 1
ATOM 5648 N N . ARG B 1 352 ? -6.711 2.041 -2.924 1 98.5 352 ARG B N 1
ATOM 5649 C CA . ARG B 1 352 ? -6.426 3.467 -2.807 1 98.5 352 ARG B CA 1
ATOM 5650 C C . ARG B 1 352 ? -6.406 3.902 -1.345 1 98.5 352 ARG B C 1
ATOM 5652 O O . ARG B 1 352 ? -5.562 4.707 -0.941 1 98.5 352 ARG B O 1
ATOM 5659 N N . HIS B 1 353 ? -7.383 3.373 -0.526 1 98.88 353 HIS B N 1
ATOM 5660 C CA . HIS B 1 353 ? -7.434 3.721 0.89 1 98.88 353 HIS B CA 1
ATOM 5661 C C . HIS B 1 353 ? -6.141 3.334 1.6 1 98.88 353 HIS B C 1
ATOM 5663 O O . HIS B 1 353 ? -5.652 4.074 2.455 1 98.88 353 HIS B O 1
ATOM 5669 N N . LEU B 1 354 ? -5.559 2.174 1.235 1 98.88 354 LEU B N 1
ATOM 5670 C CA . LEU B 1 354 ? -4.301 1.747 1.838 1 98.88 354 LEU B CA 1
ATOM 5671 C C . LEU B 1 354 ? -3.166 2.695 1.46 1 98.88 354 LEU B C 1
ATOM 5673 O O . LEU B 1 354 ? -2.365 3.082 2.314 1 98.88 354 LEU B O 1
ATOM 5677 N N . ARG B 1 355 ? -3.082 3.018 0.197 1 98.75 355 ARG B N 1
ATOM 5678 C CA . ARG B 1 355 ? -2.033 3.922 -0.26 1 98.75 355 ARG B CA 1
ATOM 5679 C C . ARG B 1 355 ? -2.162 5.289 0.4 1 98.75 355 ARG B C 1
ATOM 5681 O O . ARG B 1 355 ? -1.162 5.883 0.809 1 98.75 355 ARG B O 1
ATOM 5688 N N . ASP B 1 356 ? -3.4 5.762 0.562 1 98.81 356 ASP B N 1
ATOM 5689 C CA . ASP B 1 356 ? -3.648 7.066 1.163 1 98.81 356 ASP B CA 1
ATOM 5690 C C . ASP B 1 356 ? -3.27 7.074 2.643 1 98.81 356 ASP B C 1
ATOM 5692 O O . ASP B 1 356 ? -2.58 7.984 3.107 1 98.81 356 ASP B O 1
ATOM 5696 N N . ILE B 1 357 ? -3.654 6.039 3.373 1 98.81 357 ILE B N 1
ATOM 5697 C CA . ILE B 1 357 ? -3.588 6.043 4.828 1 98.81 357 ILE B CA 1
ATOM 5698 C C . ILE B 1 357 ? -2.131 5.961 5.281 1 98.81 357 ILE B C 1
ATOM 5700 O O . ILE B 1 357 ? -1.79 6.395 6.383 1 98.81 357 ILE B O 1
ATOM 5704 N N . LYS B 1 358 ? -1.248 5.453 4.391 1 98.88 358 LYS B N 1
ATOM 5705 C CA . LYS B 1 358 ? 0.148 5.266 4.777 1 98.88 358 LYS B CA 1
ATOM 5706 C C . LYS B 1 358 ? 0.8 6.598 5.137 1 98.88 358 LYS B C 1
ATOM 5708 O O . LYS B 1 358 ? 1.632 6.66 6.047 1 98.88 358 LYS B O 1
ATOM 5713 N N . LEU B 1 359 ? 0.409 7.621 4.488 1 98.75 359 LEU B N 1
ATOM 5714 C CA . LEU B 1 359 ? 1.019 8.922 4.75 1 98.75 359 LEU B CA 1
ATOM 5715 C C . LEU B 1 359 ? 0.755 9.367 6.184 1 98.75 359 LEU B C 1
ATOM 5717 O O . LEU B 1 359 ? 1.557 10.102 6.77 1 98.75 359 LEU B O 1
ATOM 5721 N N . MET B 1 360 ? -0.349 8.93 6.816 1 98.75 360 MET B N 1
ATOM 5722 C CA . MET B 1 360 ? -0.729 9.383 8.148 1 98.75 360 MET B CA 1
ATOM 5723 C C . MET B 1 360 ? 0.26 8.891 9.195 1 98.75 360 MET B C 1
ATOM 5725 O O . MET B 1 360 ? 0.331 9.438 10.297 1 98.75 360 MET B O 1
ATOM 5729 N N . GLU B 1 361 ? 1.046 7.863 8.875 1 98.56 361 GLU B N 1
ATOM 5730 C CA . GLU B 1 361 ? 2.09 7.379 9.773 1 98.56 361 GLU B CA 1
ATOM 5731 C C . GLU B 1 361 ? 3.381 8.172 9.602 1 98.56 361 GLU B C 1
ATOM 5733 O O . GLU B 1 361 ? 4.336 7.988 10.352 1 98.56 361 GLU B O 1
ATOM 5738 N N . ILE B 1 362 ? 3.441 9.086 8.602 1 98.19 362 ILE B N 1
ATOM 5739 C CA . ILE B 1 362 ? 4.684 9.742 8.219 1 98.19 362 ILE B CA 1
ATOM 5740 C C . ILE B 1 362 ? 4.551 11.258 8.406 1 98.19 362 ILE B C 1
ATOM 5742 O O . ILE B 1 362 ? 5.375 11.875 9.078 1 98.19 362 ILE B O 1
ATOM 5746 N N . GLY B 1 363 ? 3.467 11.789 7.863 1 95.81 363 GLY B N 1
ATOM 5747 C CA . GLY B 1 363 ? 3.275 13.234 7.855 1 95.81 363 GLY B CA 1
ATOM 5748 C C . GLY B 1 363 ? 2.939 13.797 9.227 1 95.81 363 GLY B C 1
ATOM 5749 O O . GLY B 1 363 ? 2.412 13.086 10.078 1 95.81 363 GLY B O 1
ATOM 5750 N N . GLU B 1 364 ? 3.303 15.109 9.422 1 94.19 364 GLU B N 1
ATOM 5751 C CA . GLU B 1 364 ? 3.008 15.859 10.641 1 94.19 364 GLU B CA 1
ATOM 5752 C C . GLU B 1 364 ? 3.525 15.125 11.875 1 94.19 364 GLU B C 1
ATOM 5754 O O . GLU B 1 364 ? 2.875 15.133 12.922 1 94.19 364 GLU B O 1
ATOM 5759 N N . GLY B 1 365 ? 4.68 14.5 11.688 1 94.94 365 GLY B N 1
ATOM 5760 C CA . GLY B 1 365 ? 5.301 13.695 12.734 1 94.94 365 GLY B CA 1
ATOM 5761 C C . GLY B 1 365 ? 5.086 12.211 12.547 1 94.94 365 GLY B C 1
ATOM 5762 O O . GLY B 1 365 ? 3.953 11.727 12.641 1 94.94 365 GLY B O 1
ATOM 5763 N N . THR B 1 366 ? 6.164 11.484 12.312 1 97.31 366 THR B N 1
ATOM 5764 C CA . THR B 1 366 ? 6.098 10.047 12.078 1 97.31 366 THR B CA 1
ATOM 5765 C C . THR B 1 366 ? 5.625 9.32 13.336 1 97.31 366 THR B C 1
ATOM 5767 O O . THR B 1 366 ? 5.574 9.906 14.422 1 97.31 366 THR B O 1
ATOM 5770 N N . SER B 1 367 ? 5.25 8.078 13.164 1 98.06 367 SER B N 1
ATOM 5771 C CA . SER B 1 367 ? 4.914 7.23 14.305 1 98.06 367 SER B CA 1
ATOM 5772 C C . SER B 1 367 ? 6.031 7.234 15.344 1 98.06 367 SER B C 1
ATOM 5774 O O . SER B 1 367 ? 5.766 7.242 16.547 1 98.06 367 SER B O 1
ATOM 5776 N N . GLU B 1 368 ? 7.324 7.227 14.945 1 97.06 368 GLU B N 1
ATOM 5777 C CA . GLU B 1 368 ? 8.484 7.266 15.836 1 97.06 368 GLU B CA 1
ATOM 5778 C C . GLU B 1 368 ? 8.523 8.57 16.625 1 97.06 368 GLU B C 1
ATOM 5780 O O . GLU B 1 368 ? 8.805 8.562 17.828 1 97.06 368 GLU B O 1
ATOM 5785 N N . ILE B 1 369 ? 8.227 9.664 15.969 1 96.56 369 ILE B N 1
ATOM 5786 C CA . ILE B 1 369 ? 8.227 10.953 16.641 1 96.56 369 ILE B CA 1
ATOM 5787 C C . ILE B 1 369 ? 7.094 11 17.672 1 96.56 369 ILE B C 1
ATOM 5789 O O . ILE B 1 369 ? 7.262 11.539 18.766 1 96.56 369 ILE B O 1
ATOM 5793 N N . GLN B 1 370 ? 5.875 10.469 17.312 1 97.88 370 GLN B N 1
ATOM 5794 C CA . GLN B 1 370 ? 4.793 10.414 18.281 1 97.88 370 GLN B CA 1
ATOM 5795 C C . GLN B 1 370 ? 5.219 9.633 19.531 1 97.88 370 GLN B C 1
ATOM 5797 O O . GLN B 1 370 ? 4.875 10.008 20.641 1 97.88 370 GLN B O 1
ATOM 5802 N N . ARG B 1 371 ? 5.922 8.523 19.312 1 97.38 371 ARG B N 1
ATOM 5803 C CA . ARG B 1 371 ? 6.402 7.742 20.438 1 97.38 371 ARG B CA 1
ATOM 5804 C C . ARG B 1 371 ? 7.398 8.539 21.281 1 97.38 371 ARG B C 1
ATOM 5806 O O . ARG B 1 371 ? 7.43 8.414 22.5 1 97.38 371 ARG B O 1
ATOM 5813 N N . VAL B 1 372 ? 8.25 9.367 20.672 1 95.56 372 VAL B N 1
ATOM 5814 C CA . VAL B 1 372 ? 9.164 10.242 21.391 1 95.56 372 VAL B CA 1
ATOM 5815 C C . VAL B 1 372 ? 8.367 11.25 22.219 1 95.56 372 VAL B C 1
ATOM 5817 O O . VAL B 1 372 ? 8.656 11.453 23.406 1 95.56 372 VAL B O 1
ATOM 5820 N N . VAL B 1 373 ? 7.336 11.867 21.625 1 95.44 373 VAL B N 1
ATOM 5821 C CA . VAL B 1 373 ? 6.496 12.844 22.312 1 95.44 373 VAL B CA 1
ATOM 5822 C C . VAL B 1 373 ? 5.828 12.188 23.516 1 95.44 373 VAL B C 1
ATOM 5824 O O . VAL B 1 373 ? 5.82 12.75 24.609 1 95.44 373 VAL B O 1
ATOM 5827 N N . ILE B 1 374 ? 5.254 11.016 23.375 1 96.88 374 ILE B N 1
ATOM 5828 C CA . ILE B 1 374 ? 4.574 10.281 24.438 1 96.88 374 ILE B CA 1
ATOM 5829 C C . ILE B 1 374 ? 5.57 9.93 25.531 1 96.88 374 ILE B C 1
ATOM 5831 O O . ILE B 1 374 ? 5.281 10.109 26.719 1 96.88 374 ILE B O 1
ATOM 5835 N N . SER B 1 375 ? 6.793 9.445 25.156 1 96.88 375 SER B N 1
ATOM 5836 C CA . SER B 1 375 ? 7.812 9.078 26.125 1 96.88 375 SER B CA 1
ATOM 5837 C C . SER B 1 375 ? 8.203 10.266 27 1 96.88 375 SER B C 1
ATOM 5839 O O . SER B 1 375 ? 8.344 10.125 28.219 1 96.88 375 SER B O 1
ATOM 5841 N N . ARG B 1 376 ? 8.375 11.383 26.375 1 95 376 ARG B N 1
ATOM 5842 C CA . ARG B 1 376 ? 8.672 12.594 27.141 1 95 376 ARG B CA 1
ATOM 5843 C C . ARG B 1 376 ? 7.527 12.953 28.078 1 95 376 ARG B C 1
ATOM 5845 O O . ARG B 1 376 ? 7.754 13.32 29.234 1 95 376 ARG B O 1
ATOM 5852 N N . ALA B 1 377 ? 6.32 12.859 27.594 1 94.69 377 ALA B N 1
ATOM 5853 C CA . ALA B 1 377 ? 5.137 13.219 28.375 1 94.69 377 ALA B CA 1
ATOM 5854 C C . ALA B 1 377 ? 4.965 12.281 29.562 1 94.69 377 ALA B C 1
ATOM 5856 O O . ALA B 1 377 ? 4.402 12.68 30.594 1 94.69 377 ALA B O 1
ATOM 5857 N N . ILE B 1 378 ? 5.477 11.031 29.578 1 95.81 378 ILE B N 1
ATOM 5858 C CA . ILE B 1 378 ? 5.281 10.078 30.656 1 95.81 378 ILE B CA 1
ATOM 5859 C C . ILE B 1 378 ? 6.52 10.055 31.547 1 95.81 378 ILE B C 1
ATOM 5861 O O . ILE B 1 378 ? 6.598 9.258 32.5 1 95.81 378 ILE B O 1
ATOM 5865 N N . GLY B 1 379 ? 7.504 10.828 31.234 1 93.25 379 GLY B N 1
ATOM 5866 C CA . GLY B 1 379 ? 8.586 11.086 32.188 1 93.25 379 GLY B CA 1
ATOM 5867 C C . GLY B 1 379 ? 9.891 10.422 31.781 1 93.25 379 GLY B C 1
ATOM 5868 O O . GLY B 1 379 ? 10.812 10.32 32.594 1 93.25 379 GLY B O 1
ATOM 5869 N N . CYS B 1 380 ? 9.961 9.883 30.516 1 90.12 380 CYS B N 1
ATOM 5870 C CA . CYS B 1 380 ? 11.234 9.336 30.047 1 90.12 380 CYS B CA 1
ATOM 5871 C C . CYS B 1 380 ? 12.156 10.445 29.562 1 90.12 380 CYS B C 1
ATOM 5873 O O . CYS B 1 380 ? 11.688 11.508 29.141 1 90.12 380 CYS B O 1
#

Organism: NCBI:txid2304605

Nearest PDB structures (foldseek):
  2vig-assembly2_F  TM=9.876E-01  e=2.424E-38  Homo sapiens
  2vig-assembly1_A  TM=9.805E-01  e=3.688E-38  Homo sapiens
  4m9a-assembly1_B  TM=9.732E-01  e=2.788E-38  Burkholderia thailandensis E264
  4m9a-assembly1_A  TM=9.703E-01  e=1.240E-37  Burkholderia thailandensis E264
  1buc-assembly1_A  TM=9.752E-01  e=5.783E-37  Megasphaera elsdenii

Solvent-accessible surface area (backbone atoms only — not comparable to full-atom values): 35630 Å² total; per-residue (Å²): 139,78,91,68,72,51,72,67,43,47,51,50,38,54,51,39,39,54,46,19,58,70,63,38,31,80,48,35,63,61,24,44,76,68,56,34,62,65,66,64,50,49,47,53,36,11,76,71,33,62,49,5,24,66,33,50,53,92,46,46,17,63,54,41,46,46,48,44,40,29,42,44,30,16,35,35,5,36,33,25,48,12,55,18,49,42,52,41,39,18,35,37,53,24,31,40,52,34,70,76,39,34,51,74,67,48,24,61,69,53,29,20,44,28,12,43,27,76,33,38,18,10,45,37,69,35,25,94,73,11,59,94,34,58,87,57,57,76,22,32,32,45,77,58,86,67,22,32,37,30,38,39,56,29,39,74,21,47,29,50,93,56,18,62,38,32,40,33,56,23,35,60,49,62,49,96,88,66,46,76,24,29,23,28,32,54,39,54,52,82,37,67,44,53,44,78,44,68,79,74,57,57,64,34,34,30,25,28,47,42,18,37,36,40,33,50,69,24,69,40,55,57,81,33,47,47,48,51,63,75,42,20,55,61,53,48,54,54,38,44,43,59,32,22,34,36,51,12,20,26,21,40,11,32,24,48,39,23,48,51,52,31,55,53,45,26,61,67,44,55,47,86,91,33,37,40,51,75,37,65,74,49,39,50,54,52,52,52,41,54,52,50,48,52,54,29,48,52,35,26,45,49,21,25,47,27,48,68,68,76,40,92,25,59,55,44,11,32,50,14,22,41,51,14,12,54,49,20,35,54,35,13,50,47,22,18,57,73,46,34,73,57,12,43,24,56,90,61,45,27,39,54,41,32,40,26,34,51,47,47,38,38,53,90,54,27,48,68,50,30,50,50,54,43,38,48,71,76,70,96,139,78,92,68,72,52,72,67,44,47,51,51,37,54,51,40,39,54,47,20,58,71,64,39,32,80,48,34,62,61,24,44,76,66,56,34,62,63,64,66,49,49,47,51,36,11,76,71,33,60,48,5,24,67,32,50,53,94,46,46,18,62,54,40,46,47,47,44,41,28,42,43,29,16,34,34,5,35,34,24,46,12,54,19,48,41,52,41,40,18,35,38,53,23,33,40,54,32,70,76,41,34,52,74,67,47,25,61,72,53,27,21,44,29,12,42,29,76,33,39,19,10,46,37,70,34,25,93,74,10,61,92,35,57,88,55,55,76,22,31,32,45,76,59,86,66,23,33,37,29,39,38,55,31,39,75,21,45,30,52,91,56,18,62,37,31,40,34,56,22,35,60,49,62,47,96,88,66,46,76,24,28,24,29,33,54,39,55,53,83,38,67,42,52,44,79,45,70,78,74,56,56,65,34,35,30,25,29,49,41,18,38,36,38,33,50,68,23,67,41,56,57,81,32,48,47,46,50,63,75,41,19,54,62,54,48,55,55,38,45,43,59,31,21,33,36,51,12,18,27,21,40,11,32,24,49,38,22,47,51,51,31,54,53,46,26,61,67,44,56,47,88,92,34,38,40,51,75,37,65,75,48,41,51,54,53,50,51,44,54,52,52,48,51,54,30,49,52,35,27,46,49,21,25,47,27,49,68,67,76,40,91,25,59,54,44,12,33,51,14,22,39,49,14,11,54,48,20,36,54,35,13,49,48,22,18,57,72,47,35,73,56,13,42,25,56,90,62,45,27,40,54,42,32,39,24,34,52,47,48,38,37,52,89,54,28,47,68,51,29,52,50,53,41,39,48,71,75,71,97

Radius of gyration: 28.54 Å; Cα contacts (8 Å, |Δi|>4): 1651; chains: 2; bounding box: 55×88×64 Å

pLDDT: mean 97.31, std 2.16, range [79.94, 98.94]

InterPro domains:
  IPR006089 Acyl-CoA dehydrogenase, conserved site [PS00072] (124-136)
  IPR006089 Acyl-CoA dehydrogenase, conserved site [PS00073] (337-356)
  IPR006091 Acyl-CoA dehydrogenase/oxidase, middle domain [PF02770] (122-218)
  IPR009075 Acyl-CoA dehydrogenase/oxidase, C-terminal [PF00441] (231-378)
  IPR009100 Acyl-CoA dehydrogenase/oxidase, N-terminal and middle domain superfamily [SSF56645] (1-243)
  IPR013786 Acyl-CoA dehydrogenase/oxidase, N-terminal [PF02771] (6-118)
  IPR036250 Acyl-CoA dehydrogenase-like, C-terminal [SSF47203] (228-378)
  IPR037069 Acyl-CoA dehydrogenase/oxidase, N-terminal domain superfamily [G3DSA:1.10.540.10] (1-120)
  IPR046373 Acyl-CoA oxidase/dehydrogenase, middle domain superfamily [G3DSA:2.40.110.10] (122-234)

Secondary structure (DSSP, 8-state):
---SPPHHHHHHHHHHHHHHHHHTHHHHHHHHHHT---HHHHHHHHHTTGGGTTS-GGGT-----HHHHHHHHHHHHHH-HHHHHHHHIIIIIIIHHHHHH--HHHIIIIIHHHHTTSSB--EE--BTTBSS-GGG---EEEEETTEEEEEEEEEEEETGGGBSEEEEEEEEEE-TTSPEEEEEEEEETTSTTEEEE----BSS-TTS-EEEEEEEEEEEEGGGB-S-TT-HHHHHHHHHHHHHHHHHHHHHHHHHHHHHHHHHHHHH-EETTEEGGGSHHHHHHHHHHHHHHHHHHHHHHHHHHHHHTT---HHHHHHHHHHHHHHHHHHHHHHHHHHGGGGGBGGGSHHHHHHHHHGGGTTTS-HHHHHHHHHHHTT-/---SPPHHHHHHHHHHHHHHHHHTHHHHHHHHHHT---HHHHHHHHHTTGGGTTS-GGGT-----HHHHHHHHHHHHHH-HHHHHHHHIIIIIIIHHHHHH--HHHIIIIIHHHHTTSSB--EE--BTTBSS-GGG---EEEEETTEEEEEEEEEEEETGGGBSEEEEEEEEEE-TTSPEEEEEEEEETTSTTEEEE----BSS-TTS-EEEEEEEEEEEEGGGB-S-TT-HHHHHHHHHHHHHHHHHHHHHHHHHHHHHHHHHHHHH-EETTEEGGGSHHHHHHHHHHHHHHHHHHHHHHHHHHHHHTT---HHHHHHHHHHHHHHHHHHHHHHHHHHTTGGGBGGGSHHHHHHHHHGGGTTTS-HHHHHHHHHHHTT-

Sequence (760 aa):
MNFELTKEQQMIRDMVREFAQAEIAPYARELDEKHEFRKESFDKMGELGLLGIPFPEKYGGSGGDTVSYALVVEEIGRACGGTGLSYAAAVSLGATPFYNFGTEEQKQKFLVPMAQGKTLGSFGLTEPNAGSDAGGTRTRAFLDGDEWVINGEKCWITNASYARQIVVTAVTGKNDRGKNIITALIVPTDTKGVTIRSEYQKMGVRASNTCEIVLENVRVPKENVLGDEKKGFGQFLDTLDGGRISIAALSVGIAQAAYEKALQYSKERVQFGQSISKLQAIQFKLADMAMEIELARNMVHKAAWLKDHGKPFKKEAAFAKLFSSEMGFRTCNQAIQIHGGYGYMAEYDVERHLRDIKLMEIGEGTSEIQRVVISRAIGCMNFELTKEQQMIRDMVREFAQAEIAPYARELDEKHEFRKESFDKMGELGLLGIPFPEKYGGSGGDTVSYALVVEEIGRACGGTGLSYAAAVSLGATPFYNFGTEEQKQKFLVPMAQGKTLGSFGLTEPNAGSDAGGTRTRAFLDGDEWVINGEKCWITNASYARQIVVTAVTGKNDRGKNIITALIVPTDTKGVTIRSEYQKMGVRASNTCEIVLENVRVPKENVLGDEKKGFGQFLDTLDGGRISIAALSVGIAQAAYEKALQYSKERVQFGQSISKLQAIQFKLADMAMEIELARNMVHKAAWLKDHGKPFKKEAAFAKLFSSEMGFRTCNQAIQIHGGYGYMAEYDVERHLRDIKLMEIGEGTSEIQRVVISRAIGC

Foldseek 3Di:
DDPDDDPVLVVLLVVLLVLLQVPPQVCQLVCWVVLAADLVSLVVCLQVLLQQQCDDVVLQHPPHFLLSNLSNLLSNLLRHLLRSVLSLCQRLVFQVLCVVANDPVSSNVANSCSSSSVFGGKEFQADPVDDLNSQPDAWAWEDDDQKIWIFDKGFFIWRLVGHQWYFHWHFYDADPVGGTQIWTFIAGCPFPQWDWAQDDDALASSNIGTIMIGGDRTIDGNSRTGHDRRCRVVSNVVSLLSSLLSLLSSLLNLLVNLLVLLVVQQQVDDDPHHRNCPPVVSVVLSVLSVVLSVVLSVLSSVLRVCVRVVHDRSLSSLVNLLSSLVSSLSSLVVSLVSNPPVSVDSVSVSSNSNSSSNCSCPPSAHSVRSVVSNVVVVPD/DDPDDDPVLVVLLVVLLVLLQVPPQVCQLVCWVVLAADLVSLVVCLQVLLLQQCDDVVLQHPPHFLLSNLSNLLSNLLRHLLRSVLSLCQRLVFQVLCVVANDPVSSNVANSCSSSSVFGGKEFQADPVCDLNSQPDAWAWEDDDQKIWIFDKGFFIWRLVGHQWYFHWHFYDADPVGGTQIWTFIAGCPFPQWDWDQDDDALASSNIGTIMIGGDRTIDGNSRTGHDRRCRVVSNVVSLLSSLLSLLSSLLNLLVNLLVLLVVQQQVDDDPHHRNCPPVVSVVLSVLSVVLSVVLSVLSSVLRVCVRVVHDRSLSSLVNLLSSLVSSLSSLVVSLVSNPPVSVDSVSVSSNSNSSSNCSCPPSAHSVRSVVSNVVVVPD